Protein AF-A0A853R2K1-F1 (afdb_monomer)

Structure (mmCIF, N/CA/C/O backbone):
data_AF-A0A853R2K1-F1
#
_entry.id   AF-A0A853R2K1-F1
#
loop_
_atom_site.group_PDB
_atom_site.id
_atom_site.type_symbol
_atom_site.label_atom_id
_atom_site.label_alt_id
_atom_site.label_comp_id
_atom_site.label_asym_id
_atom_site.label_entity_id
_atom_site.label_seq_id
_atom_site.pdbx_PDB_ins_code
_atom_site.Cartn_x
_atom_site.Cartn_y
_atom_site.Cartn_z
_atom_site.occupancy
_atom_site.B_iso_or_equiv
_atom_site.auth_seq_id
_atom_site.auth_comp_id
_atom_site.auth_asym_id
_atom_site.auth_atom_id
_atom_site.pdbx_PDB_model_num
ATOM 1 N N . MET A 1 1 ? 43.719 6.956 -26.133 1.00 34.25 1 MET A N 1
ATOM 2 C CA . MET A 1 1 ? 43.430 8.196 -26.903 1.00 34.25 1 MET A CA 1
ATOM 3 C C . MET A 1 1 ? 42.444 7.846 -28.014 1.00 34.25 1 MET A C 1
ATOM 5 O O . MET A 1 1 ? 42.852 7.289 -29.024 1.00 34.25 1 MET A O 1
ATOM 9 N N . THR A 1 2 ? 41.151 8.102 -27.821 1.00 44.00 2 THR A N 1
ATOM 10 C CA . THR A 1 2 ? 40.089 7.806 -28.799 1.00 44.00 2 THR A CA 1
ATOM 11 C C . THR A 1 2 ? 40.101 8.823 -29.946 1.00 44.00 2 THR A C 1
ATOM 13 O O . THR A 1 2 ? 40.120 10.033 -29.728 1.00 44.00 2 THR A O 1
ATOM 16 N N . ASN A 1 3 ? 40.124 8.339 -31.191 1.00 49.47 3 ASN A N 1
ATOM 17 C CA . ASN A 1 3 ? 40.203 9.175 -32.389 1.00 49.47 3 ASN A CA 1
ATOM 18 C C . ASN A 1 3 ? 38.918 10.025 -32.547 1.00 49.47 3 ASN A C 1
ATOM 20 O O . ASN A 1 3 ? 37.836 9.467 -32.762 1.00 49.47 3 ASN A O 1
ATOM 24 N N . PRO A 1 4 ? 38.989 11.371 -32.517 1.00 51.78 4 PRO A N 1
ATOM 25 C CA . PRO A 1 4 ? 37.802 12.226 -32.595 1.00 51.78 4 PRO A CA 1
ATOM 26 C C . PRO A 1 4 ? 37.023 12.071 -33.916 1.00 51.78 4 PRO A C 1
ATOM 28 O O . PRO A 1 4 ? 35.824 12.365 -33.961 1.00 51.78 4 PRO A O 1
ATOM 31 N N . ARG A 1 5 ? 37.655 11.541 -34.975 1.00 58.22 5 ARG A N 1
ATOM 32 C CA . ARG A 1 5 ? 37.059 11.346 -36.309 1.00 58.22 5 ARG A CA 1
ATOM 33 C C . ARG A 1 5 ? 36.363 10.001 -36.525 1.00 58.22 5 ARG A C 1
ATOM 35 O O . ARG A 1 5 ? 35.824 9.801 -37.609 1.00 58.22 5 ARG A O 1
ATOM 42 N N . GLN A 1 6 ? 36.340 9.114 -35.530 1.00 70.50 6 GLN A N 1
ATOM 43 C CA . GLN A 1 6 ? 35.748 7.782 -35.682 1.00 70.50 6 GLN A CA 1
ATOM 44 C C . GLN A 1 6 ? 34.256 7.892 -36.044 1.00 70.50 6 GLN A C 1
ATOM 46 O O . GLN A 1 6 ? 33.487 8.582 -35.363 1.00 70.50 6 GLN A O 1
ATOM 51 N N . ARG A 1 7 ? 33.852 7.303 -37.165 1.00 82.00 7 ARG A N 1
ATOM 52 C CA . ARG A 1 7 ? 32.470 7.305 -37.658 1.00 82.00 7 ARG A CA 1
ATOM 53 C C . ARG A 1 7 ? 31.715 6.128 -37.047 1.00 82.00 7 ARG A C 1
ATOM 55 O O . ARG A 1 7 ? 32.326 5.198 -36.533 1.00 82.00 7 ARG A O 1
ATOM 62 N N . LEU A 1 8 ? 30.383 6.150 -37.107 1.00 82.31 8 LEU A N 1
ATOM 63 C CA . LEU A 1 8 ? 29.585 5.035 -36.589 1.00 82.31 8 LEU A CA 1
ATOM 64 C C . LEU A 1 8 ? 29.892 3.726 -37.338 1.00 82.31 8 LEU A C 1
ATOM 66 O O . LEU A 1 8 ? 30.019 2.699 -36.688 1.00 82.31 8 LEU A O 1
ATOM 70 N N . CYS A 1 9 ? 30.147 3.781 -38.651 1.00 84.94 9 CYS A N 1
ATOM 71 C CA . CYS A 1 9 ? 30.594 2.625 -39.438 1.00 84.94 9 CYS A CA 1
ATOM 72 C C . CYS A 1 9 ? 31.907 1.998 -38.945 1.00 84.94 9 CYS A C 1
ATOM 74 O O . CYS A 1 9 ? 32.099 0.802 -39.122 1.00 84.94 9 CYS A O 1
ATOM 76 N N . ASP A 1 10 ? 32.785 2.780 -38.310 1.00 84.62 10 ASP A N 1
ATOM 77 C CA . ASP A 1 10 ? 34.076 2.301 -37.800 1.00 84.62 10 ASP A CA 1
ATOM 78 C C . ASP A 1 10 ? 33.937 1.630 -36.421 1.00 84.62 10 ASP A C 1
ATOM 80 O O . ASP A 1 10 ? 34.874 1.007 -35.933 1.00 84.62 10 ASP A O 1
ATOM 84 N N . ILE A 1 11 ? 32.792 1.822 -35.758 1.00 85.12 11 ILE A N 1
ATOM 85 C CA . ILE A 1 11 ? 32.497 1.344 -34.399 1.00 85.12 11 ILE A CA 1
ATOM 86 C C . ILE A 1 11 ? 31.497 0.187 -34.444 1.00 85.12 11 ILE A C 1
ATOM 88 O O . ILE A 1 11 ? 31.626 -0.785 -33.711 1.00 85.12 11 ILE A O 1
ATOM 92 N N . SER A 1 12 ? 30.475 0.311 -35.286 1.00 89.06 12 SER A N 1
ATOM 93 C CA . SER A 1 12 ? 29.457 -0.703 -35.521 1.00 89.06 12 SER A CA 1
ATOM 94 C C . SER A 1 12 ? 28.909 -0.544 -36.942 1.00 89.06 12 SER A C 1
ATOM 96 O O . SER A 1 12 ? 28.025 0.289 -37.184 1.00 89.06 12 SER A O 1
ATOM 98 N N . PRO A 1 13 ? 29.413 -1.344 -37.898 1.00 89.31 13 PRO A N 1
ATOM 99 C CA . PRO A 1 13 ? 28.855 -1.412 -39.244 1.00 89.31 13 PRO A CA 1
ATOM 100 C C . PRO A 1 13 ? 27.359 -1.755 -39.230 1.00 89.31 13 PRO A C 1
ATOM 102 O O . PRO A 1 13 ? 26.590 -1.179 -39.997 1.00 89.31 13 PRO A O 1
ATOM 105 N N . THR A 1 14 ? 26.939 -2.628 -38.307 1.00 91.44 14 THR A N 1
ATOM 106 C CA . THR A 1 14 ? 25.545 -3.057 -38.142 1.00 91.44 14 THR A CA 1
ATOM 107 C C . THR A 1 14 ? 24.626 -1.890 -37.777 1.00 91.44 14 THR A C 1
ATOM 109 O O . THR A 1 14 ? 23.613 -1.678 -38.439 1.00 91.44 14 THR A O 1
ATOM 112 N N . LEU A 1 15 ? 24.994 -1.074 -36.780 1.00 91.50 15 LEU A N 1
ATOM 113 C CA . LEU A 1 15 ? 24.203 0.101 -36.396 1.00 91.50 15 LEU A CA 1
ATOM 114 C C . LEU A 1 15 ? 24.153 1.150 -37.514 1.00 91.50 15 LEU A C 1
ATOM 116 O O . LEU A 1 15 ? 23.119 1.787 -37.716 1.00 91.50 15 LEU A O 1
ATOM 120 N N . GLU A 1 16 ? 25.252 1.347 -38.252 1.00 91.38 16 GLU A N 1
ATOM 121 C CA . GLU A 1 16 ? 25.247 2.260 -39.401 1.00 91.38 16 GLU A CA 1
ATOM 122 C C . GLU A 1 16 ? 24.270 1.782 -40.482 1.00 91.38 16 GLU A C 1
ATOM 124 O O . GLU A 1 16 ? 23.490 2.588 -40.993 1.00 91.38 16 GLU A O 1
ATOM 129 N N . GLN A 1 17 ? 24.260 0.482 -40.791 1.00 90.81 17 GLN A N 1
ATOM 130 C CA . GLN A 1 17 ? 23.316 -0.096 -41.744 1.00 90.81 17 GLN A CA 1
ATOM 131 C C . GLN A 1 17 ? 21.861 0.133 -41.306 1.00 90.81 17 GLN A C 1
ATOM 133 O O . GLN A 1 17 ? 21.055 0.604 -42.107 1.00 90.81 17 GLN A O 1
ATOM 138 N N . GLU A 1 18 ? 21.531 -0.104 -40.033 1.00 91.12 18 GLU A N 1
ATOM 139 C CA . GLU A 1 18 ? 20.180 0.118 -39.497 1.00 91.12 18 GLU A CA 1
ATOM 140 C C . GLU A 1 18 ? 19.732 1.588 -39.627 1.00 91.12 18 GLU A C 1
ATOM 142 O O . GLU A 1 18 ? 18.578 1.868 -39.964 1.00 91.12 18 GLU A O 1
ATOM 147 N N . PHE A 1 19 ? 20.639 2.552 -39.425 1.00 90.00 19 PHE A N 1
ATOM 148 C CA . PHE A 1 19 ? 20.337 3.971 -39.646 1.00 90.00 19 PHE A CA 1
ATOM 149 C C . PHE A 1 19 ? 20.141 4.326 -41.124 1.00 90.00 19 PHE A C 1
ATOM 151 O O . PHE A 1 19 ? 19.301 5.179 -41.430 1.00 90.00 19 PHE A O 1
ATOM 158 N N . MET A 1 20 ? 20.893 3.700 -42.032 1.00 88.69 20 MET A N 1
ATOM 159 C CA . MET A 1 20 ? 20.745 3.905 -43.477 1.00 88.69 20 MET A CA 1
ATOM 160 C C . MET A 1 20 ? 19.420 3.328 -43.983 1.00 88.69 20 MET A C 1
ATOM 162 O O . MET A 1 20 ? 18.688 4.008 -44.704 1.00 88.69 20 MET A O 1
ATOM 166 N N . GLU A 1 21 ? 19.053 2.127 -43.530 1.00 89.12 21 GLU A N 1
ATOM 167 C CA . GLU A 1 21 ? 17.749 1.520 -43.808 1.00 89.12 21 GLU A CA 1
ATOM 168 C C . GLU A 1 21 ? 16.601 2.382 -43.277 1.00 89.12 21 GLU A C 1
ATOM 170 O O . GLU A 1 21 ? 15.602 2.594 -43.969 1.00 89.12 21 GLU A O 1
ATOM 175 N N . LEU A 1 22 ? 16.748 2.933 -42.068 1.00 88.75 22 LEU A N 1
ATOM 176 C CA . LEU A 1 22 ? 15.767 3.853 -41.505 1.00 88.75 22 LEU A CA 1
ATOM 177 C C . LEU A 1 22 ? 15.635 5.133 -42.343 1.00 88.75 22 LEU A C 1
ATOM 179 O O . LEU A 1 22 ? 14.519 5.598 -42.570 1.00 88.75 22 LEU A O 1
ATOM 183 N N . HIS A 1 23 ? 16.748 5.691 -42.830 1.00 87.00 23 HIS A N 1
ATOM 184 C CA . HIS A 1 23 ? 16.730 6.851 -43.727 1.00 87.00 23 HIS A CA 1
ATOM 185 C C . HIS A 1 23 ? 15.956 6.552 -45.013 1.00 87.00 23 HIS A C 1
ATOM 187 O O . HIS A 1 23 ? 15.067 7.320 -45.378 1.00 87.00 23 HIS A O 1
ATOM 193 N N . TYR A 1 24 ? 16.228 5.409 -45.645 1.00 87.50 24 TYR A N 1
ATOM 194 C CA . TYR A 1 24 ? 15.529 4.975 -46.853 1.00 87.50 24 TYR A CA 1
ATOM 195 C C . TYR A 1 24 ? 14.019 4.797 -46.619 1.00 87.50 24 TYR A C 1
ATOM 197 O O . TYR A 1 24 ? 13.204 5.299 -47.393 1.00 87.50 24 TYR A O 1
ATOM 205 N N . LYS A 1 25 ? 13.631 4.159 -45.504 1.00 87.31 25 LYS A N 1
ATOM 206 C CA . LYS A 1 25 ? 12.220 3.984 -45.102 1.00 87.31 25 LYS A CA 1
ATOM 207 C C . LYS A 1 25 ? 11.500 5.304 -44.801 1.00 87.31 25 LYS A C 1
ATOM 209 O O . LYS A 1 25 ? 10.276 5.369 -44.868 1.00 87.31 25 LYS A O 1
ATOM 214 N N . ILE A 1 26 ? 12.228 6.355 -44.436 1.00 86.19 26 ILE A N 1
ATOM 215 C CA . ILE A 1 26 ? 11.653 7.693 -44.247 1.00 86.19 26 ILE A CA 1
ATOM 216 C C . ILE A 1 26 ? 11.496 8.401 -45.591 1.00 86.19 26 ILE A C 1
ATOM 218 O O . ILE A 1 26 ? 10.464 9.017 -45.841 1.00 86.19 26 ILE A O 1
ATOM 222 N N . GLU A 1 27 ? 12.494 8.302 -46.468 1.00 86.94 27 GLU A N 1
ATOM 223 C CA . GLU A 1 27 ? 12.464 8.924 -47.796 1.00 86.94 27 GLU A CA 1
ATOM 224 C C . GLU A 1 27 ? 11.366 8.359 -48.691 1.00 86.94 27 GLU A C 1
ATOM 226 O O . GLU A 1 27 ? 10.712 9.115 -49.405 1.00 86.94 27 GLU A O 1
ATOM 231 N N . ASN A 1 28 ? 11.118 7.053 -48.610 1.00 88.94 28 ASN A N 1
ATOM 232 C CA . ASN A 1 28 ? 10.046 6.401 -49.356 1.00 88.94 28 ASN A CA 1
ATOM 233 C C . ASN A 1 28 ? 8.663 6.510 -48.675 1.00 88.94 28 ASN A C 1
ATOM 235 O O . ASN A 1 28 ? 7.691 5.946 -49.172 1.00 88.94 28 ASN A O 1
ATOM 239 N N . GLY A 1 29 ? 8.564 7.211 -47.537 1.00 84.81 29 GLY A N 1
ATOM 240 C CA . GLY A 1 29 ? 7.309 7.452 -46.821 1.00 84.81 29 GLY A CA 1
ATOM 241 C C . GLY A 1 29 ? 6.778 6.282 -45.982 1.00 84.81 29 GLY A C 1
ATOM 242 O O . GLY A 1 29 ? 5.702 6.414 -45.398 1.00 84.81 29 GLY A O 1
ATOM 243 N N . SER A 1 30 ? 7.513 5.170 -45.868 1.00 84.31 30 SER A N 1
ATOM 244 C CA . SER A 1 30 ? 7.103 4.002 -45.065 1.00 84.31 30 SER A CA 1
ATOM 245 C C . SER A 1 30 ? 7.078 4.292 -43.561 1.00 84.31 30 SER A C 1
ATOM 247 O O . SER A 1 30 ? 6.312 3.678 -42.821 1.00 84.31 30 SER A O 1
ATOM 249 N N . ILE A 1 31 ? 7.907 5.229 -43.091 1.00 84.06 31 ILE A N 1
ATOM 250 C CA . ILE A 1 31 ? 7.972 5.663 -41.691 1.00 84.06 31 ILE A CA 1
ATOM 251 C C . ILE A 1 31 ? 7.823 7.183 -41.616 1.00 84.06 31 ILE A C 1
ATOM 253 O O . ILE A 1 31 ? 8.569 7.935 -42.241 1.00 84.06 31 ILE A O 1
ATOM 257 N N . LYS A 1 32 ? 6.895 7.656 -40.777 1.00 81.75 32 LYS A N 1
ATOM 258 C CA . LYS A 1 32 ? 6.719 9.088 -40.497 1.00 81.75 32 LYS A CA 1
ATOM 259 C C . LYS A 1 32 ? 7.692 9.553 -39.409 1.00 81.75 32 LYS A C 1
ATOM 261 O O . LYS A 1 32 ? 7.362 9.528 -38.227 1.00 81.75 32 LYS A O 1
ATOM 266 N N . ALA A 1 33 ? 8.879 10.007 -39.807 1.00 80.31 33 ALA A N 1
ATOM 267 C CA . ALA A 1 33 ? 9.845 10.673 -38.929 1.00 80.31 33 ALA A CA 1
ATOM 268 C C . ALA A 1 33 ? 10.635 11.753 -39.688 1.00 80.31 33 ALA A C 1
ATOM 270 O O . ALA A 1 33 ? 10.800 11.671 -40.902 1.00 80.31 33 ALA A O 1
ATOM 271 N N . SER A 1 34 ? 11.138 12.781 -38.991 1.00 82.56 34 SER A N 1
ATOM 272 C CA . SER A 1 34 ? 11.932 13.834 -39.643 1.00 82.56 34 SER A CA 1
ATOM 273 C C . SER A 1 34 ? 13.398 13.408 -39.826 1.00 82.56 34 SER A C 1
ATOM 275 O O . SER A 1 34 ? 14.002 12.818 -38.926 1.00 82.56 34 SER A O 1
ATOM 277 N N . LYS A 1 35 ? 14.016 13.765 -40.961 1.00 78.50 35 LYS A N 1
ATOM 278 C CA . LYS A 1 35 ? 15.450 13.507 -41.218 1.00 78.50 35 LYS A CA 1
ATOM 279 C C . LYS A 1 35 ? 16.362 14.148 -40.163 1.00 78.50 35 LYS A C 1
ATOM 281 O O . LYS A 1 35 ? 17.358 13.554 -39.750 1.00 78.50 35 LYS A O 1
ATOM 286 N N . VAL A 1 36 ? 15.994 15.342 -39.689 1.00 77.56 36 VAL A N 1
ATOM 287 C CA . VAL A 1 36 ? 16.705 16.064 -38.619 1.00 77.56 36 VAL A CA 1
ATOM 288 C C . VAL A 1 36 ? 16.694 15.249 -37.324 1.00 77.56 36 VAL A C 1
ATOM 290 O O . VAL A 1 36 ? 17.728 15.102 -36.675 1.00 77.56 36 VAL A O 1
ATOM 293 N N . THR A 1 37 ? 15.548 14.652 -36.993 1.00 82.62 37 THR A N 1
ATOM 294 C CA . THR A 1 37 ? 15.374 13.780 -35.828 1.00 82.62 37 THR A CA 1
ATOM 295 C C . THR A 1 37 ? 16.272 12.543 -35.914 1.00 82.62 37 THR A C 1
ATOM 297 O O . THR A 1 37 ? 16.984 12.248 -34.957 1.00 82.62 37 THR A O 1
ATOM 300 N N . VAL A 1 38 ? 16.326 11.864 -37.066 1.00 85.38 38 VAL A N 1
ATOM 301 C CA . VAL A 1 38 ? 17.190 10.680 -37.249 1.00 85.38 38 VAL A CA 1
ATOM 302 C C . VAL A 1 38 ? 18.668 11.024 -37.121 1.00 85.38 38 VAL A C 1
ATOM 304 O O . VAL A 1 38 ? 19.404 10.318 -36.435 1.00 85.38 38 VAL A O 1
ATOM 307 N N . LYS A 1 39 ? 19.110 12.137 -37.720 1.00 86.38 39 LYS A N 1
ATOM 308 C CA . LYS A 1 39 ? 20.497 12.606 -37.580 1.00 86.38 39 LYS A CA 1
ATOM 309 C C . LYS A 1 39 ? 20.837 12.923 -36.120 1.00 86.38 39 LYS A C 1
ATOM 311 O O . LYS A 1 39 ? 21.932 12.597 -35.666 1.00 86.38 39 LYS A O 1
ATOM 316 N N . GLY A 1 40 ? 19.894 13.512 -35.383 1.00 88.12 40 GLY A N 1
ATOM 317 C CA . GLY A 1 40 ? 20.014 13.758 -33.946 1.00 88.12 40 GLY A CA 1
ATOM 318 C C . GLY A 1 40 ? 20.218 12.473 -33.142 1.00 88.12 40 GLY A C 1
ATOM 319 O O . GLY A 1 40 ? 21.171 12.389 -32.369 1.00 88.12 40 GLY A O 1
ATOM 320 N N . TYR A 1 41 ? 19.391 11.450 -33.370 1.00 90.94 41 TYR A N 1
ATOM 321 C CA . TYR A 1 41 ? 19.522 10.158 -32.687 1.00 90.94 41 TYR A CA 1
ATOM 322 C C . TYR A 1 41 ? 20.794 9.399 -33.085 1.00 90.94 41 TYR A C 1
ATOM 324 O O . TYR A 1 41 ? 21.492 8.868 -32.225 1.00 90.94 41 TYR A O 1
ATOM 332 N N . ARG A 1 42 ? 21.186 9.421 -34.364 1.00 91.69 42 ARG A N 1
ATOM 333 C CA . ARG A 1 42 ? 22.471 8.846 -34.791 1.00 91.69 42 ARG A CA 1
ATOM 334 C C . ARG A 1 42 ? 23.650 9.500 -34.065 1.00 91.69 42 ARG A C 1
ATOM 336 O O . ARG A 1 42 ? 24.556 8.809 -33.604 1.00 91.69 42 ARG A O 1
ATOM 343 N N . ASN A 1 43 ? 23.631 10.827 -33.929 1.00 90.44 43 ASN A N 1
ATOM 344 C CA . ASN A 1 43 ? 24.667 11.559 -33.201 1.00 90.44 43 ASN A CA 1
ATOM 345 C C . ASN A 1 43 ? 24.657 11.239 -31.700 1.00 90.44 43 ASN A C 1
ATOM 347 O O . ASN A 1 43 ? 25.728 11.052 -31.127 1.00 90.44 43 ASN A O 1
ATOM 351 N N . GLY A 1 44 ? 23.478 11.149 -31.077 1.00 90.56 44 GLY A N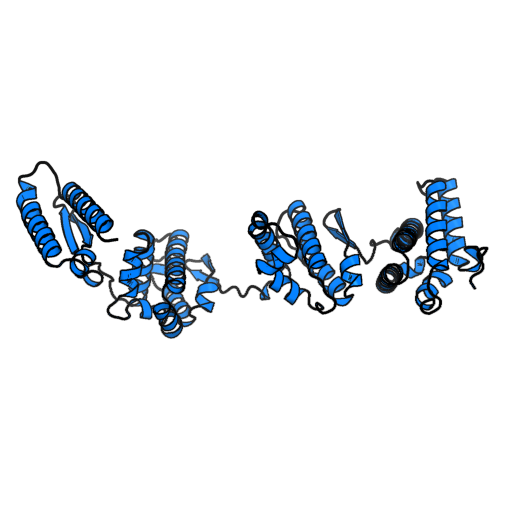 1
ATOM 352 C CA . GLY A 1 44 ? 23.337 10.783 -29.665 1.00 90.56 44 GLY A CA 1
ATOM 353 C C . GLY A 1 44 ? 23.893 9.391 -29.363 1.00 90.56 44 GLY A C 1
ATOM 354 O O . GLY A 1 44 ? 24.631 9.221 -28.394 1.00 90.56 44 GLY A O 1
ATOM 355 N N . LEU A 1 45 ? 23.615 8.418 -30.234 1.00 92.88 45 LEU A N 1
ATOM 356 C CA . LEU A 1 45 ? 24.174 7.070 -30.146 1.00 92.88 45 LEU A CA 1
ATOM 357 C C . LEU A 1 45 ? 25.705 7.076 -30.276 1.00 92.88 45 LEU A C 1
ATOM 359 O O . LEU A 1 45 ? 26.402 6.542 -29.416 1.00 92.88 45 LEU A O 1
ATOM 363 N N . LEU A 1 46 ? 26.234 7.732 -31.316 1.00 91.31 46 LEU A N 1
ATOM 364 C CA . LEU A 1 46 ? 27.674 7.811 -31.574 1.00 91.31 46 LEU A CA 1
ATOM 365 C C . LEU A 1 46 ? 28.433 8.485 -30.423 1.00 91.31 46 LEU A C 1
ATOM 367 O O . LEU A 1 46 ? 29.496 8.015 -30.024 1.00 91.31 46 LEU A O 1
ATOM 371 N N . GLN A 1 47 ? 27.900 9.587 -29.891 1.00 91.69 47 GLN A N 1
ATOM 372 C CA . GLN A 1 47 ? 28.501 10.282 -28.752 1.00 91.69 47 GLN A CA 1
ATOM 373 C C . GLN A 1 47 ? 28.475 9.429 -27.484 1.00 91.69 47 GLN A C 1
ATOM 375 O O . GLN A 1 47 ? 29.465 9.426 -26.757 1.00 91.69 47 GLN A O 1
ATOM 380 N N . GLY A 1 48 ? 27.386 8.692 -27.240 1.00 91.44 48 GLY A N 1
ATOM 381 C CA . GLY A 1 48 ? 27.291 7.761 -26.116 1.00 91.44 48 GLY A CA 1
ATOM 382 C C . GLY A 1 48 ? 28.348 6.663 -26.185 1.00 91.44 48 GLY A C 1
ATOM 383 O O . GLY A 1 48 ? 29.075 6.467 -25.220 1.00 91.44 48 GLY A O 1
ATOM 384 N N . ILE A 1 49 ? 28.499 6.017 -27.347 1.00 91.25 49 ILE A N 1
ATOM 385 C CA . ILE A 1 49 ? 29.497 4.954 -27.536 1.00 91.25 49 ILE A CA 1
ATOM 386 C C . ILE A 1 49 ? 30.926 5.497 -27.397 1.00 91.25 49 ILE A C 1
ATOM 388 O O . ILE A 1 49 ? 31.751 4.891 -26.726 1.00 91.25 49 ILE A O 1
ATOM 392 N N . LYS A 1 50 ? 31.230 6.662 -27.984 1.00 89.75 50 LYS A N 1
ATOM 393 C CA . LYS A 1 50 ? 32.569 7.275 -27.887 1.00 89.75 50 LYS A CA 1
ATOM 394 C C . LYS A 1 50 ? 32.952 7.695 -26.473 1.00 89.75 50 LYS A C 1
ATOM 396 O O . LYS A 1 50 ? 34.134 7.718 -26.149 1.00 89.75 50 LYS A O 1
ATOM 401 N N . ALA A 1 51 ? 31.969 8.114 -25.682 1.00 90.69 51 ALA A N 1
ATOM 402 C CA . ALA A 1 51 ? 32.176 8.536 -24.304 1.00 90.69 51 ALA A CA 1
ATOM 403 C C . ALA A 1 51 ? 32.182 7.356 -23.320 1.00 90.69 51 ALA A C 1
ATOM 405 O O . ALA A 1 51 ? 32.371 7.578 -22.127 1.00 90.69 51 ALA A O 1
ATOM 406 N N . TRP A 1 52 ? 31.958 6.129 -23.799 1.00 91.56 52 TRP A N 1
ATOM 407 C CA . TRP A 1 52 ? 31.911 4.945 -22.957 1.00 91.56 52 TRP A CA 1
ATOM 408 C C . TRP A 1 52 ? 33.311 4.571 -22.448 1.00 91.56 52 TRP A C 1
ATOM 410 O O . TRP A 1 52 ? 34.249 4.543 -23.249 1.00 91.56 52 TRP A O 1
ATOM 420 N N . PRO A 1 53 ? 3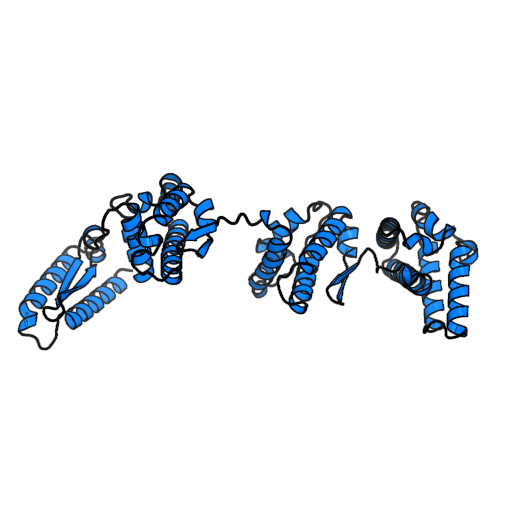3.487 4.275 -21.147 1.00 88.81 53 PRO A N 1
ATOM 421 C CA . PRO A 1 53 ? 34.790 3.898 -20.605 1.00 88.81 53 PRO A CA 1
ATOM 422 C C . PRO A 1 53 ? 35.327 2.597 -21.212 1.00 88.81 53 PRO A C 1
ATOM 424 O O . PRO A 1 53 ? 34.592 1.616 -21.326 1.00 88.81 53 PRO A O 1
ATOM 427 N N . GLU A 1 54 ? 36.628 2.561 -21.522 1.00 84.88 54 GLU A N 1
ATOM 428 C CA . GLU A 1 54 ? 37.300 1.372 -22.079 1.00 84.88 54 GLU A CA 1
ATOM 429 C C . GLU A 1 54 ? 37.174 0.150 -21.151 1.00 84.88 54 GLU A C 1
ATOM 431 O O . GLU A 1 54 ? 36.912 -0.954 -21.617 1.00 84.88 54 GLU A O 1
ATOM 436 N N . VAL A 1 55 ? 37.243 0.358 -19.830 1.00 83.88 55 VAL A N 1
ATOM 437 C CA . VAL A 1 55 ? 37.093 -0.692 -18.799 1.00 83.88 55 VAL A CA 1
ATOM 438 C C . VAL A 1 55 ? 35.703 -1.341 -18.754 1.00 83.88 55 VAL A C 1
ATOM 440 O O . VAL A 1 55 ? 35.504 -2.329 -18.058 1.00 83.88 55 VAL A O 1
ATOM 443 N N . SER A 1 56 ? 34.724 -0.777 -19.460 1.00 84.19 56 SER A N 1
ATOM 444 C CA . SER A 1 56 ? 33.344 -1.272 -19.523 1.00 84.19 56 SER A CA 1
ATOM 445 C C . SER A 1 56 ? 32.858 -1.411 -20.967 1.00 84.19 56 SER A C 1
ATOM 447 O O . SER A 1 56 ? 31.649 -1.396 -21.220 1.00 84.19 56 SER A O 1
ATOM 449 N N . ALA A 1 57 ? 33.793 -1.518 -21.918 1.00 81.50 57 ALA A N 1
ATOM 450 C CA . ALA A 1 57 ? 33.501 -1.642 -23.343 1.00 81.50 57 ALA A CA 1
ATOM 451 C C . ALA A 1 57 ? 32.714 -2.921 -23.674 1.00 81.50 57 ALA A C 1
ATOM 453 O O . ALA A 1 57 ? 31.882 -2.903 -24.581 1.00 81.50 57 ALA A O 1
ATOM 454 N N . ASP A 1 58 ? 32.892 -3.988 -22.890 1.00 86.75 58 ASP A N 1
ATOM 455 C CA . ASP A 1 58 ? 32.204 -5.269 -23.084 1.00 86.75 58 ASP A CA 1
ATOM 456 C C . ASP A 1 58 ? 30.672 -5.141 -23.025 1.00 86.75 58 ASP A C 1
ATOM 458 O O . ASP A 1 58 ? 29.964 -5.847 -23.744 1.00 86.75 58 ASP A O 1
ATOM 462 N N . HIS A 1 59 ? 30.137 -4.173 -22.266 1.00 86.94 59 HIS A N 1
ATOM 463 C CA . HIS A 1 59 ? 28.695 -3.886 -22.236 1.00 86.94 59 HIS A CA 1
ATOM 464 C C . HIS A 1 59 ? 28.136 -3.507 -23.620 1.00 86.94 59 HIS A C 1
ATOM 466 O O . HIS A 1 59 ? 26.965 -3.755 -23.917 1.00 86.94 59 HIS A O 1
ATOM 472 N N . LEU A 1 60 ? 28.964 -2.911 -24.483 1.00 91.19 60 LEU A N 1
ATOM 473 C CA . LEU A 1 60 ? 28.579 -2.481 -25.825 1.00 91.19 60 LEU A CA 1
ATOM 474 C C . LEU A 1 60 ? 28.781 -3.561 -26.888 1.00 91.19 60 LEU A C 1
ATOM 476 O O . LEU A 1 60 ? 28.255 -3.399 -27.987 1.00 91.19 60 LEU A O 1
ATOM 480 N N . ALA A 1 61 ? 29.499 -4.649 -26.593 1.00 88.12 61 ALA A N 1
ATOM 481 C CA . ALA A 1 61 ? 29.917 -5.621 -27.603 1.00 88.12 61 ALA A CA 1
ATOM 482 C C . ALA A 1 61 ? 28.723 -6.234 -28.357 1.00 88.12 61 ALA A C 1
ATOM 484 O O . ALA A 1 61 ? 28.714 -6.288 -29.588 1.00 88.12 61 ALA A O 1
ATOM 485 N N . HIS A 1 62 ? 27.666 -6.624 -27.636 1.00 91.12 62 HIS A N 1
ATOM 486 C CA . HIS A 1 62 ? 26.450 -7.164 -28.251 1.00 91.12 62 HIS A CA 1
ATOM 487 C C . HIS A 1 62 ? 25.737 -6.144 -29.146 1.00 91.12 62 HIS A C 1
ATOM 489 O O . HIS A 1 62 ? 25.375 -6.476 -30.275 1.00 91.12 62 HIS A O 1
ATOM 495 N N . LEU A 1 63 ? 25.577 -4.902 -28.682 1.00 93.00 63 LEU A N 1
ATOM 496 C CA . LEU A 1 63 ? 25.000 -3.814 -29.470 1.00 93.00 63 LEU A CA 1
ATOM 497 C C . LEU A 1 63 ? 25.843 -3.498 -30.717 1.00 93.00 63 LEU A C 1
ATOM 499 O O . LEU A 1 63 ? 25.294 -3.300 -31.797 1.00 93.00 63 LEU A O 1
ATOM 503 N N . GLN A 1 64 ? 27.170 -3.451 -30.587 1.00 90.75 64 GLN A N 1
ATOM 504 C CA . GLN A 1 64 ? 28.076 -3.114 -31.686 1.00 90.75 64 GLN A CA 1
ATOM 505 C C . GLN A 1 64 ? 28.091 -4.195 -32.771 1.00 90.75 64 GLN A C 1
ATOM 507 O O . GLN A 1 64 ? 28.089 -3.864 -33.958 1.00 90.75 64 GLN A O 1
ATOM 512 N N . ASN A 1 65 ? 28.044 -5.470 -32.381 1.00 90.19 65 ASN A N 1
ATOM 513 C CA . ASN A 1 65 ? 28.088 -6.592 -33.317 1.00 90.19 65 ASN A CA 1
ATOM 514 C C . ASN A 1 65 ? 26.716 -6.892 -33.938 1.00 90.19 65 ASN A C 1
ATOM 516 O O . ASN A 1 65 ? 26.619 -7.150 -35.138 1.00 90.19 65 ASN A O 1
ATOM 520 N N . HIS A 1 66 ? 25.644 -6.832 -33.144 1.00 91.81 66 HIS A N 1
ATOM 521 C CA . HIS A 1 66 ? 24.311 -7.290 -33.554 1.00 91.81 66 HIS A CA 1
ATOM 522 C C . HIS A 1 66 ? 23.286 -6.168 -33.770 1.00 91.81 66 HIS A C 1
ATOM 524 O O . HIS A 1 66 ? 22.138 -6.463 -34.100 1.00 91.81 66 HIS A O 1
ATOM 530 N N . GLY A 1 67 ? 23.676 -4.902 -33.599 1.00 92.56 67 GLY A N 1
ATOM 531 C CA . GLY A 1 67 ? 22.780 -3.757 -33.749 1.00 92.56 67 GLY A CA 1
ATOM 532 C C . GLY A 1 67 ? 21.695 -3.716 -32.677 1.00 92.56 67 GLY A C 1
ATOM 533 O O . GLY A 1 67 ? 21.788 -4.378 -31.633 1.00 92.56 67 GLY A O 1
ATOM 534 N N . VAL A 1 68 ? 20.632 -2.951 -32.926 1.00 93.62 68 VAL A N 1
ATOM 535 C CA . VAL A 1 68 ? 19.528 -2.822 -31.960 1.00 93.62 68 VAL A CA 1
ATOM 536 C C . VAL A 1 68 ? 18.693 -4.088 -31.817 1.00 93.62 68 VAL A C 1
ATOM 538 O O . VAL A 1 68 ? 17.978 -4.219 -30.830 1.00 93.62 68 VAL A O 1
ATOM 541 N N . LYS A 1 69 ? 18.824 -5.067 -32.720 1.00 92.31 69 LYS A N 1
ATOM 542 C CA . LYS A 1 69 ? 18.204 -6.393 -32.557 1.00 92.31 69 LYS A CA 1
ATOM 543 C C . LYS A 1 69 ? 18.599 -7.075 -31.240 1.00 92.31 69 LYS A C 1
ATOM 545 O O . LYS A 1 69 ? 17.801 -7.824 -30.677 1.00 92.31 69 LYS A O 1
ATOM 550 N N . SER A 1 70 ? 19.802 -6.791 -30.730 1.00 92.56 70 SER A N 1
ATOM 551 C CA . SER A 1 70 ? 20.265 -7.243 -29.408 1.00 92.56 70 SER A CA 1
ATOM 552 C C . SER A 1 70 ? 19.327 -6.831 -28.263 1.00 92.56 70 SER A C 1
ATOM 554 O O . SER A 1 70 ? 19.193 -7.569 -27.292 1.00 92.56 70 SER A O 1
ATOM 556 N N . LEU A 1 71 ? 18.603 -5.713 -28.402 1.00 93.81 71 LEU A N 1
ATOM 557 C CA . LEU A 1 71 ? 17.680 -5.187 -27.389 1.00 93.81 71 LEU A CA 1
ATOM 558 C C . LEU A 1 71 ? 16.391 -6.011 -27.245 1.00 93.81 71 LEU A C 1
ATOM 560 O O . LEU A 1 71 ? 15.581 -5.743 -26.357 1.00 93.81 71 LEU A O 1
ATOM 564 N N . ARG A 1 72 ? 16.197 -7.040 -28.083 1.00 92.19 72 ARG A N 1
ATOM 565 C CA . ARG A 1 72 ? 15.156 -8.053 -27.868 1.00 92.19 72 ARG A CA 1
ATOM 566 C C . ARG A 1 72 ? 15.332 -8.759 -26.524 1.00 92.19 72 ARG A C 1
ATOM 568 O O . ARG A 1 72 ? 14.337 -9.117 -25.897 1.00 92.19 72 ARG A O 1
ATOM 575 N N . ASP A 1 73 ? 16.575 -8.942 -26.082 1.00 93.19 73 ASP A N 1
ATOM 576 C CA . ASP A 1 73 ? 16.857 -9.356 -24.713 1.00 93.19 73 ASP A CA 1
ATOM 577 C C . ASP A 1 73 ? 16.659 -8.158 -23.771 1.00 93.19 73 ASP A C 1
ATOM 579 O O . ASP A 1 73 ? 17.476 -7.237 -23.696 1.00 93.19 73 ASP A O 1
ATOM 583 N N . GLN A 1 74 ? 15.541 -8.176 -23.043 1.00 91.81 74 GLN A N 1
ATOM 584 C CA . GLN A 1 74 ? 15.176 -7.122 -22.097 1.00 91.81 74 GLN A CA 1
ATOM 585 C C . GLN A 1 74 ? 16.171 -6.993 -20.941 1.00 91.81 74 GLN A C 1
ATOM 587 O O . GLN A 1 74 ? 16.330 -5.892 -20.415 1.00 91.81 74 GLN A O 1
ATOM 592 N N . LYS A 1 75 ? 16.857 -8.078 -20.558 1.00 93.19 75 LYS A N 1
ATOM 593 C CA . LYS A 1 75 ? 17.873 -8.038 -19.505 1.00 93.19 75 LYS A CA 1
ATOM 594 C C . LYS A 1 75 ? 19.129 -7.336 -20.006 1.00 93.19 75 LYS A C 1
ATOM 596 O O . LYS A 1 75 ? 19.625 -6.433 -19.340 1.00 93.19 75 LYS A O 1
ATOM 601 N N . TYR A 1 76 ? 19.570 -7.666 -21.222 1.00 94.69 76 TYR A N 1
ATOM 602 C CA . TYR A 1 76 ? 20.663 -6.939 -21.868 1.00 94.69 76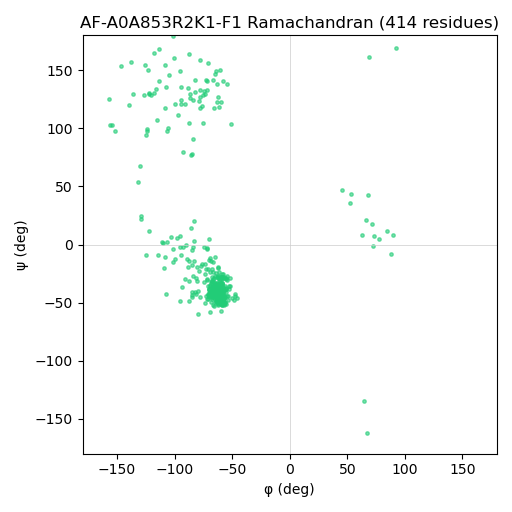 TYR A CA 1
ATOM 603 C C . TYR A 1 76 ? 20.337 -5.448 -22.017 1.00 94.69 76 TYR A C 1
ATOM 605 O O . TYR A 1 76 ? 21.142 -4.597 -21.644 1.00 94.69 76 TYR A O 1
ATOM 613 N N . TRP A 1 77 ? 19.138 -5.112 -22.505 1.00 94.94 77 TRP A N 1
ATOM 614 C CA . TRP A 1 77 ? 18.727 -3.714 -22.640 1.00 94.94 77 TRP A CA 1
ATOM 615 C C . TRP A 1 77 ? 18.674 -3.006 -21.273 1.00 94.94 77 TRP A C 1
ATOM 617 O O . TRP A 1 77 ? 19.150 -1.877 -21.154 1.00 94.94 77 TRP A O 1
ATOM 627 N N . LEU A 1 78 ? 18.180 -3.662 -20.219 1.00 95.44 78 LEU A N 1
ATOM 628 C CA . LEU A 1 78 ? 18.187 -3.102 -18.866 1.00 95.44 78 LEU A CA 1
ATOM 629 C C . LEU A 1 78 ? 19.611 -2.776 -18.400 1.00 95.44 78 LEU A C 1
ATOM 631 O O . LEU A 1 78 ? 19.876 -1.642 -18.002 1.00 95.44 78 LEU A O 1
ATOM 635 N N . HIS A 1 79 ? 20.528 -3.740 -18.498 1.00 95.06 79 HIS A N 1
ATOM 636 C CA . HIS A 1 79 ? 21.933 -3.568 -18.115 1.00 95.06 79 HIS A CA 1
ATOM 637 C C . HIS A 1 79 ? 22.618 -2.476 -18.921 1.00 95.06 79 HIS A C 1
ATOM 639 O O . HIS A 1 79 ? 23.379 -1.690 -18.365 1.00 95.06 79 HIS A O 1
ATOM 645 N N . LEU A 1 80 ? 22.297 -2.368 -20.207 1.00 94.81 80 LEU A N 1
ATOM 646 C CA . LEU A 1 80 ? 22.807 -1.315 -21.069 1.00 94.81 80 LEU A CA 1
ATOM 647 C C . LEU A 1 80 ? 22.307 0.074 -20.644 1.00 94.81 80 LEU A C 1
ATOM 649 O O . LEU A 1 80 ? 23.080 1.032 -20.660 1.00 94.81 80 LEU A O 1
ATOM 653 N N . GLU A 1 81 ? 21.035 0.207 -20.251 1.00 95.12 81 GLU A N 1
ATOM 654 C CA . GLU A 1 81 ? 20.506 1.470 -19.725 1.00 95.12 81 GLU A CA 1
ATOM 655 C C . GLU A 1 81 ? 21.135 1.824 -18.373 1.00 95.12 81 GLU A C 1
ATOM 657 O O . GLU A 1 81 ? 21.599 2.952 -18.213 1.00 95.12 81 GLU A O 1
ATOM 662 N N . ILE A 1 82 ? 21.222 0.876 -17.436 1.00 94.44 82 ILE A N 1
ATOM 663 C CA . ILE A 1 82 ? 21.887 1.082 -16.139 1.00 94.44 82 ILE A CA 1
ATOM 664 C C . ILE A 1 82 ? 23.339 1.515 -16.367 1.00 94.44 82 ILE A C 1
ATOM 666 O O . ILE A 1 82 ? 23.747 2.578 -15.905 1.00 94.44 82 ILE A O 1
ATOM 670 N N . ALA A 1 83 ? 24.097 0.763 -17.168 1.00 94.00 83 ALA A N 1
AT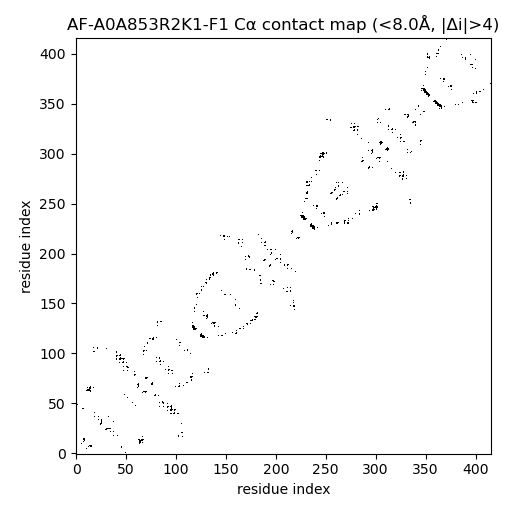OM 671 C CA . ALA A 1 83 ? 25.490 1.066 -17.466 1.00 94.00 83 ALA A CA 1
ATOM 672 C C . ALA A 1 83 ? 25.662 2.427 -18.154 1.00 94.00 83 ALA A C 1
ATOM 674 O O . ALA A 1 83 ? 26.616 3.137 -17.843 1.00 94.00 83 ALA A O 1
ATOM 675 N N . ALA A 1 84 ? 24.746 2.830 -19.042 1.00 94.81 84 ALA A N 1
ATOM 676 C CA . ALA A 1 84 ? 24.800 4.150 -19.664 1.00 94.81 84 ALA A CA 1
ATOM 677 C C . ALA A 1 84 ? 24.687 5.266 -18.619 1.00 94.81 84 ALA A C 1
ATOM 679 O O . ALA A 1 84 ? 25.434 6.238 -18.678 1.00 94.81 84 ALA A O 1
ATOM 680 N N . PHE A 1 85 ? 23.769 5.136 -17.662 1.00 94.69 85 PHE A N 1
ATOM 681 C CA . PHE A 1 85 ? 23.553 6.148 -16.627 1.00 94.69 85 PHE A CA 1
ATOM 682 C C . PHE A 1 85 ? 24.584 6.103 -15.493 1.00 94.69 85 PHE A C 1
ATOM 684 O O . PHE A 1 85 ? 24.805 7.135 -14.863 1.00 94.69 85 PHE A O 1
ATOM 691 N N . SER A 1 86 ? 25.242 4.965 -15.271 1.00 91.75 86 SER A N 1
ATOM 692 C CA . SER A 1 86 ? 26.344 4.844 -14.309 1.00 91.75 86 SER A CA 1
ATOM 693 C C . SER A 1 86 ? 27.683 5.341 -14.859 1.00 91.75 86 SER A C 1
ATOM 695 O O . SER A 1 86 ? 28.500 5.845 -14.096 1.00 91.75 86 SER A O 1
ATOM 697 N N . ASN A 1 87 ? 27.920 5.211 -16.170 1.00 91.25 87 ASN A N 1
ATOM 698 C CA . ASN A 1 87 ? 29.237 5.462 -16.767 1.00 91.25 87 ASN A CA 1
ATOM 699 C C . ASN A 1 87 ? 29.325 6.734 -17.619 1.00 91.25 87 ASN A C 1
ATOM 701 O O . ASN A 1 87 ? 30.426 7.217 -17.878 1.00 91.25 87 ASN A O 1
ATOM 705 N N . LEU A 1 88 ? 28.198 7.275 -18.091 1.00 93.31 88 LEU A N 1
ATOM 706 C CA . LEU A 1 88 ? 28.177 8.475 -18.926 1.00 93.31 88 LEU A CA 1
ATOM 707 C C . LEU A 1 88 ? 27.633 9.678 -18.156 1.00 93.31 88 LEU A C 1
ATOM 709 O O . LEU A 1 88 ? 26.779 9.564 -17.280 1.00 93.31 88 LEU A O 1
ATOM 713 N N . GLU A 1 89 ? 28.031 10.877 -18.583 1.00 94.19 89 GLU A N 1
ATOM 714 C CA . GLU A 1 89 ? 27.340 12.102 -18.179 1.00 94.19 89 GLU A CA 1
ATOM 715 C C . GLU A 1 89 ? 25.841 12.004 -18.502 1.00 94.19 89 GLU A C 1
ATOM 717 O O . GLU A 1 89 ? 25.451 11.595 -19.600 1.00 94.19 89 GLU A O 1
ATOM 722 N N . LYS A 1 90 ? 24.989 12.472 -17.582 1.00 92.81 90 LYS A N 1
ATOM 723 C CA . LYS A 1 90 ? 23.523 12.362 -17.672 1.00 92.81 90 LYS A CA 1
ATOM 724 C C . LYS A 1 90 ? 22.949 12.767 -19.035 1.00 92.81 90 LYS A C 1
ATOM 726 O O . LYS A 1 90 ? 22.066 12.092 -19.556 1.00 92.81 90 LYS A O 1
ATOM 731 N N . GLN A 1 91 ? 23.440 13.856 -19.632 1.00 93.88 91 GLN A N 1
ATOM 732 C CA . GLN A 1 91 ? 22.969 14.312 -20.947 1.00 93.88 91 GLN A CA 1
ATOM 733 C C . GLN A 1 91 ? 23.301 13.308 -22.063 1.00 93.88 91 GLN A C 1
ATOM 735 O O . GLN A 1 91 ? 22.448 13.028 -22.908 1.00 93.88 91 GLN A O 1
ATOM 740 N N . LYS A 1 92 ? 24.505 12.723 -22.033 1.00 94.06 92 LYS A N 1
ATOM 741 C CA . LYS A 1 92 ? 24.955 11.698 -22.983 1.00 94.06 92 LYS A CA 1
ATOM 742 C C . LYS A 1 92 ? 24.201 10.385 -22.772 1.00 94.06 92 LYS A C 1
ATOM 744 O O . LYS A 1 92 ? 23.727 9.819 -23.751 1.00 94.06 92 LYS A O 1
ATOM 749 N N . ALA A 1 93 ? 23.994 9.958 -21.524 1.00 94.56 93 ALA A N 1
ATOM 750 C CA . ALA A 1 93 ? 23.194 8.774 -21.192 1.00 94.56 93 ALA A CA 1
ATOM 751 C C . ALA A 1 93 ? 21.748 8.889 -21.708 1.00 94.56 93 ALA A C 1
ATOM 753 O O . ALA A 1 93 ? 21.223 7.978 -22.353 1.00 94.56 93 ALA A O 1
ATOM 754 N N . VAL A 1 94 ? 21.106 10.044 -21.494 1.00 93.81 94 VAL A N 1
ATOM 755 C CA . VAL A 1 94 ? 19.752 10.320 -21.998 1.00 93.81 94 VAL A CA 1
ATOM 756 C C . VAL A 1 94 ? 19.717 10.309 -23.526 1.00 93.81 94 VAL A C 1
ATOM 758 O O . VAL A 1 94 ? 18.817 9.705 -24.108 1.00 93.81 94 VAL A O 1
ATOM 761 N N . ALA A 1 95 ? 20.675 10.962 -24.191 1.00 94.19 95 ALA A N 1
ATOM 762 C CA . ALA A 1 95 ? 20.742 10.973 -25.650 1.00 94.19 95 ALA A CA 1
ATOM 763 C C . ALA A 1 95 ? 20.950 9.559 -26.213 1.00 94.19 95 ALA A C 1
ATOM 765 O O . ALA A 1 95 ? 20.219 9.146 -27.113 1.00 94.19 95 ALA A O 1
ATOM 766 N N . PHE A 1 96 ? 21.881 8.797 -25.643 1.00 95.06 96 PHE A N 1
ATOM 767 C CA . PHE A 1 96 ? 22.191 7.424 -26.030 1.00 95.06 96 PHE A CA 1
ATOM 768 C C . PHE A 1 96 ? 20.977 6.497 -25.884 1.00 95.06 96 PHE A C 1
ATOM 770 O O . PHE A 1 96 ? 20.505 5.929 -26.868 1.00 95.06 96 PHE A O 1
ATOM 777 N N . THR A 1 97 ? 20.395 6.415 -24.686 1.00 94.25 97 THR A N 1
ATOM 778 C CA . THR A 1 97 ? 19.264 5.512 -24.407 1.00 94.25 97 THR A CA 1
ATOM 779 C C . THR A 1 97 ? 17.989 5.891 -25.162 1.00 94.25 97 THR A C 1
ATOM 781 O O . THR A 1 97 ? 17.187 5.016 -25.488 1.00 94.25 97 THR A O 1
ATOM 784 N N . ARG A 1 98 ? 17.762 7.178 -25.463 1.00 92.94 98 ARG A N 1
ATOM 785 C CA . ARG A 1 98 ? 16.661 7.606 -26.348 1.00 92.94 98 ARG A CA 1
ATOM 786 C C . ARG A 1 98 ? 16.912 7.225 -27.803 1.00 92.94 98 ARG A C 1
ATOM 788 O O . ARG A 1 98 ? 15.961 6.895 -28.501 1.00 92.94 98 ARG A O 1
ATOM 795 N N . SER A 1 99 ? 18.165 7.272 -28.249 1.00 94.31 99 SER A N 1
ATOM 796 C CA . SER A 1 99 ? 18.543 6.894 -29.615 1.00 94.31 99 SER A CA 1
ATOM 797 C C . SER A 1 99 ? 18.363 5.399 -29.854 1.00 94.31 99 SER A C 1
ATOM 799 O O . SER A 1 99 ? 17.825 5.022 -30.890 1.00 94.31 99 SER A O 1
ATOM 801 N N . LEU A 1 100 ? 18.732 4.569 -28.873 1.00 94.25 100 LEU A N 1
ATOM 802 C CA . LEU A 1 100 ? 18.487 3.125 -28.900 1.00 94.25 100 LEU A CA 1
ATOM 803 C C . LEU A 1 100 ? 16.998 2.795 -28.989 1.00 94.25 100 LEU A C 1
ATOM 805 O O . LEU A 1 100 ? 16.578 2.062 -29.876 1.00 94.25 100 LEU A O 1
ATOM 809 N N . ASP A 1 101 ? 16.197 3.389 -28.106 1.00 93.62 101 ASP A N 1
ATOM 810 C CA . ASP A 1 101 ? 14.746 3.195 -28.078 1.00 93.62 101 ASP A CA 1
ATOM 811 C C . ASP A 1 101 ? 14.072 3.603 -29.382 1.00 93.62 101 ASP A C 1
ATOM 813 O O . ASP A 1 101 ? 13.234 2.877 -29.909 1.00 93.62 101 ASP A O 1
ATOM 817 N N . PHE A 1 102 ? 14.460 4.765 -29.909 1.00 92.44 102 PHE A N 1
ATOM 818 C CA . PHE A 1 102 ? 13.955 5.269 -31.175 1.00 92.44 102 PHE A CA 1
ATOM 819 C C . PHE A 1 102 ? 14.293 4.321 -32.325 1.00 92.44 102 PHE A C 1
ATOM 821 O O . PHE A 1 102 ? 13.406 3.961 -33.097 1.00 92.44 102 PHE A O 1
ATOM 828 N N . LEU A 1 103 ? 15.561 3.911 -32.431 1.00 92.50 103 LEU A N 1
ATOM 829 C CA . LEU A 1 103 ? 16.009 3.043 -33.510 1.00 92.50 103 LEU A CA 1
ATOM 830 C C . LEU A 1 103 ? 15.323 1.675 -33.421 1.00 92.50 103 LEU A C 1
ATOM 832 O O . LEU A 1 103 ? 14.727 1.249 -34.403 1.00 92.50 103 LEU A O 1
ATOM 836 N N . TYR A 1 104 ? 15.305 1.044 -32.243 1.00 93.75 104 TYR A N 1
ATOM 837 C CA . TYR A 1 104 ? 14.680 -0.266 -32.036 1.00 93.75 104 TYR A CA 1
ATOM 838 C C . TYR A 1 104 ? 13.177 -0.260 -32.315 1.00 93.75 104 TYR A C 1
ATOM 840 O O . TYR A 1 104 ? 12.680 -1.115 -33.044 1.00 93.75 104 TYR A O 1
ATOM 848 N N . ARG A 1 105 ? 12.452 0.749 -31.813 1.00 91.94 105 ARG A N 1
ATOM 849 C CA . ARG A 1 105 ? 11.009 0.893 -32.053 1.00 91.94 105 ARG A CA 1
ATOM 850 C C . ARG A 1 105 ? 10.668 0.993 -33.540 1.00 91.94 105 ARG A C 1
ATOM 852 O O . ARG A 1 105 ? 9.597 0.552 -33.941 1.00 91.94 105 ARG A O 1
ATOM 859 N N . LEU A 1 106 ? 11.537 1.607 -34.345 1.00 90.38 106 LEU A N 1
ATOM 860 C CA . LEU A 1 106 ? 11.284 1.828 -35.770 1.00 90.38 106 LEU A CA 1
ATOM 861 C C . LEU A 1 106 ? 11.796 0.703 -36.668 1.00 90.38 106 LEU A C 1
ATOM 863 O O . LEU A 1 106 ? 11.221 0.476 -37.731 1.00 90.38 106 LEU A O 1
ATOM 867 N N . THR A 1 107 ? 12.866 0.012 -36.277 1.00 88.81 107 THR A N 1
ATOM 868 C CA . THR A 1 107 ? 13.417 -1.091 -37.072 1.00 88.81 107 THR A CA 1
ATOM 869 C C . THR A 1 107 ? 12.757 -2.429 -36.748 1.00 88.81 107 THR A C 1
ATOM 871 O O . THR A 1 107 ? 12.635 -3.242 -37.657 1.00 88.81 107 THR A O 1
ATOM 874 N N . HIS A 1 108 ? 12.314 -2.636 -35.501 1.00 89.94 108 HIS A N 1
ATOM 875 C CA . HIS A 1 108 ? 11.737 -3.892 -34.997 1.00 89.94 108 HIS A CA 1
ATOM 876 C C . HIS A 1 108 ? 10.415 -3.654 -34.222 1.00 89.94 108 HIS A C 1
ATOM 878 O O . HIS A 1 108 ? 10.297 -4.053 -33.056 1.00 89.94 108 HIS A O 1
ATOM 884 N N . PRO A 1 109 ? 9.412 -2.967 -34.809 1.00 89.12 109 PRO A N 1
ATOM 885 C CA . PRO A 1 109 ? 8.179 -2.585 -34.111 1.00 89.12 109 PRO A CA 1
ATOM 886 C C . PRO A 1 109 ? 7.389 -3.779 -33.555 1.00 89.12 109 PRO A C 1
ATOM 888 O O . PRO A 1 109 ? 6.788 -3.675 -32.489 1.00 89.12 109 PRO A O 1
ATOM 891 N N . GLU A 1 110 ? 7.413 -4.924 -34.236 1.00 89.88 110 GLU A N 1
ATOM 892 C CA . GLU A 1 110 ? 6.746 -6.162 -33.821 1.00 89.88 110 GLU A CA 1
ATOM 893 C C . GLU A 1 110 ? 7.337 -6.788 -32.549 1.00 89.88 110 GLU A C 1
ATOM 895 O O . GLU A 1 110 ? 6.645 -7.514 -31.840 1.00 89.88 110 GLU A O 1
ATOM 900 N N . ASN A 1 111 ? 8.599 -6.480 -32.237 1.00 88.94 111 ASN A N 1
ATOM 901 C CA . ASN A 1 111 ? 9.307 -6.966 -31.050 1.00 88.94 111 ASN A CA 1
ATOM 902 C C . ASN A 1 111 ? 9.415 -5.894 -29.948 1.00 88.94 111 ASN A C 1
ATOM 904 O O . ASN A 1 111 ? 10.113 -6.092 -28.948 1.00 88.94 111 ASN A O 1
ATOM 908 N N . TYR A 1 112 ? 8.768 -4.740 -30.129 1.00 90.19 112 TYR A N 1
ATOM 909 C CA . TYR A 1 112 ? 8.865 -3.612 -29.214 1.00 90.19 112 TYR A CA 1
ATOM 910 C C . TYR A 1 112 ? 7.833 -3.708 -28.083 1.00 90.19 112 TYR A C 1
ATOM 912 O O . TYR A 1 112 ? 6.660 -3.387 -28.257 1.00 90.19 112 TYR A O 1
ATOM 920 N N . THR A 1 113 ? 8.284 -4.080 -26.885 1.00 86.19 113 THR A N 1
ATOM 921 C CA . THR A 1 113 ? 7.443 -4.157 -25.673 1.00 86.19 113 THR A CA 1
ATOM 922 C C . THR A 1 113 ? 7.553 -2.927 -24.769 1.00 86.19 113 THR A C 1
ATOM 924 O O . THR A 1 113 ? 6.987 -2.901 -23.678 1.00 86.19 113 THR A O 1
ATOM 927 N N . GLY A 1 114 ? 8.273 -1.893 -25.208 1.00 85.69 114 GLY A N 1
ATOM 928 C CA . GLY A 1 114 ? 8.654 -0.766 -24.361 1.00 85.69 114 GLY A CA 1
ATOM 929 C C . GLY A 1 114 ? 10.016 -0.958 -23.699 1.00 85.69 114 GLY A C 1
ATOM 930 O O . GLY A 1 114 ? 10.609 -2.033 -23.738 1.00 85.69 114 GLY A O 1
ATOM 931 N N . LYS A 1 115 ? 10.517 0.125 -23.103 1.00 89.69 115 LYS A N 1
ATOM 932 C CA . LYS A 1 115 ? 11.793 0.135 -22.387 1.00 89.69 115 LYS A CA 1
ATOM 933 C C . LYS A 1 115 ? 11.756 -0.718 -21.117 1.00 89.69 115 LYS A C 1
ATOM 935 O O . LYS A 1 115 ? 10.805 -0.586 -20.338 1.00 89.69 115 LYS A O 1
ATOM 940 N N . PRO A 1 116 ? 12.845 -1.434 -20.793 1.00 90.88 116 PRO A N 1
ATOM 941 C CA . PRO A 1 116 ? 12.935 -2.226 -19.575 1.00 90.88 116 PRO A CA 1
ATOM 942 C C . PRO A 1 116 ? 12.998 -1.366 -18.309 1.00 90.88 116 PRO A C 1
ATOM 944 O O . PRO A 1 116 ? 12.778 -1.886 -17.231 1.00 90.88 116 PRO A O 1
ATOM 947 N N . THR A 1 117 ? 13.207 -0.057 -18.383 1.00 93.38 117 THR A N 1
ATOM 948 C CA . THR A 1 117 ? 13.137 0.823 -17.204 1.00 93.38 117 THR A CA 1
ATOM 949 C C . THR A 1 117 ? 11.772 1.486 -17.028 1.00 93.38 117 THR A C 1
ATOM 951 O O . THR A 1 117 ? 11.618 2.341 -16.160 1.00 93.38 117 THR A O 1
ATOM 954 N N . PHE A 1 118 ? 10.765 1.113 -17.824 1.00 92.88 118 PHE A N 1
ATOM 955 C CA . PHE A 1 118 ? 9.410 1.654 -17.737 1.00 92.88 118 PHE A CA 1
ATOM 956 C C . PHE A 1 118 ? 8.364 0.559 -17.525 1.00 92.88 118 PHE A C 1
ATOM 958 O O . PHE A 1 118 ? 8.504 -0.576 -17.982 1.00 92.88 118 PHE A O 1
ATOM 965 N N . VAL A 1 119 ? 7.279 0.924 -16.848 1.00 92.75 119 VAL A N 1
ATOM 966 C CA . VAL A 1 119 ? 6.076 0.097 -16.709 1.00 92.75 119 VAL A CA 1
ATOM 967 C C . VAL A 1 119 ? 4.885 0.878 -17.250 1.00 92.75 119 VAL A C 1
ATOM 969 O O . VAL A 1 119 ? 4.684 2.044 -16.902 1.00 92.75 119 VAL A O 1
ATOM 972 N N . ALA A 1 120 ? 4.111 0.248 -18.132 1.00 90.31 120 ALA A N 1
ATOM 973 C CA . ALA A 1 120 ? 2.902 0.832 -18.691 1.00 90.31 120 ALA A CA 1
ATOM 974 C C . ALA A 1 120 ? 1.717 0.607 -17.742 1.00 90.31 120 ALA A C 1
ATOM 976 O O . ALA A 1 120 ? 1.378 -0.522 -17.405 1.00 90.31 120 ALA A O 1
ATOM 977 N N . VAL A 1 121 ? 1.058 1.692 -17.345 1.00 91.81 121 VAL A N 1
ATOM 978 C CA . VAL A 1 121 ? -0.106 1.696 -16.456 1.00 91.81 121 VAL A CA 1
ATOM 979 C C . VAL A 1 121 ? -1.245 2.410 -17.168 1.00 91.81 121 VAL A C 1
ATOM 981 O O . VAL A 1 121 ? -1.293 3.637 -17.205 1.00 91.81 121 VAL A O 1
ATOM 984 N N . HIS A 1 122 ? -2.144 1.644 -17.791 1.00 87.75 122 HIS A N 1
ATOM 985 C CA . HIS A 1 122 ? -3.309 2.161 -18.530 1.00 87.75 122 HIS A CA 1
ATOM 986 C C . HIS A 1 122 ? -2.988 3.345 -19.471 1.00 87.75 122 HIS A C 1
ATOM 988 O O . HIS A 1 122 ? -3.675 4.363 -19.465 1.00 87.75 122 HIS A O 1
ATOM 994 N N . GLY A 1 123 ? -1.922 3.219 -20.268 1.00 83.31 123 GLY A N 1
ATOM 995 C CA . GLY A 1 123 ? -1.481 4.250 -21.219 1.00 83.31 123 GLY A CA 1
ATOM 996 C C . GLY A 1 123 ? -0.516 5.296 -20.645 1.00 83.31 123 GLY A C 1
ATOM 997 O O . GLY A 1 123 ? 0.063 6.059 -21.412 1.00 83.31 123 GLY A O 1
ATOM 998 N N . SER A 1 124 ? -0.282 5.312 -19.329 1.00 89.06 124 SER A N 1
ATOM 999 C CA . SER A 1 124 ? 0.754 6.137 -18.691 1.00 89.06 124 SER A CA 1
ATOM 1000 C C . SER A 1 124 ? 2.045 5.341 -18.505 1.00 89.06 124 SER A C 1
ATOM 1002 O O . SER A 1 124 ? 2.005 4.203 -18.047 1.00 89.06 124 SER A O 1
ATOM 1004 N N . LEU A 1 125 ? 3.197 5.930 -18.826 1.00 90.81 125 LEU A N 1
ATOM 1005 C CA . LEU A 1 125 ? 4.505 5.305 -18.608 1.00 90.81 125 LEU A CA 1
ATOM 1006 C C . LEU A 1 125 ? 5.093 5.752 -17.267 1.00 90.81 125 LEU A C 1
ATOM 1008 O O . LEU A 1 125 ? 5.270 6.946 -17.030 1.00 90.81 125 LEU A O 1
ATOM 1012 N N . VAL A 1 126 ? 5.426 4.792 -16.408 1.00 93.38 126 VAL A N 1
ATOM 1013 C CA . VAL A 1 126 ? 6.049 5.030 -15.101 1.00 93.38 126 VAL A CA 1
ATOM 1014 C C . VAL A 1 126 ? 7.502 4.573 -15.159 1.00 93.38 126 VAL A C 1
ATOM 1016 O O . VAL A 1 126 ? 7.774 3.402 -15.408 1.00 93.38 126 VAL A O 1
ATOM 1019 N N . GLY A 1 127 ? 8.439 5.506 -14.980 1.00 93.06 127 GLY A N 1
ATOM 1020 C CA . GLY A 1 127 ? 9.876 5.236 -15.072 1.00 93.06 127 GLY A CA 1
ATOM 1021 C C . GLY A 1 127 ? 10.473 4.761 -13.748 1.00 93.06 127 GLY A C 1
ATOM 1022 O O . GLY A 1 127 ? 10.323 5.436 -12.728 1.00 93.06 127 GLY A O 1
ATOM 1023 N N . LEU A 1 128 ? 11.203 3.652 -13.792 1.00 94.94 128 LEU A N 1
ATOM 1024 C CA . LEU A 1 128 ? 11.856 2.972 -12.671 1.00 94.94 128 LEU A CA 1
ATOM 1025 C C . LEU A 1 128 ? 13.390 3.061 -12.714 1.00 94.94 128 LEU A C 1
ATOM 1027 O O . LEU A 1 128 ? 14.039 2.513 -11.834 1.00 94.94 128 LEU A O 1
ATOM 1031 N N . LEU A 1 129 ? 13.979 3.750 -13.701 1.00 93.50 129 LEU A N 1
ATOM 1032 C CA . LEU A 1 129 ? 15.438 3.847 -13.866 1.00 93.50 129 LEU A CA 1
ATOM 1033 C C . LEU A 1 129 ? 16.164 4.252 -12.572 1.00 93.50 129 LEU A C 1
ATOM 1035 O O . LEU A 1 129 ? 17.140 3.614 -12.210 1.00 93.50 129 LEU A O 1
ATOM 1039 N N . ASP A 1 130 ? 15.666 5.264 -11.856 1.00 91.50 130 ASP A N 1
ATOM 1040 C CA . ASP A 1 130 ? 16.291 5.730 -10.607 1.00 91.50 130 ASP A CA 1
ATOM 1041 C C . ASP A 1 130 ? 16.346 4.632 -9.530 1.00 91.50 130 ASP A C 1
ATOM 1043 O O . ASP A 1 130 ? 17.265 4.611 -8.724 1.00 91.50 130 ASP A O 1
ATOM 1047 N N . ILE A 1 131 ? 15.379 3.708 -9.537 1.00 93.06 131 ILE A N 1
ATOM 1048 C CA . ILE A 1 131 ? 15.318 2.565 -8.616 1.00 93.06 131 ILE A CA 1
ATOM 1049 C C . ILE A 1 131 ? 16.292 1.478 -9.082 1.00 93.06 131 ILE A C 1
ATOM 1051 O O . ILE A 1 131 ? 17.071 0.970 -8.285 1.00 93.06 131 ILE A O 1
ATOM 1055 N N . TYR A 1 132 ? 16.302 1.171 -10.382 1.00 93.12 132 TYR A N 1
ATOM 1056 C CA . TYR A 1 132 ? 17.235 0.211 -10.981 1.00 93.12 132 TYR A CA 1
ATOM 1057 C C . TYR A 1 132 ? 18.706 0.618 -10.811 1.00 93.12 132 TYR A C 1
ATOM 1059 O O . TYR A 1 132 ? 19.559 -0.245 -10.642 1.00 93.12 132 TYR A O 1
ATOM 1067 N N . LEU A 1 133 ? 19.002 1.922 -10.815 1.00 91.56 133 LEU A N 1
ATOM 1068 C CA . LEU A 1 133 ? 20.344 2.448 -10.541 1.00 91.56 133 LEU A CA 1
ATOM 1069 C C . LEU A 1 133 ? 20.789 2.240 -9.087 1.00 91.56 133 LEU A C 1
ATOM 1071 O O . LEU A 1 133 ? 21.985 2.281 -8.819 1.00 91.56 133 LEU A O 1
ATOM 1075 N N . LYS A 1 134 ? 19.844 2.041 -8.161 1.00 89.44 134 LYS A N 1
ATOM 1076 C CA . LYS A 1 134 ? 20.118 1.717 -6.756 1.00 89.44 134 LYS A CA 1
ATOM 1077 C C . LYS A 1 134 ? 20.265 0.222 -6.541 1.00 89.44 134 LYS A C 1
ATOM 1079 O O . LYS A 1 134 ? 21.224 -0.228 -5.929 1.00 89.44 134 LYS A O 1
ATOM 1084 N N . SER A 1 135 ? 19.317 -0.548 -7.058 1.00 89.75 135 SER A N 1
ATOM 1085 C CA . SER A 1 135 ? 19.335 -2.001 -6.969 1.00 89.75 135 SER A CA 1
ATOM 1086 C C . SER A 1 135 ? 18.491 -2.593 -8.088 1.00 89.75 135 SER A C 1
ATOM 1088 O O . SER A 1 135 ? 17.307 -2.276 -8.230 1.00 89.75 135 SER A O 1
ATOM 1090 N N . GLU A 1 136 ? 19.096 -3.484 -8.876 1.00 89.94 136 GLU A N 1
ATOM 1091 C CA . GLU A 1 136 ? 18.386 -4.213 -9.929 1.00 89.94 136 GLU A CA 1
ATOM 1092 C C . GLU A 1 136 ? 17.260 -5.071 -9.338 1.00 89.94 136 GLU A C 1
ATOM 1094 O O . GLU A 1 136 ? 16.129 -5.029 -9.821 1.00 89.94 136 GLU A O 1
ATOM 1099 N N . LEU A 1 137 ? 17.539 -5.748 -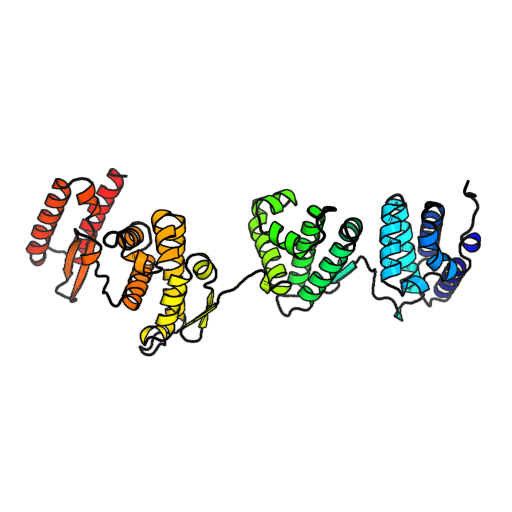8.218 1.00 90.06 137 LEU A N 1
ATOM 1100 C CA . LEU A 1 137 ? 16.572 -6.586 -7.510 1.00 90.06 137 LEU A CA 1
ATOM 1101 C C . LEU A 1 137 ? 15.394 -5.768 -6.967 1.00 90.06 137 LEU A C 1
ATOM 1103 O O . LEU A 1 137 ? 14.241 -6.195 -7.079 1.00 90.06 137 LEU A O 1
ATOM 1107 N N . LEU A 1 138 ? 15.658 -4.569 -6.436 1.00 91.06 138 LEU A N 1
ATOM 1108 C CA . LEU A 1 138 ? 14.599 -3.652 -6.015 1.00 91.06 138 LEU A CA 1
ATOM 1109 C C . LEU A 1 138 ? 13.763 -3.204 -7.220 1.00 91.06 138 LEU A C 1
ATOM 1111 O O . LEU A 1 138 ? 12.535 -3.221 -7.153 1.00 91.06 138 LEU A O 1
ATOM 1115 N N . GLY A 1 139 ? 14.407 -2.835 -8.331 1.00 93.19 139 GLY A N 1
ATOM 1116 C CA . GLY A 1 139 ? 13.729 -2.433 -9.563 1.00 93.19 139 GLY A CA 1
ATOM 1117 C C . GLY A 1 139 ? 12.780 -3.510 -10.098 1.00 93.19 139 GLY A C 1
ATOM 1118 O O . GLY A 1 139 ? 11.618 -3.213 -10.396 1.00 93.19 139 GLY A O 1
ATOM 1119 N N . ASP A 1 140 ? 13.230 -4.764 -10.137 1.00 92.12 140 ASP A N 1
ATOM 1120 C CA . ASP A 1 140 ? 12.414 -5.905 -10.564 1.00 92.12 140 ASP A CA 1
ATOM 1121 C C . ASP A 1 140 ? 11.251 -6.179 -9.610 1.00 92.12 140 ASP A C 1
ATOM 1123 O O . ASP A 1 140 ? 10.112 -6.383 -10.047 1.00 92.12 140 ASP A O 1
ATOM 1127 N N . SER A 1 141 ? 11.504 -6.102 -8.304 1.00 92.50 141 SER A N 1
ATOM 1128 C CA . SER A 1 141 ? 10.479 -6.294 -7.278 1.00 92.50 141 SER A CA 1
ATOM 1129 C C . SER A 1 141 ? 9.397 -5.209 -7.351 1.00 92.50 141 SER A C 1
ATOM 1131 O O . SER A 1 141 ? 8.202 -5.506 -7.289 1.00 92.50 141 SER A O 1
ATOM 1133 N N . VAL A 1 142 ? 9.790 -3.950 -7.573 1.00 94.12 142 VAL A N 1
ATOM 1134 C CA . VAL A 1 142 ? 8.867 -2.821 -7.774 1.00 94.12 142 VAL A CA 1
ATOM 1135 C C . VAL A 1 142 ? 8.064 -2.987 -9.058 1.00 94.12 142 VAL A C 1
ATOM 1137 O O . VAL A 1 142 ? 6.848 -2.795 -9.046 1.00 94.12 142 VAL A O 1
ATOM 1140 N N . ARG A 1 143 ? 8.705 -3.366 -10.170 1.00 94.50 143 ARG A N 1
ATOM 1141 C CA . ARG A 1 143 ? 7.998 -3.648 -11.425 1.00 94.50 143 ARG A CA 1
ATOM 1142 C C . ARG A 1 143 ? 6.942 -4.734 -11.223 1.00 94.50 143 ARG A C 1
ATOM 1144 O O . ARG A 1 143 ? 5.797 -4.531 -11.619 1.00 94.50 143 ARG A O 1
ATOM 1151 N N . SER A 1 144 ? 7.316 -5.853 -10.605 1.00 93.62 144 SER A N 1
ATOM 1152 C CA . SER A 1 144 ? 6.409 -6.972 -10.329 1.00 93.62 144 SER A CA 1
ATOM 1153 C C . SER A 1 144 ? 5.214 -6.531 -9.474 1.00 93.62 144 SER A C 1
ATOM 1155 O O . SER A 1 144 ? 4.059 -6.799 -9.817 1.00 93.62 144 SER A O 1
ATOM 1157 N N . ALA A 1 145 ? 5.477 -5.751 -8.420 1.00 94.00 145 ALA A N 1
ATOM 1158 C CA . ALA A 1 145 ? 4.451 -5.175 -7.558 1.00 94.00 145 ALA A CA 1
ATOM 1159 C C . ALA A 1 145 ? 3.464 -4.279 -8.324 1.00 94.00 145 ALA A C 1
ATOM 1161 O O . ALA A 1 145 ? 2.249 -4.396 -8.149 1.00 94.00 145 ALA A O 1
ATOM 1162 N N . ILE A 1 146 ? 3.967 -3.406 -9.204 1.00 95.12 146 ILE A N 1
ATOM 1163 C CA . ILE A 1 146 ? 3.124 -2.536 -10.033 1.00 95.12 146 ILE A CA 1
ATOM 1164 C C . ILE A 1 146 ? 2.247 -3.371 -10.961 1.00 95.12 146 ILE A C 1
ATOM 1166 O O . ILE A 1 146 ? 1.044 -3.130 -11.006 1.00 95.12 146 ILE A O 1
ATOM 1170 N N . THR A 1 147 ? 2.813 -4.354 -11.665 1.00 93.19 147 THR A N 1
ATOM 1171 C CA . THR A 1 147 ? 2.046 -5.224 -12.569 1.00 93.19 147 THR A CA 1
ATOM 1172 C C . THR A 1 147 ? 0.905 -5.912 -11.818 1.00 93.19 147 THR A C 1
ATOM 1174 O O . THR A 1 147 ? -0.253 -5.773 -12.205 1.00 93.19 147 THR A O 1
ATOM 1177 N N . LYS A 1 148 ? 1.194 -6.522 -10.659 1.00 93.19 148 LYS A N 1
ATOM 1178 C CA . LYS A 1 148 ? 0.180 -7.169 -9.809 1.00 93.19 148 LYS A CA 1
ATOM 1179 C C . LYS A 1 148 ? -0.927 -6.205 -9.364 1.00 93.19 148 LYS A C 1
ATOM 1181 O O . LYS A 1 148 ? -2.104 -6.563 -9.371 1.00 93.19 148 LYS A O 1
ATOM 1186 N N . PHE A 1 149 ? -0.576 -4.976 -8.985 1.00 94.56 149 PHE A N 1
ATOM 1187 C CA . PHE A 1 149 ? -1.559 -3.964 -8.595 1.00 94.56 149 PHE A CA 1
ATOM 1188 C C . PHE A 1 149 ? -2.436 -3.514 -9.771 1.00 94.56 149 PHE A C 1
ATOM 1190 O O . PHE A 1 149 ? -3.653 -3.365 -9.626 1.00 94.56 149 PHE A O 1
ATOM 1197 N N . VAL A 1 150 ? -1.832 -3.308 -10.942 1.00 92.50 150 VAL A N 1
ATOM 1198 C CA . VAL A 1 150 ? -2.529 -2.864 -12.155 1.00 92.50 150 VAL A CA 1
ATOM 1199 C C . VAL A 1 150 ? -3.495 -3.926 -12.668 1.00 92.50 150 VAL A C 1
ATOM 1201 O O . VAL A 1 150 ? -4.597 -3.564 -13.088 1.00 92.50 150 VAL A O 1
ATOM 1204 N N . ASP A 1 151 ? -3.140 -5.202 -12.551 1.00 90.69 151 ASP A N 1
ATOM 1205 C CA . ASP A 1 151 ? -3.979 -6.326 -12.976 1.00 90.69 151 ASP A CA 1
ATOM 1206 C C . ASP A 1 151 ? -5.135 -6.623 -12.008 1.00 90.69 151 ASP A C 1
ATOM 1208 O O . ASP A 1 151 ? -6.109 -7.272 -12.385 1.00 90.69 151 ASP A O 1
ATOM 1212 N N . SER A 1 152 ? -5.084 -6.118 -10.770 1.00 89.00 152 SER A N 1
ATOM 1213 C CA . SER A 1 152 ? -6.158 -6.328 -9.791 1.00 89.00 152 SER A CA 1
ATOM 1214 C C . SER A 1 152 ? -7.484 -5.689 -10.224 1.00 89.00 152 SER A C 1
ATOM 1216 O O . SER A 1 152 ? -7.501 -4.631 -10.838 1.00 89.00 152 SER A O 1
ATOM 1218 N N . GLU A 1 153 ? -8.633 -6.246 -9.848 1.00 84.19 153 GLU A N 1
ATOM 1219 C CA . GLU A 1 153 ? -9.936 -5.601 -10.118 1.00 84.19 153 GLU A CA 1
ATOM 1220 C C . GLU A 1 153 ? -10.218 -4.396 -9.198 1.00 84.19 153 GLU A C 1
ATOM 1222 O O . GLU A 1 153 ? -11.238 -3.716 -9.320 1.00 84.19 153 GLU A O 1
ATOM 1227 N N . ALA A 1 154 ? -9.307 -4.103 -8.266 1.00 65.75 154 ALA A N 1
ATOM 1228 C CA . ALA A 1 154 ? -9.461 -3.031 -7.302 1.00 65.75 154 ALA A CA 1
ATOM 1229 C C . ALA A 1 154 ? -9.255 -1.654 -7.956 1.00 65.75 154 ALA A C 1
ATOM 1231 O O . ALA A 1 154 ? -8.240 -1.407 -8.600 1.00 65.75 154 ALA A O 1
ATOM 1232 N N . LEU A 1 155 ? -10.174 -0.720 -7.683 1.00 83.00 155 LEU A N 1
ATOM 1233 C CA . LEU A 1 155 ? -10.113 0.699 -8.073 1.00 83.00 155 LEU A CA 1
ATOM 1234 C C . LEU A 1 155 ? -10.262 0.983 -9.581 1.00 83.00 155 LEU A C 1
ATOM 1236 O O . LEU A 1 155 ? -10.068 0.141 -10.455 1.00 83.00 155 LEU A O 1
ATOM 1240 N N . SER A 1 156 ? -10.601 2.236 -9.897 1.00 89.00 156 SER A N 1
ATOM 1241 C CA . SER A 1 156 ? -10.683 2.709 -11.283 1.00 89.00 156 SER A CA 1
ATOM 1242 C C . SER A 1 156 ? -9.295 2.833 -11.930 1.00 89.00 156 SER A C 1
ATOM 1244 O O . SER A 1 156 ? -8.297 3.069 -11.242 1.00 89.00 156 SER A O 1
ATOM 1246 N N . LYS A 1 157 ? -9.229 2.773 -13.269 1.00 90.81 157 LYS A N 1
ATOM 1247 C CA . LYS A 1 157 ? -7.974 2.929 -14.036 1.00 90.81 157 LYS A CA 1
ATOM 1248 C C . LYS A 1 157 ? -7.219 4.218 -13.685 1.00 90.81 157 LYS A C 1
ATOM 1250 O O . LYS A 1 157 ? -6.011 4.181 -13.474 1.00 90.81 157 LYS A O 1
ATOM 1255 N N . ALA A 1 158 ? -7.927 5.345 -13.580 1.00 88.44 158 ALA A N 1
ATOM 1256 C CA . ALA A 1 158 ? -7.326 6.636 -13.238 1.00 88.44 158 ALA A CA 1
ATOM 1257 C C . ALA A 1 158 ? -6.754 6.641 -11.811 1.00 88.44 158 ALA A C 1
ATOM 1259 O O . ALA A 1 158 ? -5.654 7.140 -11.576 1.00 88.44 158 ALA A O 1
ATOM 1260 N N . THR A 1 159 ? -7.468 6.026 -10.864 1.00 89.56 159 THR A N 1
ATOM 1261 C CA . THR A 1 159 ? -6.995 5.882 -9.483 1.00 89.56 159 THR A CA 1
ATOM 1262 C C . THR A 1 159 ? -5.732 5.027 -9.419 1.00 89.56 159 THR A C 1
ATOM 1264 O O . THR A 1 159 ? -4.796 5.398 -8.717 1.00 89.56 159 THR A O 1
ATOM 1267 N N . LYS A 1 160 ? -5.661 3.929 -10.184 1.00 92.19 160 LYS A N 1
ATOM 1268 C CA . LYS A 1 160 ? -4.464 3.079 -10.233 1.00 92.19 160 LYS A CA 1
ATOM 1269 C C . LYS A 1 160 ? -3.232 3.836 -10.714 1.00 92.19 160 LYS A C 1
ATOM 1271 O O . LYS A 1 160 ? -2.187 3.732 -10.084 1.00 92.19 160 LYS A O 1
ATOM 1276 N N . VAL A 1 161 ? -3.363 4.632 -11.780 1.00 92.69 161 VAL A N 1
ATOM 1277 C CA . VAL A 1 161 ? -2.264 5.474 -12.286 1.00 92.69 161 VAL A CA 1
ATOM 1278 C C . VAL A 1 161 ? -1.750 6.405 -11.187 1.00 92.69 161 VAL A C 1
ATOM 1280 O O . VAL A 1 161 ? -0.550 6.428 -10.923 1.00 92.69 161 VAL A O 1
ATOM 1283 N N . ALA A 1 162 ? -2.653 7.125 -10.511 1.00 91.06 162 ALA A N 1
ATOM 1284 C CA . ALA A 1 162 ? -2.282 8.062 -9.453 1.00 91.06 162 ALA A CA 1
ATOM 1285 C C . ALA A 1 162 ? -1.591 7.364 -8.267 1.00 91.06 162 ALA A C 1
ATOM 1287 O O . ALA A 1 162 ? -0.572 7.848 -7.777 1.00 91.06 162 ALA A O 1
ATOM 1288 N N . VAL A 1 163 ? -2.112 6.209 -7.835 1.00 92.69 163 VAL A N 1
ATOM 1289 C CA . VAL A 1 163 ? -1.516 5.416 -6.748 1.00 92.69 163 VAL A CA 1
ATOM 1290 C C . VAL A 1 163 ? -0.125 4.921 -7.139 1.00 92.69 163 VAL A C 1
ATOM 1292 O O . VAL A 1 163 ? 0.814 5.124 -6.376 1.00 92.69 163 VAL A O 1
ATOM 1295 N N . VAL A 1 164 ? 0.045 4.340 -8.332 1.00 94.75 164 VAL A N 1
ATOM 1296 C CA . VAL A 1 164 ? 1.353 3.840 -8.786 1.00 94.75 164 VAL A CA 1
ATOM 1297 C C . VAL A 1 164 ? 2.379 4.969 -8.879 1.00 94.75 164 VAL A C 1
ATOM 1299 O O . VAL A 1 164 ? 3.506 4.807 -8.418 1.00 94.75 164 VAL A O 1
ATOM 1302 N N . GLN A 1 165 ? 2.010 6.126 -9.434 1.00 92.75 165 GLN A N 1
ATOM 1303 C CA . GLN A 1 165 ? 2.913 7.279 -9.509 1.00 92.75 165 GLN A CA 1
ATOM 1304 C C . GLN A 1 165 ? 3.355 7.745 -8.117 1.00 92.75 165 GLN A C 1
ATOM 1306 O O . GLN A 1 165 ? 4.539 8.017 -7.909 1.00 92.75 165 GLN A O 1
ATOM 1311 N N . GLN A 1 166 ? 2.425 7.796 -7.160 1.00 90.94 166 GLN A N 1
ATOM 1312 C CA . GLN A 1 166 ? 2.726 8.171 -5.782 1.00 90.94 166 GLN A CA 1
ATOM 1313 C C . GLN A 1 166 ? 3.641 7.143 -5.100 1.00 90.94 166 GLN A C 1
ATOM 1315 O O . GLN A 1 166 ? 4.631 7.539 -4.489 1.00 90.94 166 GLN A O 1
ATOM 1320 N N . VAL A 1 167 ? 3.347 5.845 -5.238 1.00 91.94 167 VAL A N 1
ATOM 1321 C CA . VAL A 1 167 ? 4.155 4.740 -4.689 1.00 91.94 167 VAL A CA 1
ATOM 1322 C C . VAL A 1 167 ? 5.579 4.802 -5.238 1.00 91.94 167 VAL A C 1
ATOM 1324 O O . VAL A 1 167 ? 6.533 4.836 -4.470 1.00 91.94 167 VAL A O 1
ATOM 1327 N N . VAL A 1 168 ? 5.737 4.896 -6.561 1.00 92.69 168 VAL A N 1
ATOM 1328 C CA . VAL A 1 168 ? 7.058 4.960 -7.202 1.00 92.69 168 VAL A CA 1
ATOM 1329 C C . VAL A 1 168 ? 7.828 6.204 -6.773 1.00 92.69 168 VAL A C 1
ATOM 1331 O O . VAL A 1 168 ? 9.026 6.113 -6.531 1.00 92.69 168 VAL A O 1
ATOM 1334 N N . SER A 1 169 ? 7.168 7.357 -6.639 1.00 90.06 169 SER A N 1
ATOM 1335 C CA . SER A 1 169 ? 7.825 8.572 -6.144 1.00 90.06 169 SER A CA 1
ATOM 1336 C C . SER A 1 169 ? 8.367 8.403 -4.724 1.00 90.06 169 SER A C 1
ATOM 1338 O O . SER A 1 169 ? 9.442 8.914 -4.430 1.00 90.06 169 SER A O 1
ATOM 1340 N N . ILE A 1 170 ? 7.634 7.706 -3.854 1.00 88.88 170 ILE A N 1
ATOM 1341 C CA . ILE A 1 170 ? 8.037 7.469 -2.461 1.00 88.88 170 ILE A CA 1
ATOM 1342 C C . ILE A 1 170 ? 9.187 6.470 -2.405 1.00 88.88 170 ILE A C 1
ATOM 1344 O O . ILE A 1 170 ? 10.198 6.740 -1.766 1.00 88.88 170 ILE A O 1
ATOM 1348 N N . ILE A 1 171 ? 9.075 5.363 -3.142 1.00 89.62 171 ILE A N 1
ATOM 1349 C CA . ILE A 1 171 ? 10.144 4.366 -3.241 1.00 89.62 171 ILE A CA 1
ATOM 1350 C C . ILE A 1 171 ? 11.428 5.014 -3.757 1.00 89.62 171 ILE A C 1
ATOM 1352 O O . ILE A 1 171 ? 12.483 4.793 -3.186 1.00 89.62 171 ILE A O 1
ATOM 1356 N N . LYS A 1 172 ? 11.356 5.872 -4.782 1.00 88.81 172 LYS A N 1
ATOM 1357 C CA . LYS A 1 172 ? 12.530 6.602 -5.289 1.00 88.81 172 LYS A CA 1
ATOM 1358 C C . LYS A 1 172 ? 13.196 7.490 -4.243 1.00 88.81 172 LYS A C 1
ATOM 1360 O O . LYS A 1 172 ? 14.413 7.614 -4.264 1.00 88.81 172 LYS A O 1
ATOM 1365 N N . ALA A 1 173 ? 12.410 8.134 -3.383 1.00 85.25 173 ALA A N 1
ATOM 1366 C CA . ALA A 1 173 ? 12.937 9.020 -2.352 1.00 85.25 173 ALA A CA 1
ATOM 1367 C C . ALA A 1 173 ? 13.636 8.250 -1.220 1.00 85.25 173 ALA A C 1
ATOM 1369 O O . ALA A 1 173 ? 14.561 8.778 -0.613 1.00 85.25 173 ALA A O 1
ATOM 1370 N N . LEU A 1 174 ? 13.199 7.016 -0.955 1.00 81.94 174 LEU A N 1
ATOM 1371 C CA . LEU A 1 174 ? 13.652 6.209 0.181 1.00 81.94 174 LEU A CA 1
ATOM 1372 C C . LEU A 1 174 ? 14.559 5.037 -0.202 1.00 81.94 174 LEU A C 1
ATOM 1374 O O . LEU A 1 174 ? 15.142 4.395 0.669 1.00 81.94 174 LEU A O 1
ATOM 1378 N N . ALA A 1 175 ? 14.676 4.726 -1.490 1.00 82.12 175 ALA A N 1
ATOM 1379 C CA . ALA A 1 175 ? 15.573 3.692 -1.972 1.00 82.12 175 ALA A CA 1
ATOM 1380 C C . ALA A 1 175 ? 17.022 4.058 -1.619 1.00 82.12 175 ALA A C 1
ATOM 1382 O O . ALA A 1 175 ? 17.565 5.064 -2.082 1.00 82.12 175 ALA A O 1
ATOM 1383 N N . SER A 1 176 ? 17.644 3.206 -0.810 1.00 74.94 176 SER A N 1
ATOM 1384 C CA . SER A 1 176 ? 19.067 3.224 -0.496 1.00 74.94 176 SER A CA 1
ATOM 1385 C C . SER A 1 176 ? 19.719 1.966 -1.064 1.00 74.94 176 SER A C 1
ATOM 1387 O O . SER A 1 176 ? 19.028 1.024 -1.461 1.00 74.94 176 SER A O 1
ATOM 1389 N N . ASP A 1 177 ? 21.049 1.936 -1.079 1.00 64.69 177 ASP A N 1
ATOM 1390 C CA . ASP A 1 177 ? 21.810 0.784 -1.576 1.00 64.69 177 ASP A CA 1
ATOM 1391 C C . ASP A 1 177 ? 21.625 -0.464 -0.669 1.00 64.69 177 ASP A C 1
ATOM 1393 O O . ASP A 1 177 ? 21.887 -1.587 -1.090 1.00 64.69 177 ASP A O 1
ATOM 1397 N N . GLU A 1 178 ? 21.105 -0.286 0.554 1.00 63.81 178 GLU A N 1
ATOM 1398 C CA . GLU A 1 178 ? 20.797 -1.355 1.521 1.00 63.81 178 GLU A CA 1
ATOM 1399 C C . GLU A 1 178 ? 19.376 -1.933 1.350 1.00 63.81 178 GLU A C 1
ATOM 1401 O O . GLU A 1 178 ? 19.090 -3.056 1.777 1.00 63.81 178 GLU A O 1
ATOM 1406 N N . ASN A 1 179 ? 18.479 -1.201 0.680 1.00 65.38 179 ASN A N 1
ATOM 1407 C CA . ASN A 1 179 ? 17.074 -1.571 0.514 1.00 65.38 179 ASN A CA 1
ATOM 1408 C C . ASN A 1 179 ? 16.896 -2.523 -0.677 1.00 65.38 179 ASN A C 1
ATOM 1410 O O . ASN A 1 179 ? 16.461 -2.127 -1.757 1.00 65.38 179 ASN A O 1
ATOM 1414 N N . SER A 1 180 ? 17.236 -3.798 -0.487 1.00 67.00 180 SER A N 1
ATOM 1415 C CA . SER A 1 180 ? 17.003 -4.834 -1.506 1.00 67.00 180 SER A CA 1
ATOM 1416 C C . SER A 1 180 ? 15.565 -5.364 -1.504 1.00 67.00 180 SER A C 1
ATOM 1418 O O . SER A 1 180 ? 15.052 -5.726 -2.560 1.00 67.00 180 SER A O 1
ATOM 1420 N N . ASP A 1 181 ? 14.880 -5.349 -0.358 1.00 80.88 181 ASP A N 1
ATOM 1421 C CA . ASP A 1 181 ? 13.522 -5.878 -0.232 1.00 80.88 181 ASP A CA 1
ATOM 1422 C C . ASP A 1 181 ? 12.458 -4.772 -0.342 1.00 80.88 181 ASP A C 1
ATOM 1424 O O . ASP A 1 181 ? 12.298 -3.923 0.542 1.00 80.88 181 ASP A O 1
ATOM 1428 N N . VAL A 1 182 ? 11.686 -4.802 -1.434 1.00 83.94 182 VAL A N 1
ATOM 1429 C CA . VAL A 1 182 ? 10.570 -3.870 -1.657 1.00 83.94 182 VAL A CA 1
ATOM 1430 C C . VAL A 1 182 ? 9.488 -4.001 -0.583 1.00 83.94 182 VAL A C 1
ATOM 1432 O O . VAL A 1 182 ? 8.794 -3.028 -0.304 1.00 83.94 182 VAL A O 1
ATOM 1435 N N . MET A 1 183 ? 9.321 -5.187 0.006 1.00 81.31 183 MET A N 1
ATOM 1436 C CA . MET A 1 183 ? 8.320 -5.456 1.029 1.00 81.31 183 MET A CA 1
ATOM 1437 C C . MET A 1 183 ? 8.649 -4.672 2.299 1.00 81.31 183 MET A C 1
ATOM 1439 O O . MET A 1 183 ? 7.824 -3.884 2.753 1.00 81.31 183 MET A O 1
ATOM 1443 N N . VAL A 1 184 ? 9.882 -4.804 2.795 1.00 80.88 184 VAL A N 1
ATOM 1444 C CA . VAL A 1 184 ? 10.383 -4.077 3.974 1.00 80.88 184 VAL A CA 1
ATOM 1445 C C . VAL A 1 184 ? 10.300 -2.566 3.759 1.00 80.88 184 VAL A C 1
ATOM 1447 O O . VAL A 1 184 ? 9.846 -1.832 4.637 1.00 80.88 184 VAL A O 1
ATOM 1450 N N . LEU A 1 185 ? 10.670 -2.095 2.563 1.00 83.25 185 LEU A N 1
ATOM 1451 C CA . LEU A 1 185 ? 10.556 -0.682 2.205 1.00 83.25 185 LEU A CA 1
ATOM 1452 C C . LEU A 1 185 ? 9.097 -0.201 2.217 1.00 83.25 185 LEU A C 1
ATOM 1454 O O . LEU A 1 185 ? 8.801 0.902 2.663 1.00 83.25 185 LEU A O 1
ATOM 1458 N N . LEU A 1 186 ? 8.169 -1.014 1.711 1.00 83.62 186 LEU A N 1
ATOM 1459 C CA . LEU A 1 186 ? 6.749 -0.677 1.680 1.00 83.62 186 LEU A CA 1
ATOM 1460 C C . LEU A 1 186 ? 6.096 -0.720 3.071 1.00 83.62 186 LEU A C 1
ATOM 1462 O O . LEU A 1 186 ? 5.165 0.042 3.330 1.00 83.62 186 LEU A O 1
ATOM 1466 N N . GLU A 1 187 ? 6.574 -1.570 3.975 1.00 80.25 187 GLU A N 1
ATOM 1467 C CA . GLU A 1 187 ? 6.135 -1.567 5.370 1.00 80.25 187 GLU A CA 1
ATOM 1468 C C . GLU A 1 187 ? 6.630 -0.330 6.119 1.00 80.25 187 GLU A C 1
ATOM 1470 O O . GLU A 1 187 ? 5.841 0.318 6.811 1.00 80.25 187 GLU A O 1
ATOM 1475 N N . SER A 1 188 ? 7.903 0.046 5.949 1.00 78.88 188 SER A N 1
ATOM 1476 C CA . SER A 1 188 ? 8.481 1.198 6.650 1.00 78.88 188 SER A CA 1
ATOM 1477 C C . SER A 1 188 ? 7.799 2.514 6.267 1.00 78.88 188 SER A C 1
ATOM 1479 O O . SER A 1 188 ? 7.576 3.364 7.124 1.00 78.88 188 SER A O 1
ATOM 1481 N N . VAL A 1 189 ? 7.338 2.665 5.019 1.00 80.19 189 VAL A N 1
ATOM 1482 C CA . VAL A 1 189 ? 6.602 3.864 4.563 1.00 80.19 189 VAL A CA 1
ATOM 1483 C C . VAL A 1 189 ? 5.181 3.986 5.103 1.00 80.19 189 VAL A C 1
ATOM 1485 O O . VAL A 1 189 ? 4.495 4.968 4.815 1.00 80.19 189 VAL A O 1
ATOM 1488 N N . LEU A 1 190 ? 4.692 3.010 5.870 1.00 81.62 190 LEU A N 1
ATOM 1489 C CA . LEU A 1 190 ? 3.454 3.183 6.629 1.00 81.62 190 LEU A CA 1
ATOM 1490 C C . LEU A 1 190 ? 3.668 4.037 7.888 1.00 81.62 190 LEU A C 1
ATOM 1492 O O . LEU A 1 190 ? 2.688 4.585 8.409 1.00 81.62 190 LEU A O 1
ATOM 1496 N N . ASP A 1 191 ? 4.915 4.187 8.339 1.00 81.94 191 ASP A N 1
ATOM 1497 C CA . ASP A 1 191 ? 5.297 5.097 9.412 1.00 81.94 191 ASP A CA 1
ATOM 1498 C C . ASP A 1 191 ? 5.266 6.568 8.956 1.00 81.94 191 ASP A C 1
ATOM 1500 O O . ASP A 1 191 ? 5.617 6.926 7.830 1.00 81.94 191 ASP A O 1
ATOM 1504 N N . GLU A 1 192 ? 4.815 7.453 9.846 1.00 82.69 192 GLU A N 1
ATOM 1505 C CA . GLU A 1 192 ? 4.680 8.878 9.534 1.00 82.69 192 GLU A CA 1
ATOM 1506 C C . GLU A 1 192 ? 6.034 9.579 9.371 1.00 82.69 192 GLU A C 1
ATOM 1508 O O . GLU A 1 192 ? 6.143 10.457 8.513 1.00 82.69 192 GLU A O 1
ATOM 1513 N N . GLY A 1 193 ? 7.056 9.184 10.138 1.00 82.62 193 GLY A N 1
ATOM 1514 C CA . GLY A 1 193 ? 8.399 9.762 10.055 1.00 82.62 193 GLY A CA 1
ATOM 1515 C C . GLY A 1 193 ? 9.018 9.539 8.679 1.00 82.62 193 GLY A C 1
ATOM 1516 O O . GLY A 1 193 ? 9.380 10.501 8.002 1.00 82.62 193 GLY A O 1
ATOM 1517 N N . HIS A 1 194 ? 8.997 8.294 8.207 1.00 82.50 194 HIS A N 1
ATOM 1518 C CA . HIS A 1 194 ? 9.535 7.915 6.897 1.00 82.50 194 HIS A CA 1
ATOM 1519 C C . HIS A 1 194 ? 8.798 8.588 5.728 1.00 82.50 194 HIS A C 1
ATOM 1521 O O . HIS A 1 194 ? 9.403 8.955 4.720 1.00 82.50 194 HIS A O 1
ATOM 1527 N N . LEU A 1 195 ? 7.485 8.821 5.850 1.00 85.56 195 LEU A N 1
ATOM 1528 C CA . LEU A 1 195 ? 6.740 9.586 4.843 1.00 85.56 195 LEU A CA 1
ATOM 1529 C C . LEU A 1 195 ? 7.182 11.049 4.785 1.00 85.56 195 LEU A C 1
ATOM 1531 O O . LEU A 1 195 ? 7.270 11.625 3.699 1.00 85.56 195 LEU A O 1
ATOM 1535 N N . ILE A 1 196 ? 7.453 11.659 5.937 1.00 86.44 196 ILE A N 1
ATOM 1536 C CA . ILE A 1 196 ? 7.948 13.035 6.002 1.00 86.44 196 ILE A CA 1
ATOM 1537 C C . ILE A 1 196 ? 9.368 13.117 5.428 1.00 86.44 196 ILE A C 1
ATOM 1539 O O . ILE A 1 196 ? 9.642 14.035 4.654 1.00 86.44 196 ILE A O 1
ATOM 1543 N N . GLU A 1 197 ? 10.232 12.143 5.726 1.00 81.31 197 GLU A N 1
ATOM 1544 C CA . GLU A 1 197 ? 11.577 12.016 5.139 1.00 81.31 197 GLU A CA 1
ATOM 1545 C C . GLU A 1 197 ? 11.533 11.871 3.612 1.00 81.31 197 GLU A C 1
ATOM 1547 O O . GLU A 1 197 ? 12.316 12.503 2.905 1.00 81.31 197 GLU A O 1
ATOM 1552 N N . ALA A 1 198 ? 10.535 11.156 3.083 1.00 81.31 198 ALA A N 1
ATOM 1553 C CA . ALA A 1 198 ? 10.262 11.070 1.646 1.00 81.31 198 ALA A CA 1
ATOM 1554 C C . ALA A 1 198 ? 9.719 12.378 1.024 1.00 81.31 198 ALA A C 1
ATOM 1556 O O . ALA A 1 198 ? 9.333 12.401 -0.148 1.00 81.31 198 ALA A O 1
ATOM 1557 N N . GLY A 1 199 ? 9.636 13.470 1.791 1.00 84.38 199 GLY A N 1
ATOM 1558 C CA . GLY A 1 199 ? 9.179 14.783 1.333 1.00 84.38 199 GLY A CA 1
ATOM 1559 C C . GLY A 1 199 ? 7.658 14.969 1.344 1.00 84.38 199 GLY A C 1
ATOM 1560 O O . GLY A 1 199 ? 7.149 15.950 0.786 1.00 84.38 199 GLY A O 1
ATOM 1561 N N . ILE A 1 200 ? 6.897 14.064 1.972 1.00 88.12 200 ILE A N 1
ATOM 1562 C CA . ILE A 1 200 ? 5.442 14.205 2.083 1.00 88.12 200 ILE A CA 1
ATOM 1563 C C . ILE A 1 200 ? 5.103 15.241 3.156 1.00 88.12 200 ILE A C 1
ATOM 1565 O O . ILE A 1 200 ? 5.379 15.082 4.342 1.00 88.12 200 ILE A O 1
ATOM 1569 N N . LYS A 1 201 ? 4.427 16.318 2.743 1.00 88.56 201 LYS A N 1
ATOM 1570 C CA . LYS A 1 201 ? 3.941 17.355 3.667 1.00 88.56 201 LYS A CA 1
ATOM 1571 C C . LYS A 1 201 ? 3.008 16.741 4.717 1.00 88.56 201 LYS A C 1
ATOM 1573 O O . LYS A 1 201 ? 2.121 15.971 4.360 1.00 88.56 201 LYS A O 1
ATOM 1578 N N . LYS A 1 202 ? 3.100 17.185 5.976 1.00 86.75 202 LYS A N 1
ATOM 1579 C CA . LYS A 1 202 ? 2.309 16.666 7.115 1.00 86.75 202 LYS A CA 1
ATOM 1580 C C . LYS A 1 202 ? 0.807 16.490 6.823 1.00 86.75 202 LYS A C 1
ATOM 1582 O O . LYS A 1 202 ? 0.244 15.430 7.064 1.00 86.75 202 LYS A O 1
ATOM 1587 N N . HIS A 1 203 ? 0.161 17.483 6.205 1.00 86.75 203 HIS A N 1
ATOM 1588 C CA . HIS A 1 203 ? -1.271 17.416 5.855 1.00 86.75 203 HIS A CA 1
ATOM 1589 C C . 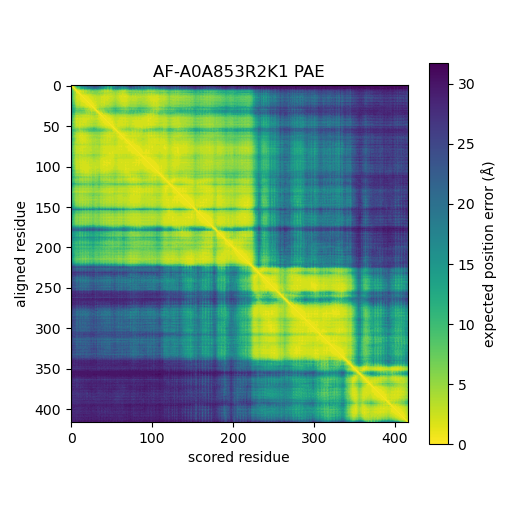HIS A 1 203 ? -1.616 16.387 4.753 1.00 86.75 203 HIS A C 1
ATOM 1591 O O . HIS A 1 203 ? -2.785 16.075 4.541 1.00 86.75 203 HIS A O 1
ATOM 1597 N N . ARG A 1 204 ? -0.617 15.873 4.027 1.00 87.44 204 ARG A N 1
ATOM 1598 C CA . ARG A 1 204 ? -0.744 14.851 2.974 1.00 87.44 204 ARG A CA 1
ATOM 1599 C C . ARG A 1 204 ? -0.392 13.448 3.455 1.00 87.44 204 ARG A C 1
ATOM 1601 O O . ARG A 1 204 ? -0.730 12.504 2.748 1.00 87.44 204 ARG A O 1
ATOM 1608 N N . VAL A 1 205 ? 0.222 13.302 4.632 1.00 86.75 205 VAL A N 1
ATOM 1609 C CA . VAL A 1 205 ? 0.655 12.004 5.174 1.00 86.75 205 VAL A CA 1
ATOM 1610 C C . VAL A 1 205 ? -0.517 11.030 5.241 1.00 86.75 205 VAL A C 1
ATOM 1612 O O . VAL A 1 205 ? -0.425 9.936 4.697 1.00 86.75 205 VAL A O 1
ATOM 1615 N N . MET A 1 206 ? -1.641 11.426 5.845 1.00 81.44 206 MET A N 1
ATOM 1616 C CA . MET A 1 206 ? -2.811 10.548 5.986 1.00 81.44 206 MET A CA 1
ATOM 1617 C C . MET A 1 206 ? -3.375 10.076 4.627 1.00 81.44 206 MET A C 1
ATOM 1619 O O . MET A 1 206 ? -3.508 8.864 4.438 1.00 81.44 206 MET A O 1
ATOM 1623 N N . PRO A 1 207 ? -3.657 10.970 3.651 1.00 84.44 207 PRO A N 1
ATOM 1624 C CA . PRO A 1 207 ? -4.052 10.555 2.303 1.00 84.44 207 PRO A CA 1
ATOM 1625 C C . PRO A 1 207 ? -3.050 9.627 1.607 1.00 84.44 207 PRO A C 1
ATOM 1627 O O . PRO A 1 207 ? -3.451 8.626 1.018 1.00 84.44 207 PRO A O 1
ATOM 1630 N N . VAL A 1 208 ? -1.753 9.940 1.680 1.00 86.94 208 VAL A N 1
ATOM 1631 C CA . VAL A 1 208 ? -0.697 9.159 1.017 1.00 86.94 208 VAL A CA 1
ATOM 1632 C C . VAL A 1 208 ? -0.559 7.776 1.647 1.00 86.94 208 VAL A C 1
ATOM 1634 O O . VAL A 1 208 ? -0.556 6.778 0.933 1.00 86.94 208 VAL A O 1
ATOM 1637 N N . ARG A 1 209 ? -0.549 7.693 2.980 1.00 87.50 209 ARG A N 1
ATOM 1638 C CA . ARG A 1 209 ? -0.529 6.429 3.728 1.00 87.50 209 ARG A CA 1
ATOM 1639 C C . ARG A 1 209 ? -1.713 5.540 3.362 1.00 87.50 209 ARG A C 1
ATOM 1641 O O . ARG A 1 209 ? -1.555 4.336 3.201 1.00 87.50 209 ARG A O 1
ATOM 1648 N N . SER A 1 210 ? -2.896 6.128 3.173 1.00 84.00 210 SER A N 1
ATOM 1649 C CA . SER A 1 210 ? -4.073 5.382 2.720 1.00 84.00 210 SER A CA 1
ATOM 1650 C C . SER A 1 210 ? -3.901 4.810 1.307 1.00 84.00 210 SER A C 1
ATOM 1652 O O . SER A 1 210 ? -4.361 3.700 1.052 1.00 84.00 210 SER A O 1
ATOM 1654 N N . GLN A 1 211 ? -3.261 5.544 0.390 1.00 87.44 211 GLN A N 1
ATOM 1655 C CA . GLN A 1 211 ? -2.980 5.069 -0.972 1.00 87.44 211 GLN A CA 1
ATOM 1656 C C . GLN A 1 211 ? -1.913 3.972 -0.986 1.00 87.44 211 GLN A C 1
ATOM 1658 O O . GLN A 1 211 ? -2.099 2.958 -1.655 1.00 87.44 211 GLN A O 1
ATOM 1663 N N . LEU A 1 212 ? -0.839 4.147 -0.211 1.00 89.19 212 LEU A N 1
ATOM 1664 C CA . LEU A 1 212 ? 0.188 3.125 -0.009 1.00 89.19 212 LEU A CA 1
ATOM 1665 C C . LEU A 1 212 ? -0.424 1.850 0.554 1.00 89.19 212 LEU A C 1
ATOM 1667 O O . LEU A 1 212 ? -0.232 0.780 -0.003 1.00 89.19 212 LEU A O 1
ATOM 1671 N N . ARG A 1 213 ? -1.243 1.966 1.600 1.00 87.75 213 ARG A N 1
ATOM 1672 C CA . ARG A 1 213 ? -1.942 0.822 2.179 1.00 87.75 213 ARG A CA 1
ATOM 1673 C C . ARG A 1 213 ? -2.809 0.103 1.149 1.00 87.75 213 ARG A C 1
ATOM 1675 O O . ARG A 1 213 ? -2.741 -1.114 1.066 1.00 87.75 213 ARG A O 1
ATOM 1682 N N . ALA A 1 214 ? -3.572 0.831 0.333 1.00 86.25 214 ALA A N 1
ATOM 1683 C CA . ALA A 1 214 ? -4.374 0.222 -0.729 1.00 86.25 214 ALA A CA 1
ATOM 1684 C C . ALA A 1 214 ? -3.515 -0.532 -1.761 1.00 86.25 214 ALA A C 1
ATOM 1686 O O . ALA A 1 214 ? -3.919 -1.589 -2.235 1.00 86.25 214 ALA A O 1
ATOM 1687 N N . PHE A 1 215 ? -2.330 -0.010 -2.090 1.00 91.75 215 PHE A N 1
ATOM 1688 C CA . PHE A 1 215 ? -1.369 -0.691 -2.954 1.00 91.75 215 PHE A CA 1
ATOM 1689 C C . PHE A 1 215 ? -0.824 -1.968 -2.302 1.00 91.75 215 PHE A C 1
ATOM 1691 O O . PHE A 1 215 ? -0.917 -3.051 -2.878 1.00 91.75 215 PHE A O 1
ATOM 1698 N N . ILE A 1 216 ? -0.308 -1.859 -1.078 1.00 89.25 216 ILE A N 1
ATOM 1699 C CA . ILE A 1 216 ? 0.324 -2.970 -0.360 1.00 89.25 216 ILE A CA 1
ATOM 1700 C C . ILE A 1 216 ? -0.703 -4.072 -0.073 1.00 89.25 216 ILE A C 1
ATOM 1702 O O . ILE A 1 216 ? -0.386 -5.240 -0.234 1.00 89.25 216 ILE A O 1
ATOM 1706 N N . GLU A 1 217 ? -1.952 -3.738 0.267 1.00 86.69 217 GLU A N 1
ATOM 1707 C CA . GLU A 1 217 ? -3.004 -4.731 0.542 1.00 86.69 217 GLU A CA 1
ATOM 1708 C C . GLU A 1 217 ? -3.332 -5.616 -0.668 1.00 86.69 217 GLU A C 1
ATOM 1710 O O . GLU A 1 217 ? -3.781 -6.748 -0.500 1.00 86.69 217 GLU A O 1
ATOM 1715 N N . VAL A 1 218 ? -3.112 -5.114 -1.884 1.00 88.69 218 VAL A N 1
ATOM 1716 C CA . VAL A 1 218 ? -3.295 -5.876 -3.125 1.00 88.69 218 VAL A CA 1
ATOM 1717 C C . VAL A 1 218 ? -2.048 -6.696 -3.451 1.00 88.69 218 VAL A C 1
ATOM 1719 O O . VAL A 1 218 ? -2.143 -7.863 -3.838 1.00 88.69 218 VAL A O 1
ATOM 1722 N N . VAL A 1 219 ? -0.869 -6.086 -3.331 1.00 88.88 219 VAL A N 1
ATOM 1723 C CA . VAL A 1 219 ? 0.387 -6.708 -3.767 1.00 88.88 219 VAL A CA 1
ATOM 1724 C C . VAL A 1 219 ? 0.905 -7.717 -2.744 1.00 88.88 219 VAL A C 1
ATOM 1726 O O . VAL A 1 219 ? 1.339 -8.804 -3.123 1.00 88.88 219 VAL A O 1
ATOM 1729 N N . TYR A 1 220 ? 0.797 -7.391 -1.465 1.00 84.75 220 TYR A N 1
ATOM 1730 C CA . TYR A 1 220 ? 1.276 -8.165 -0.327 1.00 84.75 220 TYR A CA 1
ATOM 1731 C C . TYR A 1 220 ? 0.149 -8.316 0.706 1.00 84.75 220 TYR A C 1
ATOM 1733 O O . TYR A 1 220 ? 0.214 -7.747 1.799 1.00 84.75 220 TYR A O 1
ATOM 1741 N N . PRO A 1 221 ? -0.919 -9.064 0.369 1.00 76.31 221 PRO A N 1
ATOM 1742 C CA . PRO A 1 221 ? -2.076 -9.213 1.250 1.00 76.31 221 PRO A CA 1
ATOM 1743 C C . PRO A 1 221 ? -1.702 -9.817 2.610 1.00 76.31 221 PRO A C 1
ATOM 1745 O O . PRO A 1 221 ? -2.346 -9.502 3.608 1.00 76.31 221 PRO A O 1
ATOM 1748 N N . ASP A 1 222 ? -0.640 -10.625 2.652 1.00 74.12 222 ASP A N 1
ATOM 1749 C CA . ASP A 1 222 ? -0.178 -11.322 3.853 1.00 74.12 222 ASP A CA 1
ATOM 1750 C C . ASP A 1 222 ? 0.490 -10.393 4.882 1.00 74.12 222 ASP A C 1
ATOM 1752 O O . ASP A 1 222 ? 0.488 -10.718 6.069 1.00 74.12 222 ASP A O 1
ATOM 1756 N N . LEU A 1 223 ? 0.983 -9.211 4.474 1.00 69.62 223 LEU A N 1
ATOM 1757 C CA . LEU A 1 223 ? 1.524 -8.207 5.410 1.00 69.62 223 LEU A CA 1
ATOM 1758 C C . LEU A 1 223 ? 0.444 -7.659 6.338 1.00 69.62 223 LEU A C 1
ATOM 1760 O O . LEU A 1 223 ? 0.673 -7.357 7.508 1.00 69.62 223 LEU A O 1
ATOM 1764 N N . PHE A 1 224 ? -0.777 -7.549 5.824 1.00 65.31 224 PHE A N 1
ATOM 1765 C CA . PHE A 1 224 ? -1.917 -7.166 6.632 1.00 65.31 224 PHE A CA 1
ATOM 1766 C C . PHE A 1 224 ? -2.579 -8.435 7.132 1.00 65.31 224 PHE A C 1
ATOM 1768 O O . PHE A 1 224 ? -3.606 -8.857 6.598 1.00 65.31 224 PHE A O 1
ATOM 1775 N N . TYR A 1 225 ? -2.002 -9.028 8.183 1.00 64.25 225 TYR A N 1
ATOM 1776 C CA . TYR A 1 225 ? -2.659 -10.100 8.924 1.00 64.25 225 TYR A CA 1
ATOM 1777 C C . TYR A 1 225 ? -4.065 -9.632 9.303 1.00 64.25 225 TYR A C 1
ATOM 1779 O O . TYR A 1 225 ? -4.233 -8.798 10.188 1.00 64.25 225 TYR A O 1
ATOM 1787 N N . ARG A 1 226 ? -5.085 -10.123 8.598 1.00 71.00 226 ARG A N 1
ATOM 1788 C CA . ARG A 1 226 ? -6.474 -9.721 8.808 1.00 71.00 226 ARG A CA 1
ATOM 1789 C C . ARG A 1 226 ? -7.207 -10.837 9.513 1.00 71.00 226 ARG A C 1
ATOM 1791 O O . ARG A 1 226 ? -7.671 -11.787 8.881 1.00 71.00 226 ARG A O 1
ATOM 1798 N N . GLN A 1 227 ? -7.378 -10.698 10.823 1.00 79.25 227 GLN A N 1
ATOM 1799 C CA . GLN A 1 227 ? -8.264 -11.595 11.544 1.00 79.25 227 GLN A CA 1
ATOM 1800 C C . GLN A 1 227 ? -9.705 -11.159 11.300 1.00 79.25 227 GLN A C 1
ATOM 1802 O O . GLN A 1 227 ? -10.120 -10.070 11.691 1.00 79.25 227 GLN A O 1
ATOM 1807 N N . LYS A 1 228 ? -10.488 -12.034 10.671 1.00 85.94 228 LYS A N 1
ATOM 1808 C CA . LYS A 1 228 ? -11.923 -11.828 10.471 1.00 85.94 228 LYS A CA 1
ATOM 1809 C C . LYS A 1 228 ? -12.728 -12.711 11.417 1.00 85.94 228 LYS A C 1
ATOM 1811 O O . LYS A 1 228 ? -12.336 -13.839 11.720 1.00 85.94 228 LYS A O 1
ATOM 1816 N N . LEU A 1 229 ? -13.862 -12.183 11.862 1.00 85.62 229 LEU A N 1
ATOM 1817 C CA . LEU A 1 229 ? -14.888 -12.889 12.620 1.00 85.62 229 LEU A CA 1
ATOM 1818 C C . LEU A 1 229 ? -16.209 -12.833 11.847 1.00 85.62 229 LEU A C 1
ATOM 1820 O O . LEU A 1 229 ? -16.628 -11.753 11.428 1.00 85.62 229 LEU A O 1
ATOM 1824 N N . LEU A 1 230 ? -16.857 -13.980 11.642 1.00 82.19 230 LEU A N 1
ATOM 1825 C CA . LEU A 1 230 ? -18.158 -14.064 10.978 1.00 82.19 230 LEU A CA 1
ATOM 1826 C C . LEU A 1 230 ? -19.276 -14.057 12.028 1.00 82.19 230 LEU A C 1
ATOM 1828 O O . LEU A 1 230 ? -19.308 -14.942 12.876 1.00 82.19 230 LEU A O 1
ATOM 1832 N N . ILE A 1 231 ? -20.187 -13.080 11.970 1.00 79.12 231 ILE A N 1
ATOM 1833 C CA . ILE A 1 231 ? -21.344 -12.962 12.877 1.00 79.12 231 ILE A CA 1
ATOM 1834 C C . ILE A 1 231 ? -22.591 -12.602 12.083 1.00 79.12 231 ILE A C 1
ATOM 1836 O O . ILE A 1 231 ? -22.569 -11.656 11.290 1.00 79.12 231 ILE A O 1
ATOM 1840 N N . GLY A 1 232 ? -23.678 -13.353 12.288 1.00 70.19 232 GLY A N 1
ATOM 1841 C CA . GLY A 1 232 ? -24.937 -13.161 11.561 1.00 70.19 232 GLY A CA 1
ATOM 1842 C C . GLY A 1 232 ? -24.749 -13.139 10.037 1.00 70.19 232 GLY A C 1
ATOM 1843 O O . GLY A 1 232 ? -25.346 -12.309 9.353 1.00 70.19 232 GLY A O 1
ATOM 1844 N N . GLY A 1 233 ? -23.823 -13.953 9.514 1.00 72.06 233 GLY A N 1
ATOM 1845 C CA . GLY A 1 233 ? -23.467 -13.998 8.089 1.00 72.06 233 GLY A CA 1
ATOM 1846 C C . GLY A 1 233 ? -22.640 -12.812 7.568 1.00 72.06 233 GLY A C 1
ATOM 1847 O O . GLY A 1 233 ? -22.409 -12.716 6.365 1.00 72.06 233 GLY A O 1
ATOM 1848 N N . ARG A 1 234 ? -22.172 -11.895 8.428 1.00 77.00 234 ARG A N 1
ATOM 1849 C CA . ARG A 1 234 ? -21.322 -10.757 8.034 1.00 77.00 234 ARG A CA 1
ATOM 1850 C C . ARG A 1 234 ? -19.918 -10.863 8.618 1.00 77.00 234 ARG A C 1
ATOM 1852 O O . ARG A 1 234 ? -19.741 -11.193 9.785 1.00 77.00 234 ARG A O 1
ATOM 1859 N N . SER A 1 235 ? -18.917 -10.489 7.822 1.00 83.00 235 SER A N 1
ATOM 1860 C CA . SER A 1 235 ? -17.527 -10.388 8.280 1.00 83.00 235 SER A CA 1
ATOM 1861 C C . SER A 1 235 ? -17.297 -9.097 9.075 1.00 83.00 235 SER A C 1
ATOM 1863 O O . SER A 1 235 ? -17.652 -8.001 8.623 1.00 83.00 235 SER A O 1
ATOM 1865 N N . LEU A 1 236 ? -16.650 -9.223 10.230 1.00 85.44 236 LEU A N 1
ATOM 1866 C CA . LEU A 1 236 ? -16.126 -8.148 11.071 1.00 85.44 236 LEU A CA 1
ATOM 1867 C C . LEU A 1 236 ? -14.596 -8.267 11.145 1.00 85.44 236 LEU A C 1
ATOM 1869 O O . LEU A 1 236 ? -14.084 -9.369 11.326 1.00 85.44 236 LEU A O 1
ATOM 1873 N N . ASP A 1 237 ? -13.877 -7.156 10.976 1.00 85.12 237 ASP A N 1
ATOM 1874 C CA . ASP A 1 237 ? -12.424 -7.109 11.180 1.00 85.12 237 ASP A CA 1
ATOM 1875 C C . ASP A 1 237 ? -12.130 -7.017 12.683 1.00 85.12 237 ASP A C 1
ATOM 1877 O O . ASP A 1 237 ? -12.656 -6.141 13.371 1.00 85.12 237 ASP A O 1
ATOM 1881 N N . VAL A 1 238 ? -11.340 -7.961 13.188 1.00 89.00 238 VAL A N 1
ATOM 1882 C CA . VAL A 1 238 ? -10.970 -8.108 14.601 1.00 89.00 238 VAL A CA 1
ATOM 1883 C C . VAL A 1 238 ? -9.453 -8.232 14.764 1.00 89.00 238 VAL A C 1
ATOM 1885 O O . VAL A 1 238 ? -8.969 -8.792 15.744 1.00 89.00 238 VAL A O 1
ATOM 1888 N N . THR A 1 239 ? -8.688 -7.713 13.804 1.00 85.81 239 THR A N 1
ATOM 1889 C CA . THR A 1 239 ? -7.221 -7.786 13.786 1.00 85.81 239 THR A CA 1
ATOM 1890 C C . THR A 1 239 ? -6.590 -7.145 15.019 1.00 85.81 239 THR A C 1
ATOM 1892 O O . THR A 1 239 ? -5.788 -7.775 15.703 1.00 85.81 239 THR A O 1
ATOM 1895 N N . GLU A 1 240 ? -6.991 -5.917 15.351 1.00 86.56 240 GLU A N 1
ATOM 1896 C CA . GLU A 1 240 ? -6.468 -5.196 16.519 1.00 86.56 240 GLU A CA 1
ATOM 1897 C C . GLU A 1 240 ? -6.854 -5.892 17.831 1.00 86.56 240 GLU A C 1
ATOM 1899 O O . GLU A 1 240 ? -6.045 -5.980 18.753 1.00 86.56 240 GLU A O 1
ATOM 1904 N N . LEU A 1 241 ? -8.055 -6.479 17.892 1.00 91.56 241 LEU A N 1
ATOM 1905 C CA . LEU A 1 241 ? -8.461 -7.315 19.020 1.00 91.56 241 LEU A CA 1
ATOM 1906 C C . LEU A 1 241 ? -7.573 -8.558 19.135 1.00 91.56 241 LEU A C 1
ATOM 1908 O O . LEU A 1 241 ? -7.112 -8.853 20.228 1.00 91.56 241 LEU A O 1
ATOM 1912 N N . HIS A 1 242 ? -7.299 -9.256 18.030 1.00 89.25 242 HIS A N 1
ATOM 1913 C CA . HIS A 1 242 ? -6.418 -10.426 18.024 1.00 89.25 242 HIS A CA 1
ATOM 1914 C C . HIS A 1 242 ? -5.001 -10.089 18.507 1.00 89.25 242 HIS A C 1
ATOM 1916 O O . HIS A 1 242 ? -4.421 -10.855 19.272 1.00 89.25 242 HIS A O 1
ATOM 1922 N N . ALA A 1 243 ? -4.460 -8.946 18.076 1.00 87.50 243 ALA A N 1
ATOM 1923 C CA . ALA A 1 243 ? -3.149 -8.467 18.505 1.00 87.50 243 ALA A CA 1
ATOM 1924 C C . ALA A 1 243 ? -3.128 -8.051 19.986 1.00 87.50 243 ALA A C 1
ATOM 1926 O O . ALA A 1 243 ? -2.115 -8.222 20.657 1.00 87.50 243 ALA A O 1
ATOM 1927 N N . THR A 1 244 ? -4.244 -7.524 20.498 1.00 91.00 244 THR A N 1
ATOM 1928 C CA . THR A 1 244 ? -4.347 -7.024 21.875 1.00 91.00 244 THR A CA 1
ATOM 1929 C C . THR A 1 244 ? -4.671 -8.126 22.888 1.00 91.00 244 THR A C 1
ATOM 1931 O O . THR A 1 244 ? -4.100 -8.148 23.971 1.00 91.00 244 THR A O 1
ATOM 1934 N N . SER A 1 245 ? -5.604 -9.026 22.566 1.00 94.62 245 SER A N 1
ATOM 1935 C CA . SER A 1 245 ? -6.041 -10.126 23.429 1.00 94.62 245 SER A CA 1
ATOM 1936 C C . SER A 1 245 ? -6.639 -11.267 22.604 1.00 94.62 245 SER A C 1
ATOM 1938 O O . SER A 1 245 ? -7.793 -11.231 22.158 1.00 94.62 245 SER A O 1
ATOM 1940 N N . LYS A 1 246 ? -5.852 -12.334 22.433 1.00 92.44 246 LYS A N 1
ATOM 1941 C CA . LYS A 1 246 ? -6.325 -13.577 21.806 1.00 92.44 246 LYS A CA 1
ATOM 1942 C C . LYS A 1 246 ? -7.419 -14.241 22.646 1.00 92.44 246 LYS A C 1
ATOM 1944 O O . LYS A 1 246 ? -8.372 -14.772 22.077 1.00 92.44 246 LYS A O 1
ATOM 1949 N N . THR A 1 247 ? -7.316 -14.149 23.974 1.00 94.44 247 THR A N 1
ATOM 1950 C CA . THR A 1 247 ? -8.313 -14.652 24.928 1.00 94.44 247 THR A CA 1
ATOM 1951 C C . THR A 1 247 ? -9.672 -13.991 24.697 1.00 94.44 247 THR A C 1
ATOM 1953 O O . THR A 1 247 ? -10.660 -14.693 24.472 1.00 94.44 247 THR A O 1
ATOM 1956 N N . ALA A 1 248 ? -9.719 -12.655 24.608 1.00 95.38 248 ALA A N 1
ATOM 1957 C CA . ALA A 1 248 ? -10.955 -11.930 24.311 1.00 95.38 248 ALA A CA 1
ATOM 1958 C C . ALA A 1 248 ? -11.544 -12.318 22.951 1.00 95.38 248 ALA A C 1
ATOM 1960 O O . ALA A 1 248 ? -12.754 -12.496 22.825 1.00 95.38 248 ALA A O 1
ATOM 1961 N N . LEU A 1 249 ? -10.707 -12.494 21.921 1.00 93.31 249 LEU A N 1
ATOM 1962 C CA . LEU A 1 249 ? -11.195 -12.953 20.622 1.00 93.31 249 LEU A CA 1
ATOM 1963 C C . LEU A 1 249 ? -11.853 -14.338 20.710 1.00 93.31 249 LEU A C 1
ATOM 1965 O O . LEU A 1 249 ? -12.889 -14.549 20.082 1.00 93.31 249 LEU A O 1
ATOM 1969 N N . MET A 1 250 ? -11.267 -15.279 21.454 1.00 91.50 250 MET A N 1
ATOM 1970 C CA . MET A 1 250 ? -11.832 -16.620 21.629 1.00 91.50 250 MET A CA 1
ATOM 1971 C C . MET A 1 250 ? -13.158 -16.582 22.394 1.00 91.50 250 MET A C 1
ATOM 1973 O O . MET A 1 250 ? -14.120 -17.218 21.966 1.00 91.50 250 MET A O 1
ATOM 1977 N N . GLN A 1 251 ? -13.244 -15.770 23.449 1.00 93.81 251 GLN A N 1
ATOM 1978 C CA . GLN A 1 251 ? -14.485 -15.540 24.194 1.00 93.81 251 GLN A CA 1
ATOM 1979 C C . GLN A 1 251 ? -15.577 -14.950 23.283 1.00 93.81 251 GLN A C 1
ATOM 1981 O O . GLN A 1 251 ? -16.695 -15.455 23.250 1.00 93.81 251 GLN A O 1
ATOM 1986 N N . ILE A 1 252 ? -15.254 -13.952 22.452 1.00 92.00 252 ILE A N 1
ATOM 1987 C CA . ILE A 1 252 ? -16.212 -13.369 21.495 1.00 92.00 252 ILE A CA 1
ATOM 1988 C C . ILE A 1 252 ? -16.593 -14.364 20.386 1.00 92.00 252 ILE A C 1
ATOM 1990 O O . ILE A 1 252 ? -17.749 -14.400 19.964 1.00 92.00 252 ILE A O 1
ATOM 1994 N N . LYS A 1 253 ? -15.659 -15.201 19.914 1.00 89.06 253 LYS A N 1
ATOM 1995 C CA . LYS A 1 253 ? -15.954 -16.276 18.950 1.00 89.06 253 LYS A CA 1
ATOM 1996 C C . LYS A 1 253 ? -16.971 -17.267 19.506 1.00 89.06 253 LYS A C 1
ATOM 1998 O O . LYS A 1 253 ? -17.881 -17.644 18.775 1.00 89.06 253 LYS A O 1
ATOM 2003 N N . ALA A 1 254 ? -16.854 -17.641 20.780 1.00 87.31 254 ALA A N 1
ATOM 2004 C CA . ALA A 1 254 ? -17.822 -18.518 21.435 1.00 87.31 254 ALA A CA 1
ATOM 2005 C C . ALA A 1 254 ? -19.233 -17.900 21.468 1.00 87.31 254 ALA A C 1
ATOM 2007 O O . ALA A 1 254 ? -20.225 -18.614 21.345 1.00 87.31 254 ALA A O 1
ATOM 2008 N N . LEU A 1 255 ? -19.334 -16.567 21.536 1.00 83.62 255 LEU A N 1
ATOM 2009 C CA . LEU A 1 255 ? -20.621 -15.868 21.492 1.00 83.62 255 LEU A CA 1
ATOM 2010 C C . LEU A 1 255 ? -21.265 -15.852 20.114 1.00 83.62 255 LEU A C 1
ATOM 2012 O O . LEU A 1 255 ? -22.484 -15.769 20.039 1.00 83.62 255 LEU A O 1
ATOM 2016 N N . ALA A 1 256 ? -20.490 -15.957 19.032 1.00 74.31 256 ALA A N 1
ATOM 2017 C CA . ALA A 1 256 ? -21.027 -15.901 17.673 1.00 74.31 256 ALA A CA 1
ATOM 2018 C C . ALA A 1 256 ? -22.068 -17.003 17.387 1.00 74.31 256 ALA A C 1
ATOM 2020 O O . ALA A 1 256 ? -22.924 -16.808 16.527 1.00 74.31 256 ALA A O 1
ATOM 2021 N N . GLY A 1 257 ? -22.002 -18.130 18.109 1.00 66.62 257 GLY A N 1
ATOM 2022 C CA . GLY A 1 257 ? -22.947 -19.245 18.005 1.00 66.62 257 GLY A CA 1
ATOM 2023 C C . GLY A 1 257 ? -24.130 -19.193 18.976 1.00 66.62 257 GLY A C 1
ATOM 2024 O O . GLY A 1 257 ? -24.974 -20.081 18.925 1.00 66.62 257 GLY A O 1
ATOM 2025 N N . ASN A 1 258 ? -24.212 -18.201 19.870 1.00 73.75 258 ASN A N 1
ATOM 2026 C CA . ASN A 1 258 ? -25.339 -18.098 20.797 1.00 73.75 258 ASN A CA 1
ATOM 2027 C C . ASN A 1 258 ? -26.593 -17.531 20.103 1.00 73.75 258 ASN A C 1
ATOM 2029 O O . ASN A 1 258 ? -26.490 -16.824 19.099 1.00 73.75 258 ASN A O 1
ATOM 2033 N N . ALA A 1 259 ? -27.774 -17.788 20.675 1.00 68.31 259 ALA A N 1
ATOM 2034 C CA . ALA A 1 259 ? -29.068 -17.369 20.119 1.00 68.31 259 ALA A CA 1
ATOM 2035 C C . ALA A 1 259 ? -29.169 -15.849 19.833 1.00 68.31 259 ALA A C 1
ATOM 2037 O O . ALA A 1 259 ? -29.894 -15.401 18.944 1.00 68.31 259 ALA A O 1
ATOM 2038 N N . TYR A 1 260 ? -28.410 -15.022 20.565 1.00 73.06 260 TYR A N 1
ATOM 2039 C CA . TYR A 1 260 ? -28.381 -13.573 20.362 1.00 73.06 260 TYR A CA 1
ATOM 2040 C C . TYR A 1 260 ? -27.622 -13.166 19.094 1.00 73.06 260 TYR A C 1
ATOM 2042 O O . TYR A 1 260 ? -28.137 -12.390 18.284 1.00 73.06 260 TYR A O 1
ATOM 2050 N N . TYR A 1 261 ? -26.404 -13.679 18.907 1.00 71.38 261 TYR A N 1
ATOM 2051 C CA . TYR A 1 261 ? -25.540 -13.324 17.780 1.00 71.38 261 TYR A CA 1
ATOM 2052 C C . TYR A 1 261 ? -25.770 -14.190 16.531 1.00 71.38 261 TYR A C 1
ATOM 2054 O O . TYR A 1 261 ? -25.369 -13.770 15.440 1.00 71.38 261 TYR A O 1
ATOM 2062 N N . SER A 1 262 ? -26.470 -15.325 16.655 1.00 67.25 262 SER A N 1
ATOM 2063 C CA . SER A 1 262 ? -26.975 -16.118 15.524 1.00 67.25 262 SER A CA 1
ATOM 2064 C C . SER A 1 262 ? -28.139 -15.433 14.796 1.00 67.25 262 SER A C 1
ATOM 2066 O O . SER A 1 262 ? -28.375 -15.701 13.619 1.00 67.25 262 SER A O 1
ATOM 2068 N N . GLY A 1 263 ? -28.824 -14.492 15.461 1.00 62.78 263 GLY A N 1
ATOM 2069 C CA . GLY A 1 263 ? -29.964 -13.758 14.908 1.00 62.78 263 GLY A CA 1
ATOM 2070 C C . GLY A 1 263 ? -31.322 -14.421 15.151 1.00 62.78 263 GLY A C 1
ATOM 2071 O O . GLY A 1 263 ? -32.320 -13.915 14.640 1.00 62.78 263 GLY A O 1
ATOM 2072 N N . GLU A 1 264 ? -31.386 -15.488 15.956 1.00 61.47 264 GLU A N 1
ATOM 2073 C CA . GLU A 1 264 ? -32.627 -16.219 16.270 1.00 61.47 264 GLU A CA 1
ATOM 2074 C C . GLU A 1 264 ? -33.719 -15.329 16.884 1.00 61.47 264 GLU A C 1
ATOM 2076 O O . GLU A 1 264 ? -34.901 -15.537 16.628 1.00 61.47 264 GLU A O 1
ATOM 2081 N N . PHE A 1 265 ? -33.350 -14.265 17.602 1.00 64.12 265 PHE A N 1
ATOM 2082 C CA . PHE A 1 265 ? -34.305 -13.296 18.162 1.00 64.12 265 PHE A CA 1
ATOM 2083 C C . PHE A 1 265 ? -34.771 -12.205 17.175 1.00 64.12 265 PHE A C 1
ATOM 2085 O O . PHE A 1 265 ? -35.204 -11.130 17.589 1.00 64.12 265 PHE A O 1
ATOM 2092 N N . GLY A 1 266 ? -34.643 -12.424 15.862 1.00 61.19 266 GLY A N 1
ATOM 2093 C CA . GLY A 1 266 ? -35.091 -11.468 14.838 1.00 61.19 266 GLY A CA 1
ATOM 2094 C C . GLY A 1 266 ? -34.234 -10.199 14.742 1.00 61.19 266 GLY A C 1
ATOM 2095 O O . GLY A 1 266 ? -34.661 -9.181 14.194 1.00 61.19 266 GLY A O 1
ATOM 2096 N N . HIS A 1 267 ? -33.012 -10.219 15.282 1.00 67.69 267 HIS A N 1
ATOM 2097 C CA . HIS A 1 267 ? -32.087 -9.096 15.168 1.00 67.69 267 HIS A CA 1
ATOM 2098 C C . HIS A 1 267 ? -31.500 -8.998 13.755 1.00 67.69 267 HIS A C 1
ATOM 2100 O O . HIS A 1 267 ? -30.926 -9.948 13.229 1.00 67.69 267 HIS A O 1
ATOM 2106 N N . VAL A 1 268 ? -31.556 -7.803 13.159 1.00 70.62 268 VAL A N 1
ATOM 2107 C CA . VAL A 1 268 ? -30.930 -7.539 11.856 1.00 70.62 268 VAL A CA 1
ATOM 2108 C C . VAL A 1 268 ? -29.414 -7.746 11.960 1.00 70.62 268 VAL A C 1
ATOM 2110 O O . VAL A 1 268 ? -28.749 -7.107 12.781 1.00 70.62 268 VAL A O 1
ATOM 2113 N N . SER A 1 269 ? -28.846 -8.578 11.080 1.00 69.12 269 SER A N 1
ATOM 2114 C CA . SER A 1 269 ? -27.410 -8.919 11.055 1.00 69.12 269 SER A CA 1
ATOM 2115 C C . SER A 1 269 ? -26.480 -7.701 11.020 1.00 69.12 269 SER A C 1
ATOM 2117 O O . SER A 1 269 ? -25.425 -7.683 11.657 1.00 69.12 269 SER A O 1
ATOM 2119 N N . GLY A 1 270 ? -26.888 -6.635 10.324 1.00 69.25 270 GLY A N 1
ATOM 2120 C CA . GLY A 1 270 ? -26.182 -5.351 10.321 1.00 69.25 270 GLY A CA 1
ATOM 2121 C C . GLY A 1 270 ? -26.122 -4.686 11.702 1.00 69.25 270 GLY A C 1
ATOM 2122 O O . GLY A 1 270 ? -25.074 -4.167 12.082 1.00 69.25 270 GLY A O 1
ATOM 2123 N N . GLY A 1 271 ? -27.211 -4.752 12.472 1.00 77.50 271 GLY A N 1
ATOM 2124 C CA . GLY A 1 271 ? -27.285 -4.215 13.831 1.00 77.50 271 GLY A CA 1
ATOM 2125 C C . GLY A 1 271 ? -26.424 -4.997 14.823 1.00 77.50 271 GLY A C 1
ATOM 2126 O O . GLY A 1 271 ? -25.718 -4.386 15.624 1.00 77.50 271 GLY A O 1
ATOM 2127 N N . LEU A 1 272 ? -26.404 -6.333 14.728 1.00 80.94 272 LEU A N 1
ATOM 2128 C CA . LEU A 1 272 ? -25.534 -7.188 15.550 1.00 80.94 272 LEU A CA 1
ATOM 2129 C C . LEU A 1 272 ? -24.052 -6.891 15.305 1.00 80.94 272 LEU A C 1
ATOM 2131 O O . LEU A 1 272 ? -23.310 -6.631 16.255 1.00 80.94 272 LEU A O 1
ATOM 2135 N N . LYS A 1 273 ? -23.643 -6.833 14.029 1.00 83.81 273 LYS A N 1
ATOM 2136 C CA . LYS A 1 273 ? -22.285 -6.430 13.643 1.00 83.81 273 LYS A CA 1
ATOM 2137 C C . LYS A 1 273 ? -21.941 -5.040 14.185 1.00 83.81 273 LYS A C 1
ATOM 2139 O O . LYS A 1 273 ? -20.853 -4.852 14.724 1.00 83.81 273 LYS A O 1
ATOM 2144 N N . GLY A 1 274 ? -22.851 -4.074 14.041 1.00 84.56 274 GLY A N 1
ATOM 2145 C CA . GLY A 1 274 ? -22.650 -2.700 14.503 1.00 84.56 274 GLY A CA 1
ATOM 2146 C C . GLY A 1 274 ? -22.444 -2.607 16.016 1.00 84.56 274 GLY A C 1
ATOM 2147 O O . GLY A 1 274 ? -21.502 -1.953 16.461 1.00 84.56 274 GLY A O 1
ATOM 2148 N N . ARG A 1 275 ? -23.271 -3.309 16.803 1.00 86.69 275 ARG A N 1
ATOM 2149 C CA . ARG A 1 275 ? -23.153 -3.351 18.268 1.00 86.69 275 ARG A CA 1
ATOM 2150 C C . ARG A 1 275 ? -21.836 -3.973 18.712 1.00 86.69 275 ARG A C 1
ATOM 2152 O O . ARG A 1 275 ? -21.111 -3.332 19.462 1.00 86.69 275 ARG A O 1
ATOM 2159 N N . LEU A 1 276 ? -21.481 -5.151 18.194 1.00 89.81 276 LEU A N 1
ATOM 2160 C CA . LEU A 1 276 ? -20.222 -5.795 18.574 1.00 89.81 276 LEU A CA 1
ATOM 2161 C C . LEU A 1 276 ? -18.999 -4.969 18.157 1.00 89.81 276 LEU A C 1
ATOM 2163 O O . LEU A 1 276 ? -18.063 -4.812 18.936 1.00 89.81 276 LEU A O 1
ATOM 2167 N N . SER A 1 277 ? -19.014 -4.408 16.945 1.00 90.50 277 SER A N 1
ATOM 2168 C CA . SER A 1 277 ? -17.952 -3.511 16.480 1.00 90.50 277 SER A CA 1
ATOM 2169 C C . SER A 1 277 ? -17.797 -2.302 17.405 1.00 90.50 277 SER A C 1
ATOM 2171 O O . SER A 1 277 ? -16.673 -1.915 17.724 1.00 90.50 277 SER A O 1
ATOM 2173 N N . CYS A 1 278 ? -18.913 -1.738 17.880 1.00 92.56 278 CYS A N 1
ATOM 2174 C CA . CYS A 1 278 ? -18.901 -0.659 18.859 1.00 92.56 278 CYS A CA 1
ATOM 2175 C C . CYS A 1 278 ? -18.258 -1.102 20.180 1.00 92.56 278 CYS A C 1
ATOM 2177 O O . CYS A 1 278 ? -17.371 -0.402 20.662 1.00 92.56 278 CYS A O 1
ATOM 2179 N N . SER A 1 279 ? -18.642 -2.261 20.726 1.00 94.31 279 SER A N 1
ATOM 2180 C CA . SER A 1 279 ? -18.072 -2.801 21.967 1.00 94.31 279 SER A CA 1
ATOM 2181 C C . SER A 1 279 ? -16.560 -3.012 21.853 1.00 94.31 279 SER A C 1
ATOM 2183 O O . SER A 1 279 ? -15.809 -2.476 22.665 1.00 94.31 279 SER A O 1
ATOM 2185 N N . ILE A 1 280 ? -16.103 -3.713 20.806 1.00 94.69 280 ILE A N 1
ATOM 2186 C CA . ILE A 1 280 ? -14.676 -3.992 20.565 1.00 94.69 280 ILE A CA 1
ATOM 2187 C C . ILE A 1 280 ? -13.885 -2.686 20.465 1.00 94.69 280 ILE A C 1
ATOM 2189 O O . ILE A 1 280 ? -12.881 -2.512 21.150 1.00 94.69 280 ILE A O 1
ATOM 2193 N N . ARG A 1 281 ? -14.364 -1.726 19.666 1.00 94.94 281 ARG A N 1
ATOM 2194 C CA . ARG A 1 281 ? -13.696 -0.429 19.492 1.00 94.94 281 ARG A CA 1
ATOM 2195 C C . ARG A 1 281 ? -13.629 0.378 20.790 1.00 94.94 281 ARG A C 1
ATOM 2197 O O . ARG A 1 281 ? -12.680 1.129 20.998 1.00 94.94 281 ARG A O 1
ATOM 2204 N N . THR A 1 282 ? -14.648 0.303 21.640 1.00 95.19 282 THR A N 1
ATOM 2205 C CA . THR A 1 282 ? -14.648 0.996 22.937 1.00 95.19 282 THR A CA 1
ATOM 2206 C C . THR A 1 282 ? -13.666 0.353 23.908 1.00 95.19 282 THR A C 1
ATOM 2208 O O . THR A 1 282 ? -12.881 1.074 24.515 1.00 95.19 282 THR A O 1
ATOM 2211 N N . ILE A 1 283 ? -13.629 -0.980 23.980 1.00 96.88 283 ILE A N 1
ATOM 2212 C CA . ILE A 1 283 ? -12.654 -1.711 24.799 1.00 96.88 283 ILE A CA 1
ATOM 2213 C C . ILE A 1 283 ? -11.226 -1.388 24.349 1.00 96.88 283 ILE A C 1
ATOM 2215 O O . ILE A 1 283 ? -10.409 -1.012 25.179 1.00 96.88 283 ILE A O 1
ATOM 2219 N N . LEU A 1 284 ? -10.927 -1.447 23.047 1.00 95.00 284 LEU A N 1
ATOM 2220 C CA . LEU A 1 284 ? -9.585 -1.151 22.525 1.00 95.00 284 LEU A CA 1
ATOM 2221 C C . LEU A 1 284 ? -9.149 0.297 22.800 1.00 95.00 284 LEU A C 1
ATOM 2223 O O . LEU A 1 284 ? -8.010 0.535 23.193 1.00 95.00 284 LEU A O 1
ATOM 2227 N N . ARG A 1 285 ? -10.064 1.269 22.689 1.00 94.69 285 ARG A N 1
ATOM 2228 C CA . ARG A 1 285 ? -9.786 2.652 23.115 1.00 94.69 285 ARG A CA 1
ATOM 2229 C C . ARG A 1 285 ? -9.500 2.745 24.614 1.00 94.69 285 ARG A C 1
ATOM 2231 O O . ARG A 1 285 ? -8.645 3.526 25.016 1.00 94.69 285 ARG A O 1
ATOM 2238 N N . PHE A 1 286 ? -10.187 1.959 25.443 1.00 95.00 286 PHE A N 1
ATOM 2239 C CA . PHE A 1 286 ? -9.927 1.924 26.881 1.00 95.00 286 PHE A CA 1
ATOM 2240 C C . PHE A 1 286 ? -8.582 1.261 27.209 1.00 95.00 286 PHE A C 1
ATOM 2242 O O . PHE A 1 286 ? -7.830 1.807 28.008 1.00 95.00 286 PHE A O 1
ATOM 2249 N N . VAL A 1 287 ? -8.208 0.190 26.501 1.00 94.38 287 VAL A N 1
ATOM 2250 C CA . VAL A 1 287 ? -6.873 -0.436 26.571 1.00 94.38 287 VAL A CA 1
ATOM 2251 C C . VAL A 1 287 ? -5.749 0.564 26.287 1.00 94.38 287 VAL A C 1
ATOM 2253 O O . VAL A 1 287 ? -4.697 0.508 26.917 1.00 94.38 287 VAL A O 1
ATOM 2256 N N . GLN A 1 288 ? -5.949 1.487 25.344 1.00 91.06 288 GLN A N 1
ATOM 2257 C CA . GLN A 1 288 ? -4.958 2.523 25.040 1.00 91.06 288 GLN A CA 1
ATOM 2258 C C . GLN A 1 288 ? -4.811 3.562 26.165 1.00 91.06 288 GLN A C 1
ATOM 2260 O O . GLN A 1 288 ? -3.768 4.205 26.250 1.00 91.06 288 GLN A O 1
ATOM 2265 N N . LYS A 1 289 ? -5.832 3.734 27.015 1.00 90.94 289 LYS A N 1
ATOM 2266 C CA . LYS A 1 289 ? -5.837 4.710 28.115 1.00 90.94 289 LYS A CA 1
ATOM 2267 C C . LYS A 1 289 ? -5.376 4.132 29.453 1.00 90.94 289 LYS A C 1
ATOM 2269 O O . LYS A 1 289 ? -4.731 4.845 30.211 1.00 90.94 289 LYS A O 1
ATOM 2274 N N . ASP A 1 290 ? -5.710 2.878 29.751 1.00 92.38 290 ASP A N 1
ATOM 2275 C CA . ASP A 1 290 ? -5.427 2.241 31.042 1.00 92.38 290 ASP A CA 1
ATOM 2276 C C . ASP A 1 290 ? -4.438 1.076 30.874 1.00 92.38 290 ASP A C 1
ATOM 2278 O O . ASP A 1 290 ? -4.774 0.003 30.363 1.00 92.38 290 ASP A O 1
ATOM 2282 N N . HIS A 1 291 ? -3.197 1.292 31.323 1.00 90.75 291 HIS A N 1
ATOM 2283 C CA . HIS A 1 291 ? -2.118 0.310 31.204 1.00 90.75 291 HIS A CA 1
ATOM 2284 C C . HIS A 1 291 ? -2.352 -0.947 32.056 1.00 90.75 291 HIS A C 1
ATOM 2286 O O . HIS A 1 291 ? -2.044 -2.055 31.617 1.00 90.75 291 HIS A O 1
ATOM 2292 N N . ASN A 1 292 ? -2.949 -0.802 33.240 1.00 92.38 292 ASN A N 1
ATOM 2293 C CA . ASN A 1 292 ? -3.248 -1.937 34.113 1.00 92.38 292 ASN A CA 1
ATOM 2294 C C . ASN A 1 292 ? -4.353 -2.802 33.503 1.00 92.38 292 ASN A C 1
ATOM 2296 O O . ASN A 1 292 ? -4.253 -4.031 33.488 1.00 92.38 292 ASN A O 1
ATOM 2300 N N . PHE A 1 293 ? -5.383 -2.166 32.938 1.00 95.88 293 PHE A N 1
ATOM 2301 C CA . PHE A 1 293 ? -6.414 -2.869 32.185 1.00 95.88 293 PHE A CA 1
ATOM 2302 C C . PHE A 1 293 ? -5.831 -3.553 30.949 1.00 95.88 293 PHE A C 1
ATOM 2304 O O . PHE A 1 293 ? -6.179 -4.700 30.696 1.00 95.88 293 PHE A O 1
ATOM 2311 N N . LYS A 1 294 ? -4.916 -2.909 30.210 1.00 94.94 294 LYS A N 1
ATOM 2312 C CA . LYS A 1 294 ? -4.253 -3.511 29.041 1.00 94.94 294 LYS A CA 1
ATOM 2313 C C . LYS A 1 294 ? -3.594 -4.849 29.369 1.00 94.94 294 LYS A C 1
ATOM 2315 O O . LYS A 1 294 ? -3.803 -5.809 28.632 1.00 94.94 294 LYS A O 1
ATOM 2320 N N . ILE A 1 295 ? -2.824 -4.910 30.457 1.00 93.81 295 ILE A N 1
ATOM 2321 C CA . ILE A 1 295 ? -2.121 -6.131 30.876 1.00 93.81 295 ILE A CA 1
ATOM 2322 C C . ILE A 1 295 ? -3.132 -7.239 31.194 1.00 93.81 295 ILE A C 1
ATOM 2324 O O . ILE A 1 295 ? -3.066 -8.317 30.607 1.00 93.81 295 ILE A O 1
ATOM 2328 N N . LYS A 1 296 ? -4.129 -6.952 32.041 1.00 95.75 296 LYS A N 1
ATOM 2329 C CA . LYS A 1 296 ? -5.160 -7.939 32.406 1.00 95.75 296 LYS A CA 1
ATOM 2330 C C . LYS A 1 296 ? -5.997 -8.369 31.205 1.00 95.75 296 LYS A C 1
ATOM 2332 O O . LYS A 1 296 ? -6.280 -9.547 31.033 1.00 95.75 296 LYS A O 1
ATOM 2337 N N . PHE A 1 297 ? -6.385 -7.430 30.349 1.00 97.25 297 PHE A N 1
ATOM 2338 C CA . PHE A 1 297 ? -7.179 -7.714 29.161 1.00 97.25 297 PHE A CA 1
ATOM 2339 C C . PHE A 1 297 ? -6.427 -8.625 28.186 1.00 97.25 297 PHE A C 1
ATOM 2341 O O . PHE A 1 297 ? -7.037 -9.518 27.597 1.00 97.25 297 PHE A O 1
ATOM 2348 N N . ALA A 1 298 ? -5.111 -8.453 28.036 1.00 94.75 298 ALA A N 1
ATOM 2349 C CA . ALA A 1 298 ? -4.287 -9.347 27.224 1.00 94.75 298 ALA A CA 1
ATOM 2350 C C . ALA A 1 298 ? -4.273 -10.788 27.768 1.00 94.75 298 ALA A C 1
ATOM 2352 O O . ALA A 1 298 ? -4.324 -11.731 26.979 1.00 94.75 298 ALA A O 1
ATOM 2353 N N . GLU A 1 299 ? -4.255 -10.951 29.092 1.00 94.88 299 GLU A N 1
ATOM 2354 C CA . GLU A 1 299 ? -4.191 -12.248 29.773 1.00 94.88 299 GLU A CA 1
ATOM 2355 C C . GLU A 1 299 ? -5.558 -12.957 29.827 1.00 94.88 299 GLU A C 1
ATOM 2357 O O . GLU A 1 299 ? -5.732 -14.034 29.253 1.00 94.88 299 GLU A O 1
ATOM 2362 N N . ILE A 1 300 ? -6.553 -12.325 30.457 1.00 96.31 300 ILE A N 1
ATOM 2363 C CA . ILE A 1 300 ? -7.853 -12.938 30.797 1.00 96.31 300 ILE A CA 1
ATOM 2364 C C . ILE A 1 300 ? -9.020 -12.453 29.918 1.00 96.31 300 ILE A C 1
ATOM 2366 O O . ILE A 1 300 ? -10.168 -12.855 30.092 1.00 96.31 300 ILE A O 1
ATOM 2370 N N . GLY A 1 301 ? -8.751 -11.596 28.933 1.00 96.44 301 GLY A N 1
ATOM 2371 C CA . GLY A 1 301 ? -9.759 -11.151 27.972 1.00 96.44 301 GLY A CA 1
ATOM 2372 C C . GLY A 1 301 ? -10.895 -10.341 28.602 1.00 96.44 301 GLY A C 1
ATOM 2373 O O . GLY A 1 301 ? -10.664 -9.427 29.393 1.00 96.44 301 GLY A O 1
ATOM 2374 N N . LEU A 1 302 ? -12.135 -10.652 28.224 1.00 96.12 302 LEU A N 1
ATOM 2375 C CA . LEU A 1 302 ? -13.349 -9.977 28.688 1.00 96.12 302 LEU A CA 1
ATOM 2376 C C . LEU A 1 302 ? -13.564 -10.089 30.204 1.00 96.12 302 LEU A C 1
ATOM 2378 O O . LEU A 1 302 ? -14.192 -9.193 30.763 1.00 96.12 302 LEU A O 1
ATOM 2382 N N . ASP A 1 303 ? -13.008 -11.098 30.885 1.00 95.75 303 ASP A N 1
ATOM 2383 C CA . ASP A 1 303 ? -13.083 -11.214 32.353 1.00 95.75 303 ASP A CA 1
ATOM 2384 C C . ASP A 1 303 ? -12.440 -10.010 33.055 1.00 95.75 303 ASP A C 1
ATOM 2386 O O . ASP A 1 303 ? -12.888 -9.595 34.129 1.00 95.75 303 ASP A O 1
ATOM 2390 N N . ALA A 1 304 ? -11.457 -9.370 32.407 1.00 95.94 304 ALA A N 1
ATOM 2391 C CA . ALA A 1 304 ? -10.811 -8.165 32.916 1.00 95.94 304 ALA A CA 1
ATOM 2392 C C . ALA A 1 304 ? -11.806 -7.021 33.151 1.00 95.94 304 ALA A C 1
ATOM 2394 O O . ALA A 1 304 ? -11.551 -6.178 34.008 1.00 95.94 304 ALA A O 1
ATOM 2395 N N . LEU A 1 305 ? -12.948 -6.997 32.450 1.00 94.19 305 LEU A N 1
ATOM 2396 C CA . LEU A 1 305 ? -13.993 -5.983 32.637 1.00 94.19 305 LEU A CA 1
ATOM 2397 C C . LEU A 1 305 ? -14.585 -5.995 34.055 1.00 94.19 305 LEU A C 1
ATOM 2399 O O . LEU A 1 305 ? -15.008 -4.950 34.548 1.00 94.19 305 LEU A O 1
ATOM 2403 N N . SER A 1 306 ? -14.555 -7.147 34.726 1.00 91.19 306 SER A N 1
ATOM 2404 C CA . SER A 1 306 ? -15.056 -7.312 36.094 1.00 91.19 306 SER A CA 1
ATOM 2405 C C . SER A 1 306 ? -13.984 -7.193 37.178 1.00 91.19 306 SER A C 1
ATOM 2407 O O . SER A 1 306 ? -14.286 -7.244 38.373 1.00 91.19 306 SER A O 1
ATOM 2409 N N . SER A 1 307 ? -12.724 -7.002 36.778 1.00 89.88 307 SER A N 1
ATOM 2410 C CA . SER A 1 307 ? -11.611 -6.902 37.719 1.00 89.88 307 SER A CA 1
ATOM 2411 C C . SER A 1 307 ? -11.780 -5.725 38.687 1.00 89.88 307 SER A C 1
ATOM 2413 O O . SER A 1 307 ? -12.412 -4.718 38.363 1.00 89.88 307 SER A O 1
ATOM 2415 N N . GLU A 1 308 ? -11.225 -5.878 39.896 1.00 86.75 308 GLU A N 1
ATOM 2416 C CA . GLU A 1 308 ? -11.250 -4.841 40.943 1.00 86.75 308 GLU A CA 1
ATOM 2417 C C . GLU A 1 308 ? -12.677 -4.342 41.243 1.00 86.75 308 GLU A C 1
ATOM 2419 O O . GLU A 1 308 ? -12.931 -3.145 41.345 1.00 86.75 308 GLU A O 1
ATOM 2424 N N . GLY A 1 309 ? -13.643 -5.263 41.335 1.00 81.88 309 GLY A N 1
ATOM 2425 C CA . GLY A 1 309 ? -15.036 -4.909 41.620 1.00 81.88 309 GLY A CA 1
ATOM 2426 C C . GLY A 1 309 ? -15.706 -4.138 40.479 1.00 81.88 309 GLY A C 1
ATOM 2427 O O . GLY A 1 309 ? -16.425 -3.168 40.725 1.00 81.88 309 GLY A O 1
ATOM 2428 N N . ASN A 1 310 ? -15.477 -4.568 39.234 1.00 87.31 310 ASN A N 1
ATOM 2429 C CA . ASN A 1 310 ? -15.976 -3.944 38.004 1.00 87.31 310 ASN A CA 1
ATOM 2430 C C . ASN A 1 310 ? -15.409 -2.546 37.698 1.00 87.31 310 ASN A C 1
ATOM 2432 O O . ASN A 1 310 ? -16.032 -1.818 36.922 1.00 87.31 310 ASN A O 1
ATOM 2436 N N . ARG A 1 311 ? -14.249 -2.153 38.255 1.00 89.38 311 ARG A N 1
ATOM 2437 C CA . ARG A 1 311 ? -13.640 -0.832 37.990 1.00 89.38 311 ARG A CA 1
ATOM 2438 C C . ARG A 1 311 ? -13.578 -0.506 36.487 1.00 89.38 311 ARG A C 1
ATOM 2440 O O . ARG A 1 311 ? -14.065 0.561 36.120 1.00 89.38 311 ARG A O 1
ATOM 2447 N N . PRO A 1 312 ? -13.109 -1.399 35.591 1.00 92.44 312 PRO A N 1
ATOM 2448 C CA . PRO A 1 312 ? -13.060 -1.092 34.160 1.00 92.44 312 PRO A CA 1
ATOM 2449 C C . PRO A 1 312 ? -14.427 -0.799 33.539 1.0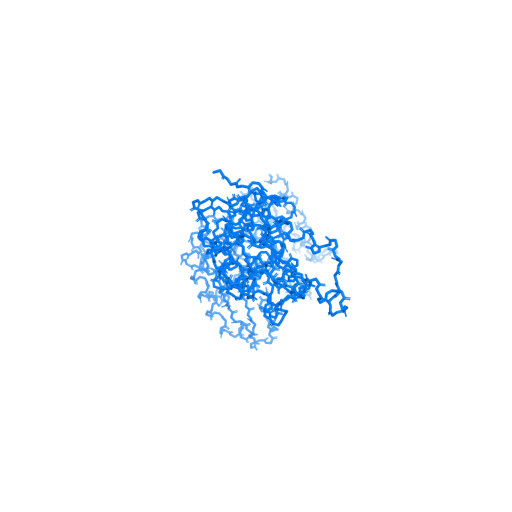0 92.44 312 PRO A C 1
ATOM 2451 O O . PRO A 1 312 ? -14.544 0.109 32.722 1.00 92.44 312 PRO A O 1
ATOM 2454 N N . LEU A 1 313 ? -15.478 -1.529 33.928 1.00 91.38 313 LEU A N 1
ATOM 2455 C CA . LEU A 1 313 ? -16.833 -1.222 33.466 1.00 91.38 313 LEU A CA 1
ATOM 2456 C C . LEU A 1 313 ? -17.282 0.154 33.967 1.00 91.38 313 LEU A C 1
ATOM 2458 O O . LEU A 1 313 ? -17.786 0.938 33.166 1.00 91.38 313 LEU A O 1
ATOM 2462 N N . LYS A 1 314 ? -17.053 0.480 35.246 1.00 87.12 314 LYS A N 1
ATOM 2463 C CA . LYS A 1 314 ? -17.387 1.800 35.815 1.00 87.12 314 LYS A CA 1
ATOM 2464 C C . LYS A 1 314 ? -16.676 2.927 35.069 1.00 87.12 314 LYS A C 1
ATOM 2466 O O . LYS A 1 314 ? -17.323 3.872 34.625 1.00 87.12 314 LYS A O 1
ATOM 2471 N N . ASP A 1 315 ? -15.375 2.775 34.843 1.00 88.56 315 ASP A N 1
ATOM 2472 C CA . ASP A 1 315 ? -14.558 3.737 34.104 1.00 88.56 315 ASP A CA 1
ATOM 2473 C C . ASP A 1 315 ? -15.039 3.889 32.656 1.00 88.56 315 ASP A C 1
ATOM 2475 O O . ASP A 1 315 ? -15.117 5.000 32.130 1.00 88.56 315 ASP A O 1
ATOM 2479 N N . ILE A 1 316 ? -15.439 2.796 32.001 1.00 91.25 316 ILE A N 1
ATOM 2480 C CA . ILE A 1 316 ? -16.003 2.867 30.651 1.00 91.25 316 ILE A CA 1
ATOM 2481 C C . ILE A 1 316 ? -17.313 3.672 30.637 1.00 91.25 316 ILE A C 1
ATOM 2483 O O . ILE A 1 316 ? -17.508 4.488 29.734 1.00 91.25 316 ILE A O 1
ATOM 2487 N N . PHE A 1 317 ? -18.195 3.499 31.624 1.00 86.62 317 PHE A N 1
ATOM 2488 C CA . PHE A 1 317 ? -19.401 4.327 31.742 1.00 86.62 317 PHE A CA 1
ATOM 2489 C C . PHE A 1 317 ? -19.097 5.790 32.090 1.00 86.62 317 PHE A C 1
ATOM 2491 O O . PHE A 1 317 ? -19.821 6.671 31.631 1.00 86.62 317 PHE A O 1
ATOM 2498 N N . ARG A 1 318 ? -18.026 6.056 32.847 1.00 82.00 318 ARG A N 1
ATOM 2499 C CA . ARG A 1 318 ? -17.586 7.414 33.198 1.00 82.00 318 ARG A CA 1
ATOM 2500 C C . ARG A 1 318 ? -17.002 8.162 31.997 1.00 82.00 318 ARG A C 1
ATOM 2502 O O . ARG A 1 318 ? -17.288 9.340 31.808 1.00 82.00 318 ARG A O 1
ATOM 2509 N N . TYR A 1 319 ? -16.190 7.493 31.175 1.00 83.94 319 TYR A N 1
ATOM 2510 C CA . TYR A 1 319 ? -15.374 8.153 30.145 1.00 83.94 319 TYR A CA 1
ATOM 2511 C C . TYR A 1 319 ? -15.913 8.069 28.711 1.00 83.94 319 TYR A C 1
ATOM 2513 O O . TYR A 1 319 ? -15.421 8.795 27.842 1.00 83.94 319 TYR A O 1
ATOM 2521 N N . TYR A 1 320 ? -16.877 7.191 28.421 1.00 86.00 320 TYR A N 1
ATOM 2522 C CA . TYR A 1 320 ? -17.413 6.999 27.068 1.00 86.00 320 TYR A CA 1
ATOM 2523 C C . TYR A 1 320 ? -18.898 7.343 26.982 1.00 86.00 320 TYR A C 1
ATOM 2525 O O . TYR A 1 320 ? -19.602 7.465 27.980 1.00 86.00 320 TYR A O 1
ATOM 2533 N N . LYS A 1 321 ? -19.408 7.513 25.756 1.00 83.31 321 LYS A N 1
ATOM 2534 C CA . LYS A 1 321 ? -20.827 7.835 25.561 1.00 83.31 321 LYS A CA 1
ATOM 2535 C C . LYS A 1 321 ? -21.696 6.672 26.040 1.00 83.31 321 LYS A C 1
ATOM 2537 O O . LYS A 1 321 ? -21.359 5.514 25.810 1.00 83.31 321 LYS A O 1
ATOM 2542 N N . GLN A 1 322 ? -22.881 6.980 26.569 1.00 79.62 322 GLN A N 1
ATOM 2543 C CA . GLN A 1 322 ? -23.808 5.980 27.120 1.00 79.62 322 GLN A CA 1
ATOM 2544 C C . GLN A 1 322 ? -24.031 4.771 26.198 1.00 79.62 322 GLN A C 1
ATOM 2546 O O . GLN A 1 322 ? -24.009 3.633 26.656 1.00 79.62 322 GLN A O 1
ATOM 2551 N N . HIS A 1 323 ? -24.225 4.991 24.895 1.00 82.69 323 HIS A N 1
ATOM 2552 C CA . HIS A 1 323 ? -24.443 3.899 23.941 1.00 82.69 323 HIS A CA 1
ATOM 2553 C C . HIS A 1 323 ? -23.196 3.024 23.725 1.00 82.69 323 HIS A C 1
ATOM 2555 O O . HIS A 1 323 ? -23.332 1.830 23.477 1.00 82.69 323 HIS A O 1
ATOM 2561 N N . GLU A 1 324 ? -21.992 3.595 23.829 1.00 88.44 324 GLU A N 1
ATOM 2562 C CA . GLU A 1 324 ? -20.726 2.863 23.733 1.00 88.44 324 GLU A CA 1
ATOM 2563 C C . GLU A 1 324 ? -20.520 1.999 24.978 1.00 88.44 324 GLU A C 1
ATOM 2565 O O . GLU A 1 324 ? -20.227 0.812 24.849 1.00 88.44 324 GLU A O 1
ATOM 2570 N N . ALA A 1 325 ? -20.734 2.575 26.164 1.00 89.06 325 ALA A N 1
ATOM 2571 C CA . ALA A 1 325 ? -20.629 1.866 27.435 1.00 89.06 325 ALA A CA 1
ATOM 2572 C C . ALA A 1 325 ? -21.679 0.753 27.558 1.00 89.06 325 ALA A C 1
ATOM 2574 O O . ALA A 1 325 ? -21.350 -0.381 27.893 1.00 89.06 325 ALA A O 1
ATOM 2575 N N . THR A 1 326 ? -22.925 1.034 27.163 1.00 87.69 326 THR A N 1
ATOM 2576 C CA . THR A 1 326 ? -24.003 0.032 27.126 1.00 87.69 326 THR A CA 1
ATOM 2577 C C . THR A 1 326 ? -23.673 -1.106 26.156 1.00 87.69 326 THR A C 1
ATOM 2579 O O . THR A 1 326 ? -23.948 -2.264 26.451 1.00 87.69 326 THR A O 1
ATOM 2582 N N . ALA A 1 327 ? -23.042 -0.820 25.011 1.00 90.56 327 ALA A N 1
ATOM 2583 C CA . ALA A 1 327 ? -22.612 -1.873 24.092 1.00 90.56 327 ALA A CA 1
ATOM 2584 C C . ALA A 1 327 ? -21.546 -2.790 24.721 1.00 90.56 327 ALA A C 1
ATOM 2586 O O . ALA A 1 327 ? -21.580 -4.002 24.498 1.00 90.56 327 ALA A O 1
ATOM 2587 N N . VAL A 1 328 ? -20.610 -2.242 25.505 1.00 94.06 328 VAL A N 1
ATOM 2588 C CA . VAL A 1 328 ? -19.615 -3.039 26.246 1.00 94.06 328 VAL A CA 1
ATOM 2589 C C . VAL A 1 328 ? -20.279 -3.858 27.350 1.00 94.06 328 VAL A C 1
ATOM 2591 O O . VAL A 1 328 ? -20.011 -5.053 27.444 1.00 94.06 328 VAL A O 1
ATOM 2594 N N . ALA A 1 329 ? -21.180 -3.250 28.126 1.00 91.31 329 ALA A N 1
ATOM 2595 C CA . ALA A 1 329 ? -21.935 -3.941 29.166 1.00 91.31 329 ALA A CA 1
ATOM 2596 C C . ALA A 1 329 ? -22.711 -5.130 28.590 1.00 91.31 329 ALA A C 1
ATOM 2598 O O . ALA A 1 329 ? -22.509 -6.249 29.039 1.00 91.31 329 ALA A O 1
ATOM 2599 N N . ASN A 1 330 ? -23.488 -4.924 27.522 1.00 89.31 330 ASN A N 1
ATOM 2600 C CA . ASN A 1 330 ? -24.244 -5.997 26.872 1.00 89.31 330 ASN A CA 1
ATOM 2601 C C . ASN A 1 330 ? -23.331 -7.122 26.359 1.00 89.31 330 ASN A C 1
ATOM 2603 O O . ASN A 1 330 ? -23.672 -8.295 26.478 1.00 89.31 330 ASN A O 1
ATOM 2607 N N . LEU A 1 331 ? -22.166 -6.786 25.788 1.00 92.19 331 LEU A N 1
ATOM 2608 C CA . LEU A 1 331 ? -21.192 -7.799 25.372 1.00 92.19 331 LEU A CA 1
ATOM 2609 C C . LEU A 1 331 ? -20.732 -8.638 26.573 1.00 92.19 331 LEU A C 1
ATOM 2611 O O . LEU A 1 331 ? -20.697 -9.862 26.479 1.00 92.19 331 LEU A O 1
ATOM 2615 N N . TYR A 1 332 ? -20.403 -7.985 27.688 1.00 93.19 332 TYR A N 1
ATOM 2616 C CA . TYR A 1 332 ? -19.985 -8.663 28.910 1.00 93.19 332 TYR A CA 1
ATOM 2617 C C . TYR A 1 332 ? -21.116 -9.488 29.544 1.00 93.19 332 TYR A C 1
ATOM 2619 O O . TYR A 1 332 ? -20.860 -10.595 30.005 1.00 93.19 332 TYR A O 1
ATOM 2627 N N . GLU A 1 333 ? -22.362 -9.010 29.525 1.00 90.81 333 GLU A N 1
ATOM 2628 C CA . GLU A 1 333 ? -23.532 -9.763 30.000 1.00 90.81 333 GLU A CA 1
ATOM 2629 C C . GLU A 1 333 ? -23.728 -11.054 29.210 1.00 90.81 333 GLU A C 1
ATOM 2631 O O . GLU A 1 333 ? -23.880 -12.128 29.787 1.00 90.81 333 GLU A O 1
ATOM 2636 N N . HIS A 1 334 ? -23.694 -10.963 27.878 1.00 88.38 334 HIS A N 1
ATOM 2637 C CA . HIS A 1 334 ? -23.821 -12.135 27.016 1.00 88.38 334 HIS A CA 1
ATOM 2638 C C . HIS A 1 334 ? -22.646 -13.098 27.168 1.00 88.38 334 HIS A C 1
ATOM 2640 O O . HIS A 1 334 ? -22.832 -14.302 27.017 1.00 88.38 334 HIS A O 1
ATOM 2646 N N . TYR A 1 335 ? -21.456 -12.568 27.448 1.00 90.88 335 TYR A N 1
ATOM 2647 C CA . TYR A 1 335 ? -20.254 -13.344 27.708 1.00 90.88 335 TYR A CA 1
ATOM 2648 C C . TYR A 1 335 ? -20.309 -14.105 29.038 1.00 90.88 335 TYR A C 1
ATOM 2650 O O . TYR A 1 335 ? -20.183 -15.325 29.059 1.00 90.88 335 TYR A O 1
ATOM 2658 N N . SER A 1 336 ? -20.488 -13.379 30.137 1.00 88.25 336 SER A N 1
ATOM 2659 C CA . SER A 1 336 ? -20.362 -13.899 31.501 1.00 88.25 336 SER A CA 1
ATOM 2660 C C . SER A 1 336 ? -21.642 -14.553 32.024 1.00 88.25 336 SER A C 1
ATOM 2662 O O . SER A 1 336 ? -21.609 -15.257 33.029 1.00 88.25 336 SER A O 1
ATOM 2664 N N . GLY A 1 337 ? -22.790 -14.276 31.396 1.00 84.88 337 GLY A N 1
ATOM 2665 C CA . GLY A 1 337 ? -24.113 -14.607 31.930 1.00 84.88 337 GLY A CA 1
ATOM 2666 C C . GLY A 1 337 ? -24.537 -13.737 33.121 1.00 84.88 337 GLY A C 1
ATOM 2667 O O . GLY A 1 337 ? -25.651 -13.887 33.625 1.00 84.88 337 GLY A O 1
ATOM 2668 N N . ILE A 1 338 ? -23.685 -12.811 33.574 1.00 84.50 338 ILE A N 1
ATOM 2669 C CA . ILE A 1 338 ? -23.955 -11.922 34.704 1.00 84.50 338 ILE A CA 1
ATOM 2670 C C . ILE A 1 338 ? -24.607 -10.650 34.174 1.00 84.50 338 ILE A C 1
ATOM 2672 O O . ILE A 1 338 ? -24.002 -9.919 33.394 1.00 84.50 338 ILE A O 1
ATOM 2676 N N . LYS A 1 339 ? -25.825 -10.346 34.637 1.00 82.00 339 LYS A N 1
ATOM 2677 C CA . LYS A 1 339 ? -26.474 -9.064 34.333 1.00 82.00 339 LYS A CA 1
ATOM 2678 C C . LYS A 1 339 ? -25.669 -7.907 34.926 1.00 82.00 339 LYS A C 1
ATOM 2680 O O . LYS A 1 339 ? -25.495 -7.819 36.140 1.00 82.00 339 LYS A O 1
ATOM 2685 N N . VAL A 1 340 ? -25.258 -6.981 34.075 1.00 78.44 340 VAL A N 1
ATOM 2686 C CA . VAL A 1 340 ? -24.615 -5.716 34.410 1.00 78.44 340 VAL A CA 1
ATOM 2687 C C . VAL A 1 340 ? -25.723 -4.706 34.679 1.00 78.44 340 VAL A C 1
ATOM 2689 O O . VAL A 1 340 ? -26.070 -3.850 33.868 1.00 78.44 340 VAL A O 1
ATOM 2692 N N . ASN A 1 341 ? -26.322 -4.819 35.862 1.00 68.88 341 ASN A N 1
ATOM 2693 C CA . ASN A 1 341 ? -27.238 -3.792 36.334 1.00 68.88 341 ASN A CA 1
ATOM 2694 C C . ASN A 1 341 ? -26.430 -2.542 36.711 1.00 68.88 341 ASN A C 1
ATOM 2696 O O . ASN A 1 341 ? -25.376 -2.656 37.335 1.00 68.88 341 ASN A O 1
ATOM 2700 N N . GLN A 1 342 ? -26.942 -1.346 36.409 1.00 65.00 342 GLN A N 1
ATOM 2701 C CA . GLN A 1 342 ? -26.334 -0.100 36.881 1.00 65.00 342 GLN A CA 1
ATOM 2702 C C . GLN A 1 342 ? -26.120 -0.123 38.398 1.00 65.00 342 GLN A C 1
ATOM 2704 O O . GLN A 1 342 ? -25.073 0.313 38.851 1.00 65.00 342 GLN A O 1
ATOM 2709 N N . ARG A 1 343 ? -27.029 -0.742 39.167 1.00 59.84 343 ARG A N 1
ATOM 2710 C CA . ARG A 1 343 ? -26.884 -0.941 40.626 1.00 59.84 343 ARG A CA 1
ATOM 2711 C C . ARG A 1 343 ? -25.623 -1.703 41.047 1.00 59.84 343 ARG A C 1
ATOM 2713 O O . ARG A 1 343 ? -25.163 -1.542 42.165 1.00 59.84 343 ARG A O 1
ATOM 2720 N N . ILE A 1 344 ? -25.102 -2.571 40.183 1.00 60.94 344 ILE A N 1
ATOM 2721 C CA . ILE A 1 344 ? -23.874 -3.341 40.438 1.00 60.94 344 ILE A CA 1
ATOM 2722 C C . ILE A 1 344 ? -22.638 -2.501 40.081 1.00 60.94 344 ILE A C 1
ATOM 2724 O O . ILE A 1 344 ? -21.561 -2.695 40.643 1.00 60.94 344 ILE A O 1
ATOM 2728 N N . LEU A 1 345 ? -22.790 -1.556 39.151 1.00 66.19 345 LEU A N 1
ATOM 2729 C CA . LEU A 1 345 ? -21.717 -0.674 38.704 1.00 66.19 345 LEU A CA 1
ATOM 2730 C C . LEU A 1 345 ? -21.560 0.554 39.605 1.00 66.19 345 LEU A C 1
ATOM 2732 O O . LEU A 1 345 ? -20.438 0.922 39.935 1.00 66.19 345 LEU A O 1
ATOM 2736 N N . PHE A 1 346 ? -22.650 1.160 40.055 1.00 68.81 346 PHE A N 1
ATOM 2737 C CA . PHE A 1 346 ? -22.615 2.411 40.806 1.00 68.81 346 PHE A CA 1
ATOM 2738 C C . PHE A 1 346 ? -23.193 2.197 42.199 1.00 68.81 346 PHE A C 1
ATOM 2740 O O . PHE A 1 346 ? -24.261 1.602 42.343 1.00 68.81 346 PHE A O 1
ATOM 2747 N N . GLN A 1 347 ? -22.458 2.652 43.215 1.00 67.00 347 GLN A N 1
ATOM 2748 C CA . GLN A 1 347 ? -22.858 2.500 44.615 1.00 67.00 347 GLN A CA 1
ATOM 2749 C C . GLN A 1 347 ? -23.996 3.458 44.973 1.00 67.00 347 GLN A C 1
ATOM 2751 O O . GLN A 1 347 ? -24.869 3.087 45.754 1.00 67.00 347 GLN A O 1
ATOM 2756 N N . ASP A 1 348 ? -24.035 4.638 44.347 1.00 74.44 348 ASP A N 1
ATOM 2757 C CA . ASP A 1 348 ? -25.019 5.672 44.645 1.00 74.44 348 ASP A CA 1
ATOM 2758 C C . ASP A 1 348 ? -25.796 6.071 43.389 1.00 74.44 348 ASP A C 1
ATOM 2760 O O . ASP A 1 348 ? -25.329 6.848 42.555 1.00 74.44 348 ASP A O 1
ATOM 2764 N N . ILE A 1 349 ? -27.007 5.522 43.253 1.00 79.81 349 ILE A N 1
ATOM 2765 C CA . ILE A 1 349 ? -27.927 5.814 42.149 1.00 79.81 349 ILE A CA 1
ATOM 2766 C C . ILE A 1 349 ? -29.242 6.349 42.697 1.00 79.81 349 ILE A C 1
ATOM 2768 O O . ILE A 1 349 ? -29.888 5.704 43.521 1.00 79.81 349 ILE A O 1
ATOM 2772 N N . LEU A 1 350 ? -29.685 7.473 42.141 1.00 85.44 350 LEU A N 1
ATOM 2773 C CA . LEU A 1 350 ? -31.028 8.002 42.351 1.00 85.44 350 LEU A CA 1
ATOM 2774 C C . LEU A 1 350 ? -31.999 7.425 41.317 1.00 85.44 350 LEU A C 1
ATOM 2776 O O . LEU A 1 350 ? -31.696 7.400 40.119 1.00 85.44 350 LEU A O 1
ATOM 2780 N N . PHE A 1 351 ? -33.177 6.993 41.770 1.00 84.44 351 PHE A N 1
ATOM 2781 C CA . PHE A 1 351 ? -34.230 6.409 40.933 1.00 84.44 351 PHE A CA 1
ATOM 2782 C C . PHE A 1 351 ? -35.396 7.381 40.763 1.00 84.44 351 PHE A C 1
ATOM 2784 O O . PHE A 1 351 ? -35.862 7.987 41.719 1.00 84.44 351 PHE A O 1
ATOM 2791 N N . PHE A 1 352 ? -35.891 7.510 39.538 1.00 86.19 352 PHE A N 1
ATOM 2792 C CA . PHE A 1 352 ? -37.024 8.363 39.195 1.00 86.19 352 PHE A CA 1
ATOM 2793 C C . PHE A 1 352 ? -38.059 7.492 38.488 1.00 86.19 352 PHE A C 1
ATOM 2795 O O . PHE A 1 352 ? -37.956 7.239 37.281 1.00 86.19 352 PHE A O 1
ATOM 2802 N N . GLU A 1 353 ? -39.016 6.981 39.256 1.00 81.25 353 GLU A N 1
ATOM 2803 C CA . GLU A 1 353 ? -40.089 6.134 38.743 1.00 81.25 353 GLU A CA 1
ATOM 2804 C C . GLU A 1 353 ? -41.199 6.997 38.143 1.00 81.25 353 GLU A C 1
ATOM 2806 O O . GLU A 1 353 ? -41.632 7.989 38.724 1.00 81.25 353 GLU A O 1
ATOM 2811 N N . ASN A 1 354 ? -41.631 6.656 36.930 1.00 74.00 354 ASN A N 1
ATOM 2812 C CA . ASN A 1 354 ? -42.775 7.297 36.301 1.00 74.00 354 ASN A CA 1
ATOM 2813 C C . ASN A 1 354 ? -43.967 6.338 36.313 1.00 74.00 354 ASN A C 1
ATOM 2815 O O . ASN A 1 354 ? -44.106 5.511 35.402 1.00 74.00 354 ASN A O 1
ATOM 2819 N N . ASP A 1 355 ? -44.843 6.516 37.302 1.00 63.75 355 ASP A N 1
ATOM 2820 C CA . ASP A 1 355 ? -46.025 5.684 37.571 1.00 63.75 355 ASP A CA 1
ATOM 2821 C C . ASP A 1 355 ? -46.933 5.482 36.350 1.00 63.75 355 ASP A C 1
ATOM 2823 O O . ASP A 1 355 ? -47.576 4.447 36.205 1.00 63.75 355 ASP A O 1
ATOM 2827 N N . LYS A 1 356 ? -46.961 6.440 35.413 1.00 64.00 356 LYS A N 1
ATOM 2828 C CA . LYS A 1 356 ? -47.812 6.369 34.212 1.00 64.00 356 LYS A CA 1
ATOM 2829 C C . LYS A 1 356 ? -47.235 5.506 33.089 1.00 64.00 356 LYS A C 1
ATOM 2831 O O . LYS A 1 356 ? -47.965 5.137 32.176 1.00 64.00 356 LYS A O 1
ATOM 2836 N N . SER A 1 357 ? -45.930 5.237 33.101 1.00 57.78 357 SER A N 1
ATOM 2837 C CA . SER A 1 357 ? -45.236 4.550 31.997 1.00 57.78 357 SER A CA 1
ATOM 2838 C C . SER A 1 357 ? -44.471 3.298 32.418 1.00 57.78 357 SER A C 1
ATOM 2840 O O . SER A 1 357 ? -43.957 2.596 31.548 1.00 57.78 357 SER A O 1
ATOM 2842 N N . GLY A 1 358 ? -44.335 3.047 33.726 1.00 59.47 358 GLY A N 1
ATOM 2843 C CA . GLY A 1 358 ? -43.503 1.970 34.273 1.00 59.47 358 GLY A CA 1
ATOM 2844 C C . GLY A 1 358 ? -42.007 2.120 33.964 1.00 59.47 358 GLY A C 1
ATOM 2845 O O . GLY A 1 358 ? -41.227 1.202 34.206 1.00 59.47 358 GLY A O 1
ATOM 2846 N N . LYS A 1 359 ? -41.582 3.255 33.391 1.00 61.88 359 LYS A N 1
ATOM 2847 C CA . LYS A 1 359 ? -40.179 3.529 33.073 1.00 61.88 359 LYS A CA 1
ATOM 2848 C C . LYS A 1 359 ? -39.488 4.134 34.287 1.00 61.88 359 LYS A C 1
ATOM 2850 O O . LYS A 1 359 ? -39.916 5.171 34.790 1.00 61.88 359 LYS A O 1
ATOM 2855 N N . VAL A 1 360 ? -38.379 3.522 34.686 1.00 74.00 360 VAL A N 1
ATOM 2856 C CA . VAL A 1 360 ? -37.487 4.028 35.731 1.00 74.00 360 VAL A CA 1
ATOM 2857 C C . VAL A 1 360 ? -36.302 4.714 35.065 1.00 74.00 360 VAL A C 1
ATOM 2859 O O . VAL A 1 360 ? -35.588 4.099 34.270 1.00 74.00 360 VAL A O 1
ATOM 2862 N N . ARG A 1 361 ? -36.099 5.999 35.360 1.00 78.06 361 ARG A N 1
ATOM 2863 C CA . ARG A 1 361 ? -34.864 6.710 35.006 1.00 78.06 361 ARG A CA 1
ATOM 2864 C C . ARG A 1 361 ? -33.917 6.687 36.196 1.00 78.06 361 ARG A C 1
ATOM 2866 O O . ARG A 1 361 ? -34.355 6.686 37.341 1.00 78.06 361 ARG A O 1
ATOM 2873 N N . THR A 1 362 ? -32.625 6.686 35.920 1.00 79.69 362 THR A N 1
ATOM 2874 C CA . THR A 1 362 ? -31.573 6.613 36.934 1.00 79.69 362 THR A CA 1
ATOM 2875 C C . THR A 1 362 ? -30.589 7.763 36.776 1.00 79.69 362 THR A C 1
ATOM 2877 O O . THR A 1 362 ? -30.441 8.333 35.686 1.00 79.69 362 THR A O 1
ATOM 2880 N N . LEU A 1 363 ? -29.927 8.124 37.870 1.00 81.88 363 LEU A N 1
ATOM 2881 C CA . LEU A 1 363 ? -28.840 9.095 37.885 1.00 81.88 363 LEU A CA 1
ATOM 2882 C C . LEU A 1 363 ? -27.745 8.614 38.836 1.00 81.88 363 LEU A C 1
ATOM 2884 O O . LEU A 1 363 ? -28.015 8.417 40.016 1.00 81.88 363 LEU A O 1
ATOM 2888 N N . ASP A 1 364 ? -26.539 8.409 38.311 1.00 78.31 364 ASP A N 1
ATOM 2889 C CA . ASP A 1 364 ? -25.359 8.068 39.108 1.00 78.31 364 ASP A CA 1
ATOM 2890 C C . ASP A 1 364 ? -24.808 9.323 39.791 1.00 78.31 364 ASP A C 1
ATOM 2892 O O . ASP A 1 364 ? -24.558 10.341 39.138 1.00 78.31 364 ASP A O 1
ATOM 2896 N N . ILE A 1 365 ? -24.640 9.237 41.106 1.00 82.94 365 ILE A N 1
ATOM 2897 C CA . ILE A 1 365 ? -24.063 10.284 41.950 1.00 82.94 365 ILE A CA 1
ATOM 2898 C C . ILE A 1 365 ? -22.828 9.782 42.713 1.00 82.94 365 ILE A C 1
ATOM 2900 O O . ILE A 1 365 ? -22.339 10.481 43.594 1.00 82.94 365 ILE A O 1
ATOM 2904 N N . SER A 1 366 ? -22.291 8.605 42.371 1.00 77.31 366 SER A N 1
ATOM 2905 C CA . SER A 1 366 ? -21.170 7.974 43.089 1.00 77.31 366 SER A CA 1
ATOM 2906 C C . SER A 1 366 ? -19.920 8.860 43.120 1.00 77.31 366 SER A C 1
ATOM 2908 O O . SER A 1 366 ? -19.215 8.893 44.123 1.00 77.31 366 SER A O 1
ATOM 2910 N N . PHE A 1 367 ? -19.669 9.652 42.070 1.00 74.81 367 PHE A N 1
ATOM 2911 C CA . PHE A 1 367 ? -18.543 10.596 42.061 1.00 74.81 367 PHE A CA 1
ATOM 2912 C C . PHE A 1 367 ? -18.688 11.703 43.122 1.00 74.81 367 PHE A C 1
ATOM 2914 O O . PHE A 1 367 ? -17.689 12.225 43.601 1.00 74.81 367 PHE A O 1
ATOM 2921 N N . ILE A 1 368 ? -19.916 12.065 43.516 1.00 77.81 368 ILE A N 1
ATOM 2922 C CA . ILE A 1 368 ? -20.143 13.044 44.588 1.00 77.81 368 ILE A CA 1
ATOM 2923 C C . ILE A 1 368 ? -19.742 12.439 45.926 1.00 77.81 368 ILE A C 1
ATOM 2925 O O . ILE A 1 368 ? -19.129 13.129 46.732 1.00 77.81 368 ILE A O 1
ATOM 2929 N N . SER A 1 369 ? -20.014 11.153 46.141 1.00 72.19 369 SER A N 1
ATOM 2930 C CA . SER A 1 369 ? -19.573 10.427 47.336 1.00 72.19 369 SER A CA 1
ATOM 2931 C C . SER A 1 369 ? -18.053 10.372 47.456 1.00 72.19 369 SER A C 1
ATOM 2933 O O . SER A 1 369 ? -17.533 10.459 48.566 1.00 72.19 369 SER A O 1
ATOM 2935 N N . GLU A 1 370 ? -17.342 10.278 46.327 1.00 71.81 370 GLU A N 1
ATOM 2936 C CA . GLU A 1 370 ? -15.873 10.338 46.284 1.00 71.81 370 GLU A CA 1
ATOM 2937 C C . GLU A 1 370 ? -15.330 11.721 46.695 1.00 71.81 370 GLU A C 1
ATOM 2939 O O . GLU A 1 370 ? -14.231 11.805 47.239 1.00 71.81 370 GLU A O 1
ATOM 2944 N N . ILE A 1 371 ? -16.089 12.801 46.468 1.00 78.12 371 ILE A N 1
ATOM 2945 C CA . ILE A 1 371 ? -15.657 14.187 46.724 1.00 78.12 371 ILE A CA 1
ATOM 2946 C C . ILE A 1 371 ? -16.123 14.692 48.096 1.00 78.12 371 ILE A C 1
ATOM 2948 O O . ILE A 1 371 ? -15.351 15.291 48.843 1.00 78.12 371 ILE A O 1
ATOM 2952 N N . CYS A 1 372 ? -17.404 14.508 48.423 1.00 82.06 372 CYS A N 1
ATOM 2953 C CA . CYS A 1 372 ? -18.034 15.033 49.629 1.00 82.06 372 CYS A CA 1
ATOM 2954 C C . CYS A 1 372 ? -19.238 14.177 50.048 1.00 82.06 372 CYS A C 1
ATOM 2956 O O . CYS A 1 372 ? -20.345 14.314 49.518 1.00 82.06 372 CYS A O 1
ATOM 2958 N N . LEU A 1 373 ? -19.038 13.350 51.079 1.00 84.06 373 LEU A N 1
ATOM 2959 C CA . LEU A 1 373 ? -20.084 12.498 51.658 1.00 84.06 373 LEU A CA 1
ATOM 2960 C C . LEU A 1 373 ? -21.318 13.291 52.106 1.00 84.06 373 LEU A C 1
ATOM 2962 O O . LEU A 1 373 ? -22.440 12.872 51.838 1.00 84.06 373 LEU A O 1
ATOM 2966 N N . LYS A 1 374 ? -21.121 14.466 52.715 1.00 85.75 374 LYS A N 1
ATOM 2967 C CA . LYS A 1 374 ? -22.227 15.307 53.189 1.00 85.75 374 LYS A CA 1
ATOM 2968 C C . LYS A 1 374 ? -23.098 15.820 52.038 1.00 85.75 374 LYS A C 1
ATOM 2970 O O . LYS A 1 374 ? -24.317 15.788 52.125 1.00 85.75 374 LYS A O 1
ATOM 2975 N N . LEU A 1 375 ? -22.479 16.222 50.925 1.00 85.00 375 LEU A N 1
ATOM 2976 C CA . LEU A 1 375 ? -23.217 16.658 49.738 1.00 85.00 375 LEU A CA 1
ATOM 2977 C C . LEU A 1 375 ? -24.009 15.504 49.113 1.00 85.00 375 LEU A C 1
ATOM 2979 O O . LEU A 1 375 ? -25.131 15.705 48.654 1.00 85.00 375 LEU A O 1
ATOM 2983 N N . ARG A 1 376 ? -23.447 14.289 49.107 1.00 87.44 376 ARG A N 1
ATOM 2984 C CA . ARG A 1 376 ? -24.184 13.092 48.690 1.00 87.44 376 ARG A CA 1
ATOM 2985 C C . ARG A 1 376 ? -25.403 12.865 49.587 1.00 87.44 376 ARG A C 1
ATOM 2987 O O . ARG A 1 376 ? -26.487 12.645 49.058 1.00 87.44 376 ARG A O 1
ATOM 2994 N N . GLU A 1 377 ? -25.243 12.915 50.907 1.00 87.88 377 GLU A N 1
ATOM 2995 C CA . GLU A 1 377 ? -26.354 12.754 51.859 1.00 87.88 377 GLU A CA 1
ATOM 2996 C C . GLU A 1 377 ? -27.462 13.786 51.623 1.00 87.88 377 GLU A C 1
ATOM 2998 O O . GLU A 1 377 ? -28.626 13.402 51.501 1.00 87.88 377 GLU A O 1
ATOM 3003 N N . ASP A 1 378 ? -27.101 15.059 51.443 1.00 88.69 378 ASP A N 1
ATOM 3004 C CA . ASP A 1 378 ? -28.053 16.132 51.143 1.00 88.69 378 ASP A CA 1
ATOM 3005 C C . ASP A 1 378 ? -28.804 15.864 49.826 1.00 88.69 378 ASP A C 1
ATOM 3007 O O . ASP A 1 378 ? -30.029 15.960 49.763 1.00 88.69 378 ASP A O 1
ATOM 3011 N N . ILE A 1 379 ? -28.091 15.470 48.764 1.00 89.25 379 ILE A N 1
ATOM 3012 C CA . ILE A 1 379 ? -28.689 15.152 47.457 1.00 89.25 379 ILE A CA 1
ATOM 3013 C C . ILE A 1 379 ? -29.653 13.965 47.553 1.00 89.25 379 ILE A C 1
ATOM 3015 O O . ILE A 1 379 ? -30.720 14.003 46.937 1.00 89.25 379 ILE A O 1
ATOM 3019 N N . VAL A 1 380 ? -29.298 12.921 48.308 1.00 89.00 380 VAL A N 1
ATOM 3020 C CA . VAL A 1 380 ? -30.163 11.753 48.531 1.00 89.00 380 VAL A CA 1
ATOM 3021 C C . VAL A 1 380 ? -31.405 12.147 49.335 1.00 89.00 380 VAL A C 1
ATOM 3023 O O . VAL A 1 380 ? -32.508 11.767 48.949 1.00 89.00 380 VAL A O 1
ATOM 3026 N N . SER A 1 381 ? -31.253 12.957 50.387 1.00 90.75 381 SER A N 1
ATOM 3027 C CA . SER A 1 381 ? -32.379 13.440 51.199 1.00 90.75 381 SER A CA 1
ATOM 3028 C C . SER A 1 381 ? -33.354 14.272 50.365 1.00 90.75 381 SER A C 1
ATOM 3030 O O . SER A 1 381 ? -34.550 13.990 50.341 1.00 90.75 381 SER A O 1
ATOM 3032 N N . ILE A 1 382 ? -32.841 15.242 49.597 1.00 91.00 382 ILE A N 1
ATOM 3033 C CA . ILE A 1 382 ? -33.665 16.086 48.717 1.00 91.00 382 ILE A CA 1
ATOM 3034 C C . ILE A 1 382 ? -34.348 15.233 47.645 1.00 91.00 382 ILE A C 1
ATOM 3036 O O . ILE A 1 382 ? -35.499 15.484 47.296 1.00 91.00 382 ILE A O 1
ATOM 3040 N N . HIS A 1 383 ? -33.656 14.230 47.095 1.00 92.56 383 HIS A N 1
ATOM 3041 C CA . HIS A 1 383 ? -34.242 13.317 46.113 1.00 92.56 383 HIS A CA 1
ATOM 3042 C C . HIS A 1 383 ? -35.427 12.554 46.698 1.00 92.56 383 HIS A C 1
ATOM 3044 O O . HIS A 1 383 ? -36.468 12.477 46.042 1.00 92.56 383 HIS A O 1
ATOM 3050 N N . GLN A 1 384 ? -35.284 12.039 47.915 1.00 90.56 384 GLN A N 1
ATOM 3051 C CA . GLN A 1 384 ? -36.332 11.291 48.593 1.00 90.56 384 GLN A CA 1
ATOM 3052 C C . GLN A 1 384 ? -37.550 12.181 48.884 1.00 90.56 384 GLN A C 1
ATOM 3054 O O . GLN A 1 384 ? -38.655 11.848 48.456 1.00 90.56 384 GLN A O 1
ATOM 3059 N N . GLU A 1 385 ? -37.337 13.362 49.472 1.00 90.75 385 GLU A N 1
ATOM 3060 C CA . GLU A 1 385 ? -38.399 14.342 49.745 1.00 90.75 385 GLU A CA 1
ATOM 3061 C C . GLU A 1 385 ? -39.131 14.788 48.469 1.00 90.75 385 GLU A C 1
ATOM 3063 O O . GLU A 1 385 ? -40.361 14.789 48.398 1.00 90.75 385 GLU A O 1
ATOM 3068 N N . GLU A 1 386 ? -38.391 15.148 47.417 1.00 90.62 386 GLU A N 1
ATOM 3069 C CA . GLU A 1 386 ? -38.994 15.597 46.161 1.00 90.62 386 GLU A CA 1
ATOM 3070 C C . GLU A 1 386 ? -39.747 14.475 45.443 1.00 90.62 386 GLU A C 1
ATOM 3072 O O . GLU A 1 386 ? -40.757 14.744 44.788 1.00 90.62 386 GLU A O 1
ATOM 3077 N N . THR A 1 387 ? -39.286 13.228 45.570 1.00 87.62 387 THR A N 1
ATOM 3078 C CA . THR A 1 387 ? -39.963 12.065 44.986 1.00 87.62 387 THR A CA 1
ATOM 3079 C C . THR A 1 387 ? -41.272 11.766 45.719 1.00 87.62 387 THR A C 1
ATOM 3081 O O . THR A 1 387 ? -42.287 11.546 45.062 1.00 87.62 387 THR A O 1
ATOM 3084 N N . GLU A 1 388 ? -41.299 11.840 47.053 1.00 88.19 388 GLU A N 1
ATOM 3085 C CA . GLU A 1 388 ? -42.521 11.662 47.858 1.00 88.19 388 GLU A CA 1
ATOM 3086 C C . GLU A 1 388 ? -43.582 12.733 47.553 1.00 88.19 388 GLU A C 1
ATOM 3088 O O . GLU A 1 388 ? -44.784 12.454 47.508 1.00 88.19 388 GLU A O 1
ATOM 3093 N N . LEU A 1 389 ? -43.141 13.958 47.261 1.00 88.12 389 LEU A N 1
ATOM 3094 C CA . LEU A 1 389 ? -44.023 15.082 46.954 1.00 88.12 389 LEU A CA 1
ATOM 3095 C C . LEU A 1 389 ? -44.460 15.156 45.484 1.00 88.12 389 LEU A C 1
ATOM 3097 O O . LEU A 1 389 ? -45.290 16.005 45.161 1.00 88.12 389 LEU A O 1
ATOM 3101 N N . LEU A 1 390 ? -43.966 14.291 44.586 1.00 85.75 390 LEU A N 1
ATOM 3102 C CA . LEU A 1 390 ? -44.261 14.350 43.141 1.00 85.75 390 LEU A CA 1
ATOM 3103 C C . LEU A 1 390 ? -45.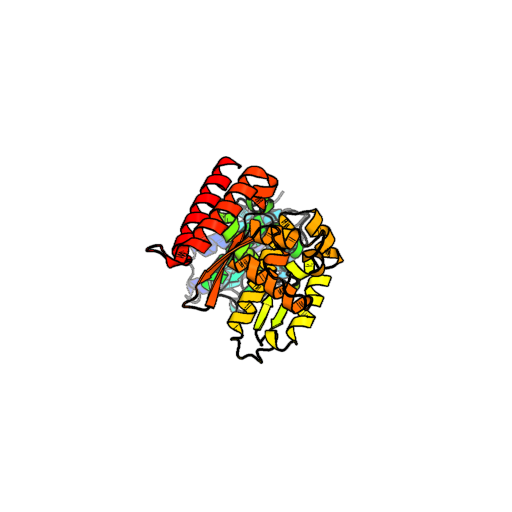762 14.397 42.828 1.00 85.75 390 LEU A C 1
ATOM 3105 O O . LEU A 1 390 ? -46.177 15.138 41.937 1.00 85.75 390 LEU A O 1
ATOM 3109 N N . SER A 1 391 ? -46.579 13.651 43.577 1.00 82.44 391 SER A N 1
ATOM 3110 C CA . SER A 1 391 ? -48.042 13.611 43.411 1.00 82.44 391 SER A CA 1
ATOM 3111 C C . SER A 1 391 ? -48.731 14.962 43.655 1.00 82.44 391 SER A C 1
ATOM 3113 O O . SER A 1 391 ? -49.836 15.190 43.167 1.00 82.44 391 SER A O 1
ATOM 3115 N N . GLN A 1 392 ? -48.064 15.870 44.371 1.00 86.50 392 GLN A N 1
ATOM 3116 C CA . GLN A 1 392 ? -48.556 17.196 44.749 1.00 86.50 392 GLN A CA 1
ATOM 3117 C C . GLN A 1 392 ? -47.971 18.314 43.869 1.00 86.50 392 GLN A C 1
ATOM 3119 O O . GLN A 1 392 ? -48.321 19.484 44.031 1.00 86.50 392 GLN A O 1
ATOM 3124 N N . LYS A 1 393 ? -47.058 17.989 42.944 1.00 85.25 393 LYS A N 1
ATOM 3125 C CA . LYS A 1 393 ? -46.357 18.962 42.092 1.00 85.25 393 LYS A CA 1
ATOM 3126 C C . LYS A 1 393 ? -46.983 19.020 40.697 1.00 85.25 393 LYS A C 1
ATOM 3128 O O . LYS A 1 393 ? -47.634 18.095 40.222 1.00 85.25 393 LYS A O 1
ATOM 3133 N N . ASN A 1 394 ? -46.720 20.115 39.986 1.00 84.31 394 ASN A N 1
ATOM 3134 C CA . ASN A 1 394 ? -47.156 20.318 38.598 1.00 84.31 394 ASN A CA 1
ATOM 3135 C C . ASN A 1 394 ? -46.187 19.732 37.547 1.00 84.31 394 ASN A C 1
ATOM 3137 O O . ASN A 1 394 ? -46.284 20.065 36.366 1.00 84.31 394 ASN A O 1
ATOM 3141 N N . TYR A 1 395 ? -45.241 18.883 37.958 1.00 85.50 395 TYR A N 1
ATOM 3142 C CA . TYR A 1 395 ? -44.286 18.205 37.082 1.00 85.50 395 TYR A CA 1
ATOM 3143 C C . TYR A 1 395 ? -44.107 16.742 37.490 1.00 85.50 395 TYR A C 1
ATOM 3145 O O . TYR A 1 395 ? -44.351 16.374 38.632 1.00 85.50 395 TYR A O 1
ATOM 3153 N N . GLY A 1 396 ? -43.661 15.911 36.545 1.00 86.31 396 GLY A N 1
ATOM 3154 C CA . GLY A 1 396 ? -43.439 14.482 36.771 1.00 86.31 396 GLY A CA 1
ATOM 3155 C C . GLY A 1 396 ? -41.972 14.107 36.994 1.00 86.31 396 GLY A C 1
ATOM 3156 O O . GLY A 1 396 ? -41.062 14.935 36.876 1.00 86.31 396 GLY A O 1
ATOM 3157 N N . ALA A 1 397 ? -41.745 12.812 37.221 1.00 86.25 397 ALA A N 1
ATOM 3158 C CA . ALA A 1 397 ? -40.428 12.220 37.461 1.00 86.25 397 ALA A CA 1
ATOM 3159 C C . ALA A 1 397 ? -39.392 12.529 36.363 1.00 86.25 397 ALA A C 1
ATOM 3161 O O . ALA A 1 397 ? -38.206 12.663 36.651 1.00 86.25 397 ALA A O 1
ATOM 3162 N N . GLU A 1 398 ? -39.813 12.712 35.106 1.00 85.31 398 GLU A N 1
ATOM 3163 C CA . GLU A 1 398 ? -38.899 13.094 34.018 1.00 85.31 398 GLU A CA 1
ATOM 3164 C C . GLU A 1 398 ? -38.324 14.502 34.194 1.00 85.31 398 GLU A C 1
ATOM 3166 O O . GLU A 1 398 ? -37.138 14.736 33.957 1.00 85.31 398 GLU A O 1
ATOM 3171 N N . THR A 1 399 ? -39.156 15.451 34.624 1.00 87.88 399 THR A N 1
ATOM 3172 C CA . THR A 1 399 ? -38.715 16.819 34.898 1.00 87.88 399 THR A CA 1
ATOM 3173 C C . THR A 1 399 ? -37.827 16.851 36.135 1.00 87.88 399 THR A C 1
ATOM 3175 O O . THR A 1 399 ? -36.822 17.562 36.136 1.00 87.88 399 THR A O 1
ATOM 3178 N N . LEU A 1 400 ? -38.156 16.057 37.158 1.00 89.44 400 LEU A N 1
ATOM 3179 C CA . LEU A 1 400 ? -37.334 15.926 38.358 1.00 89.44 400 LEU A CA 1
ATOM 3180 C C . LEU A 1 400 ? -35.954 15.332 38.025 1.00 89.44 400 LEU A C 1
ATOM 3182 O O . LEU A 1 400 ? -34.936 15.925 38.376 1.00 89.44 400 LEU A O 1
ATOM 3186 N N . HIS A 1 401 ? -35.910 14.255 37.230 1.00 90.38 401 HIS A N 1
ATOM 3187 C CA . HIS A 1 401 ? -34.669 13.671 36.703 1.00 90.38 401 HIS A CA 1
ATOM 3188 C C . HIS A 1 401 ? -33.822 14.704 35.951 1.00 90.38 401 HIS A C 1
ATOM 3190 O O . HIS A 1 401 ? -32.613 14.795 36.171 1.00 90.38 401 HIS A O 1
ATOM 3196 N N . ALA A 1 402 ? -34.442 15.533 35.105 1.00 87.31 402 ALA A N 1
ATOM 3197 C CA . ALA A 1 402 ? -33.739 16.580 34.366 1.00 87.31 402 ALA A CA 1
ATOM 3198 C C . ALA A 1 402 ? -33.171 17.684 35.278 1.00 87.31 402 ALA A C 1
ATOM 3200 O O . ALA A 1 402 ? -32.094 18.215 34.997 1.00 87.31 402 ALA A O 1
ATOM 3201 N N . ARG A 1 403 ? -33.869 18.034 36.368 1.00 91.31 403 ARG A N 1
ATOM 3202 C CA . ARG A 1 403 ? -33.391 19.006 37.367 1.00 91.31 403 ARG A CA 1
ATOM 3203 C C . ARG A 1 403 ? -32.199 18.460 38.143 1.00 91.31 403 ARG A C 1
ATOM 3205 O O . ARG A 1 403 ? -31.166 19.122 38.173 1.00 91.31 403 ARG A O 1
ATOM 3212 N N . PHE A 1 404 ? -32.302 17.240 38.664 1.00 91.44 404 PHE A N 1
ATOM 3213 C CA . PHE A 1 404 ? -31.179 16.572 39.321 1.00 91.44 404 PHE A CA 1
ATOM 3214 C C . PHE A 1 404 ? -29.993 16.418 38.366 1.00 91.44 404 PHE A C 1
ATOM 3216 O O . PHE A 1 404 ? -28.887 16.816 38.702 1.00 91.44 404 PHE A O 1
ATOM 3223 N N . SER A 1 405 ? -30.217 15.992 37.122 1.00 86.44 405 SER A N 1
ATOM 3224 C CA . SER A 1 405 ? -29.152 15.904 36.110 1.00 86.44 405 SER A CA 1
ATOM 3225 C C . SER A 1 405 ? -28.424 17.237 35.884 1.00 86.44 405 SER A C 1
ATOM 3227 O O . SER A 1 405 ? -27.219 17.244 35.640 1.00 86.44 405 SER A O 1
ATOM 3229 N N . LYS A 1 406 ? -29.131 18.378 35.950 1.00 88.75 406 LYS A N 1
ATOM 3230 C CA . LYS A 1 406 ? -28.504 19.709 35.878 1.00 88.75 406 LYS A CA 1
ATOM 3231 C C . LYS A 1 406 ? -27.683 20.018 37.126 1.00 88.75 406 LYS A C 1
ATOM 3233 O O . LYS A 1 406 ? -26.566 20.493 36.979 1.00 88.75 406 LYS A O 1
ATOM 3238 N N . ILE A 1 407 ? -28.218 19.738 38.313 1.00 86.25 407 ILE A N 1
ATOM 3239 C CA . ILE A 1 407 ? -27.521 19.938 39.593 1.00 86.25 407 ILE A CA 1
ATOM 3240 C C . ILE A 1 407 ? -26.209 19.147 39.609 1.00 86.25 407 ILE A C 1
ATOM 3242 O O . ILE A 1 407 ? -25.149 19.715 39.850 1.00 86.25 407 ILE A O 1
ATOM 3246 N N . ILE A 1 408 ? -26.269 17.865 39.247 1.00 84.00 408 ILE A N 1
ATOM 3247 C CA . ILE A 1 408 ? -25.097 16.992 39.175 1.00 84.00 408 ILE A CA 1
ATOM 3248 C C . ILE A 1 408 ? -24.057 17.538 38.193 1.00 84.00 408 ILE A C 1
ATOM 3250 O O . ILE A 1 408 ? -22.891 17.640 38.548 1.00 84.00 408 ILE A O 1
ATOM 3254 N N . LYS A 1 409 ? -24.473 17.977 36.996 1.00 81.56 409 LYS A N 1
ATOM 3255 C CA . LYS A 1 409 ? -23.561 18.605 36.022 1.00 81.56 409 LYS A CA 1
ATOM 3256 C C . LYS A 1 409 ? -22.876 19.861 36.550 1.00 81.56 409 LYS A C 1
ATOM 3258 O O . LYS A 1 409 ? -21.716 20.083 36.222 1.00 81.56 409 LYS A O 1
ATOM 3263 N N . VAL A 1 410 ? -23.594 20.693 37.305 1.00 82.69 410 VAL A N 1
ATOM 3264 C CA . VAL A 1 410 ? -23.013 21.892 37.921 1.00 82.69 410 VAL A CA 1
ATOM 3265 C C . VAL A 1 410 ? -21.947 21.474 38.926 1.00 82.69 410 VAL A C 1
ATOM 3267 O O . VAL A 1 410 ? -20.827 21.955 38.827 1.00 82.69 410 VAL A O 1
ATOM 3270 N N . PHE A 1 411 ? -22.248 20.529 39.819 1.00 79.50 411 PHE A N 1
ATOM 3271 C CA . PHE A 1 411 ? -21.265 20.038 40.786 1.00 79.50 411 PHE A CA 1
ATOM 3272 C C . PHE A 1 411 ? -20.046 19.392 40.126 1.00 79.50 411 PHE A C 1
ATOM 3274 O O . PHE A 1 411 ? -18.930 19.708 40.518 1.00 79.50 411 PHE A O 1
ATOM 3281 N N . SER A 1 412 ? -20.228 18.574 39.082 1.00 70.50 412 SER A N 1
ATOM 3282 C CA . SER A 1 412 ? -19.099 18.003 38.334 1.00 70.50 412 SER A CA 1
ATOM 3283 C C . SER A 1 412 ? -18.161 19.083 37.785 1.00 70.50 412 SER A C 1
ATOM 3285 O O . SER A 1 412 ? -16.953 18.922 37.856 1.00 70.50 412 SER A O 1
ATOM 3287 N N . ALA A 1 413 ? -18.697 20.204 37.292 1.00 73.81 413 ALA A N 1
ATOM 3288 C CA . ALA A 1 413 ? -17.894 21.286 36.718 1.00 73.81 413 ALA A CA 1
ATOM 3289 C C . ALA A 1 413 ? -17.118 22.128 37.751 1.00 73.81 413 ALA A C 1
ATOM 3291 O O . ALA A 1 413 ? -16.225 22.869 37.359 1.00 73.81 413 ALA A O 1
ATOM 3292 N N . TYR A 1 414 ? -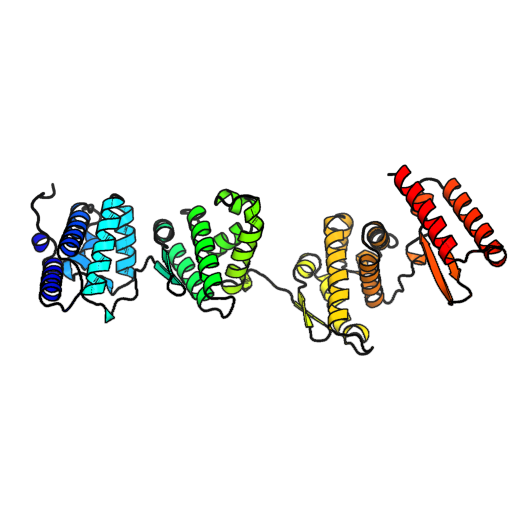17.476 22.059 39.037 1.00 67.62 414 TYR A N 1
ATOM 3293 C CA . TYR A 1 414 ? -16.765 22.750 40.122 1.00 67.62 414 TYR A CA 1
ATOM 3294 C C . TYR A 1 414 ? -15.712 21.869 40.812 1.00 67.62 414 TYR A C 1
ATOM 3296 O O . TYR A 1 414 ? -14.974 22.370 41.660 1.00 67.62 414 TYR A O 1
ATOM 3304 N N . CYS A 1 415 ? -15.678 20.571 40.499 1.00 58.22 415 CYS A N 1
ATOM 3305 C CA . CYS A 1 415 ? -14.798 19.593 41.140 1.00 58.22 415 CYS A CA 1
ATOM 3306 C C . CYS A 1 415 ? -13.737 18.989 40.205 1.00 58.22 415 CYS A C 1
ATOM 3308 O O . CYS A 1 415 ? -12.858 18.285 40.701 1.00 58.22 415 CYS A O 1
ATOM 3310 N N . ASP A 1 416 ? -13.823 19.262 38.900 1.00 46.72 416 ASP A N 1
ATOM 3311 C CA . ASP A 1 416 ? -12.702 19.169 37.951 1.00 46.72 416 ASP A CA 1
ATOM 3312 C C . ASP A 1 416 ? -11.844 20.444 38.037 1.00 46.72 416 ASP A C 1
ATOM 3314 O O . ASP A 1 416 ? -10.603 20.334 37.889 1.00 46.72 416 ASP A O 1
#

pLDDT: mean 85.53, std 9.54, range [34.25, 97.25]

Radius of gyration: 36.14 Å; Cα contacts (8 Å, |Δi|>4): 457; chains: 1; bounding box: 92×42×102 Å

Sequence (416 aa):
MTNPRQRLCDISPTLEQEFMELHYKIENGSIKASKVTVKGYRNGLLQGIKAWPEVSADHLAHLQNHGVKSLRDQKYWLHLEIAAFSNLEKQKAVAFTRSLDFLYRLTHPENYTGKPTFVAVHGSLVGLLDIYLKSELLGDSVRSAITKFVDSEALSKATKVAVVQQVVSIIKALASDENSDVMVLLESVLDEGHLIEAGIKKHRVMPVRSQLRAFIEVVYPDLFYRQKLLIGGRSLDVTELHATSKTALMQIKALAGNAYYSGEFGHVSGGLKGRLSCSIRTILRFVQKDHNFKIKFAEIGLDALSSEGNRPLKDIFRYYKQHEATAVANLYEHYSGIKVNQRILFQDILFFENDKSGKVRTLDISFISEICLKLREDIVSIHQEETELLSQKNYGAETLHARFSKIIKVFSAYCD

Mean predicted aligned error: 14.47 Å

Organism: NCBI:txid617133

Foldseek 3Di:
DQDPPQALCNQAVQQVVLLVVVVVCVVVPVDPDDPVVSVQLSVLQVLLLSQADPVCNVLCPQCRHPNLVSCLPLVSQLVNLLSSCVGHDPVSSVSNNVSSLVSCCRSPVVSPPDHSQWDDQPNDTDGNSLVVNLPVLRSVQLNLLLVQLSPDPPDDSVLSVVLNNLLSLLCSQPRHNPCNDPLVVLVVLLDQVSVVSSVQDPVCSVVNSVSSCSSCCRRPVVVPPWDWAAWLNDTDTCSLVCVQAVLQVVLVNVLSPDCVRVCVVVDDNVVSNVLLNLLSVLLSVLLVVDVVLSVVCNPNNLVSCCPPQNVNLLVSCVPDDPSSSVSNQVSSCSRVVDRPDVVSNAVDKQWQAFPVPRDIDIDGPRVVCVVDVVVSVVLVVVSVVCNVCQVVDPDGSVVVVVVSVVVSVVVVVVVD

Solvent-accessible surface area (backbone atoms only — not comparable to full-atom values): 23035 Å² total; per-residue (Å²): 136,83,67,89,80,69,48,54,59,81,70,16,52,45,45,41,50,54,53,50,53,50,49,53,36,34,73,75,61,78,39,94,66,57,71,68,56,53,53,50,30,54,49,22,34,48,53,30,61,72,58,48,52,77,96,56,45,72,74,45,48,56,45,32,69,55,13,60,69,46,51,69,41,52,66,59,40,35,51,46,50,46,48,32,59,74,62,32,61,66,71,41,22,53,35,18,54,50,21,50,51,53,50,32,47,72,77,41,52,94,71,54,85,70,59,70,46,49,48,80,45,96,90,42,80,46,77,40,50,77,38,37,69,51,30,58,64,24,29,52,47,49,51,52,42,49,52,52,42,70,72,41,89,68,74,54,74,70,56,49,43,54,41,51,54,52,48,52,54,41,48,55,60,64,63,42,82,82,54,55,51,54,64,63,56,59,56,52,47,66,39,69,65,52,34,42,72,43,67,41,53,77,91,45,41,66,64,49,41,53,43,48,48,59,48,43,54,63,55,44,46,76,78,58,70,72,42,71,43,72,35,45,92,39,82,41,86,39,34,70,47,46,75,55,14,54,45,30,45,51,57,54,55,64,44,34,76,34,61,75,41,52,28,75,79,73,52,56,40,69,57,55,48,50,42,52,52,42,17,53,54,48,52,55,55,46,37,76,73,34,68,70,54,34,56,42,25,34,65,57,10,68,62,37,41,52,39,86,81,27,45,53,48,40,50,38,53,71,77,41,58,70,72,45,28,49,31,37,44,52,52,48,21,72,68,72,72,50,83,75,45,66,76,75,62,38,91,36,66,50,78,31,64,32,88,92,73,78,49,70,48,75,45,81,47,42,70,41,48,76,74,37,55,67,61,36,52,51,51,51,50,52,48,52,56,54,58,73,44,35,89,80,48,99,55,55,38,69,57,51,49,53,51,51,54,49,53,52,53,53,54,52,69,75,73,111

Secondary structure (DSSP, 8-state):
---TT--HHHH-HHHHHHHHHHHHHHHTTSS---HHHHHHHHHHHHHHHHTS-GGGTHHHHHHHHHGGGGGGSHHHHHHHHHHHHHHS-HHHHHHHHHHHHHHHHHH-GGG----TTEEEETTEEEE-HHHHTT-HHHHHHHHHHHHHHHHSS-S-HHHHHHHHHHHHHHHHHH--TT---HHHHHHHTTSHHHHHHTT--HHHHHHHHHHHHHHHHHH-GGGS---EEEETTEEEE-HHHHHH-HHHHHHHHHHTTSTTTTTTT---HHHHHHHHHHHHHHHHHHHHH-HHHHHHHHHHGGGGGGHHHHHHHHHHHHHS-HHHHHHHHHHHHHHHS----HHHH-S-EEEEEETTTTEEEEEE-HHHHHH-HHHHHHHHHHHHHHHHTGGGSSS-HHHHHHHHHHHHHHHHHHH-

Nearest PDB structures (foldseek):
  5qsx-assembly3_B  TM=1.480E-01  e=5.093E+00  Homo sapiens